Protein AF-A0AAX2DEB9-F1 (afdb_monomer_lite)

Sequence (446 aa):
MSIVSLNLGASENDGAGQNLRSGGQVINANFAELDQRTLTAQATADAAAGSAADAGAQASRAQAKADAAIPATQKGQPDGVATLDSSGVVPASQLPSYVDDVLEFASAAAFPVTGETGKIYVTINANSQYRWSGSQYIQLSASPGSTDAVPEGTVNKYWTNARTIASVLTGLVTTNPSAIAAADSILGALGKLQRQITDAVTALGNKATNGANGDITSLSGLTTALSIAQGGTGAKSLAAAQTALGINSAINLPTGTDLNNIQATGFYMQQANANATLALNYPVAAAGSLVSVQLGSAITTQTYTVYNTGEQYVRSRYVAVWSDWRLTITDATVGFAYAYPNGGTEAAPATITINSRYTVANPFPGHEVIVLAEILIGGKWGDAGWFYSSGGYGTKGSQLDLNTLVVQTGATRVSYTSNASGDPFGQTATGLSSATCRLKVWRVHA

Organism: NCBI:txid183795

Foldseek 3Di:
DDQDDFAQDDDPPPPPGDDPVRRVVSVVVNVVVVVVVVVVVVVVVVVVVVVVVVVVVVVVVVVVVVCPPQPPVQEPDPVGDFDADPVRHGDCVSPDPLVQQEAEDCAPVRDDPADDANHWYAHPPVRWIWGGPRHDTDTDDDDLVDPVSDDADPPRHDCDPVCVVVPDLPPQALPDCDADDPPDDPSPNVSNVNNVVVVVVVVVQCVCCPDPNNCCNDPVDRPAWDQVVRVTQRDDDPVSSCVSVVNPDAAEDDAPAQVLPPADFGKHWDPDLCRQDVVSVHLDSATFIKGWDHDPPFKIKIWTQGPPPRWIWIWMGGRNDIDRIDTDDDPVWKDKDKWAWPPADPVGHDKDFAPDKTKIWDPQAQFDKDKAKWFADPNDTKFQAWADDPKIAAWDWDAPDRTMIMIHAINVANHDQCVGRVIPPNRDDDGHRMTGMMMIMIGPGD

pLDDT: mean 87.58, std 10.75, range [48.22, 98.44]

Secondary structure (DSSP, 8-state):
-PPPPP---SSTT-S-SPPHHHHHHHHHHHHHHHHHHHHHHHHHHHHHHHHHHHHHHHHHHHHHHHHTTS-GGGBTSTTSB----TTSS--GGGS-GGG--EEEESSGGGS-SSPPTT-EEEETTTTEEEEE-SSSEEEEPPP-SSGGGSPPPSS-----HHHHHH---TT--TT--SPP-TT--HHHHHHHHHHHHHHHHHHHHHHHHTSTTTTEEETTEE-SPPPGGGTS-S-SSHHHHHHHTTSS-PEEPPTT--GGG--SSEEEEE--GGG--GGGT-SSSS-EEEEEEEETTTEEEEEEEETTT--EEEEEEETTEEPPPEE---TTTS-EEEE-STT--SSSPPEEETT-EEEEE-SSTTS-EEEEEEEEETTEEEE--EEESSSEEEEEEEE-SSSEEEEEE-SSBSS--HHHH--TT---S---SEEEEEEEEEES--

Radius of gyration: 87.89 Å; chains: 1; bounding box: 214×62×193 Å

Structure (mmCIF, N/CA/C/O backbone):
data_AF-A0AAX2DEB9-F1
#
_entry.id   AF-A0AAX2DEB9-F1
#
loop_
_atom_site.group_PDB
_atom_site.id
_atom_site.type_symbol
_atom_site.label_atom_id
_atom_site.label_alt_id
_atom_site.label_comp_id
_atom_site.label_asym_id
_atom_site.label_entity_id
_atom_site.label_seq_id
_atom_site.pdbx_PDB_ins_code
_atom_site.Cartn_x
_atom_site.Cartn_y
_atom_site.Cartn_z
_atom_site.occupancy
_atom_site.B_iso_or_equiv
_atom_site.auth_seq_id
_atom_site.auth_comp_id
_atom_site.auth_asym_id
_atom_site.auth_atom_id
_atom_site.pdbx_PDB_model_num
ATOM 1 N N . MET A 1 1 ? -131.319 5.448 101.626 1.00 65.00 1 MET A N 1
ATOM 2 C CA . MET A 1 1 ? -132.385 6.482 101.666 1.00 65.00 1 MET A CA 1
ATOM 3 C C . MET A 1 1 ? -132.097 7.461 102.802 1.00 65.00 1 MET A C 1
ATOM 5 O O . MET A 1 1 ? -131.252 7.171 103.636 1.00 65.00 1 MET A O 1
ATOM 9 N N . SER A 1 2 ? -132.699 8.652 102.843 1.00 80.12 2 SER A N 1
ATOM 10 C CA . SER A 1 2 ? -132.555 9.535 104.016 1.00 80.12 2 SER A CA 1
ATOM 11 C C . SER A 1 2 ? -133.566 9.138 105.086 1.00 80.12 2 SER A C 1
ATOM 13 O O . SER A 1 2 ? -134.680 8.760 104.738 1.00 80.12 2 SER A O 1
ATOM 15 N N . ILE A 1 3 ? -133.196 9.267 106.363 1.00 86.19 3 ILE A N 1
ATOM 16 C CA . ILE A 1 3 ? -134.163 9.207 107.465 1.00 86.19 3 ILE A CA 1
ATOM 17 C C . ILE A 1 3 ? -135.218 10.292 107.218 1.00 86.19 3 ILE A C 1
ATOM 19 O O . ILE A 1 3 ? -134.868 11.441 106.935 1.00 86.19 3 ILE A O 1
ATOM 23 N N . VAL A 1 4 ? -136.494 9.918 107.282 1.00 87.81 4 VAL A N 1
ATOM 24 C CA . VAL A 1 4 ? -137.638 10.810 107.043 1.00 87.81 4 VAL A CA 1
ATOM 25 C C . VAL A 1 4 ? -138.267 11.191 108.383 1.00 87.81 4 VAL A C 1
ATOM 27 O O . VAL A 1 4 ? -138.567 10.320 109.197 1.00 87.81 4 VAL A O 1
ATOM 30 N N . SER A 1 5 ? -138.467 12.483 108.640 1.00 86.25 5 SER A N 1
ATOM 31 C CA . SER A 1 5 ? -139.062 12.974 109.893 1.00 86.25 5 SER A CA 1
ATOM 32 C C . SER A 1 5 ? -140.580 12.748 109.954 1.00 86.25 5 SER A C 1
ATOM 34 O O . SER A 1 5 ? -141.266 12.798 108.934 1.00 86.25 5 SER A O 1
ATOM 36 N N . LEU A 1 6 ? -141.118 12.545 111.162 1.00 86.62 6 LEU A N 1
ATOM 37 C CA . LEU A 1 6 ? -142.562 12.431 111.408 1.00 86.62 6 LEU A CA 1
ATOM 38 C C . LEU A 1 6 ? -143.207 13.823 111.499 1.00 86.62 6 LEU A C 1
ATOM 40 O O . LEU A 1 6 ? -142.730 14.666 112.255 1.00 86.62 6 LEU A O 1
ATOM 44 N N . ASN A 1 7 ? -144.299 14.060 110.761 1.00 87.69 7 ASN A N 1
ATOM 45 C CA . ASN A 1 7 ? -145.095 15.288 110.896 1.00 87.69 7 ASN A CA 1
ATOM 46 C C . ASN A 1 7 ? -146.128 15.121 112.019 1.00 87.69 7 ASN A C 1
ATOM 48 O O . ASN A 1 7 ? -147.043 14.301 111.908 1.00 87.69 7 ASN A O 1
ATOM 52 N N . LEU A 1 8 ? -145.974 15.911 113.079 1.00 82.94 8 LEU A N 1
ATOM 53 C CA . LEU A 1 8 ? -146.745 15.793 114.316 1.00 82.94 8 LEU A CA 1
ATOM 54 C C . LEU A 1 8 ? -148.000 16.677 114.364 1.00 82.94 8 LEU A C 1
ATOM 56 O O . LEU A 1 8 ? -148.796 16.523 115.282 1.00 82.94 8 LEU A O 1
ATOM 60 N N . GLY A 1 9 ? -148.202 17.575 113.397 1.00 79.38 9 GLY A N 1
ATOM 61 C CA . GLY A 1 9 ? -149.187 18.652 113.546 1.00 79.38 9 GLY A CA 1
ATOM 62 C C . GLY A 1 9 ? -148.700 19.745 114.510 1.00 79.38 9 GLY A C 1
ATOM 63 O O . GLY A 1 9 ? -147.568 19.702 114.997 1.00 79.38 9 GLY A O 1
ATOM 64 N N . ALA A 1 10 ? -149.533 20.759 114.749 1.00 83.56 10 ALA A N 1
ATOM 65 C CA . ALA A 1 10 ? -149.187 21.906 115.597 1.00 83.56 10 ALA A CA 1
ATOM 66 C C . ALA A 1 10 ? -149.731 21.772 117.031 1.00 83.56 10 ALA A C 1
ATOM 68 O O . ALA A 1 10 ? -149.222 22.427 117.942 1.00 83.56 10 ALA A O 1
ATOM 69 N N . SER A 1 11 ? -150.763 20.943 117.228 1.00 78.06 11 SER A N 1
ATOM 70 C CA . SER A 1 11 ? -151.480 20.790 118.503 1.00 78.06 11 SER A CA 1
ATOM 71 C C . SER A 1 11 ? -152.230 19.451 118.594 1.00 78.06 11 SER A C 1
ATOM 73 O O . SER A 1 11 ? -152.446 18.777 117.589 1.00 78.06 11 SER A O 1
ATOM 75 N N . GLU A 1 12 ? -152.645 19.049 119.802 1.00 77.50 12 GLU A N 1
ATOM 76 C CA . GLU A 1 12 ? -153.371 17.787 120.012 1.00 77.50 12 GLU A CA 1
ATOM 77 C C . GLU A 1 12 ? -154.731 17.762 119.290 1.00 77.50 12 GLU A C 1
ATOM 79 O O . GLU A 1 12 ? -155.511 18.710 119.369 1.00 77.50 12 GLU A O 1
ATOM 84 N N . ASN A 1 13 ? -155.035 16.642 118.622 1.00 71.38 13 ASN A N 1
ATOM 85 C CA . ASN A 1 13 ? -156.293 16.380 117.904 1.00 71.38 13 ASN A CA 1
ATOM 86 C C . ASN A 1 13 ? -156.662 17.397 116.799 1.00 71.38 13 ASN A C 1
ATOM 88 O O . ASN A 1 13 ? -157.835 17.524 116.451 1.00 71.38 13 ASN A O 1
ATOM 92 N N . ASP A 1 14 ? -155.674 18.072 116.200 1.00 78.19 14 ASP A N 1
ATOM 93 C CA . ASP A 1 14 ? -155.889 19.069 115.135 1.00 78.19 14 ASP A CA 1
ATOM 94 C C . ASP A 1 14 ? -156.211 18.481 113.742 1.00 78.19 14 ASP A C 1
ATOM 96 O O . ASP A 1 14 ? -156.664 19.195 112.849 1.00 78.19 14 ASP A O 1
ATOM 100 N N . GLY A 1 15 ? -155.990 17.178 113.544 1.00 75.50 15 GLY A N 1
ATOM 101 C CA . GLY A 1 15 ? -156.248 16.472 112.284 1.00 75.50 15 GLY A CA 1
ATOM 102 C C . GLY A 1 15 ? -155.238 16.732 111.155 1.00 75.50 15 GLY A C 1
ATOM 103 O O . GLY A 1 15 ? -155.399 16.158 110.078 1.00 75.50 15 GLY A O 1
ATOM 104 N N . ALA A 1 16 ? -154.199 17.545 111.375 1.00 81.12 16 ALA A N 1
ATOM 105 C CA . ALA A 1 16 ? -153.165 17.866 110.382 1.00 81.12 16 ALA A CA 1
ATOM 106 C C . ALA A 1 16 ? -151.904 16.984 110.506 1.00 81.12 16 ALA A C 1
ATOM 108 O O . ALA A 1 16 ? -151.085 16.931 109.583 1.00 81.12 16 ALA A O 1
ATOM 109 N N . GLY A 1 17 ? -151.741 16.295 111.639 1.00 82.56 17 GLY A N 1
ATOM 110 C CA . GLY A 1 17 ? -150.658 15.341 111.880 1.00 82.56 17 GLY A CA 1
ATOM 111 C C . GLY A 1 17 ? -150.827 14.004 111.148 1.00 82.56 17 GLY A C 1
ATOM 112 O O . GLY A 1 17 ? -151.918 13.615 110.722 1.00 82.56 17 GLY A O 1
ATOM 113 N N . GLN A 1 18 ? -149.725 13.260 111.017 1.00 85.19 18 GLN A N 1
ATOM 114 C CA . GLN A 1 18 ? -149.775 11.889 110.509 1.00 85.19 18 GLN A CA 1
ATO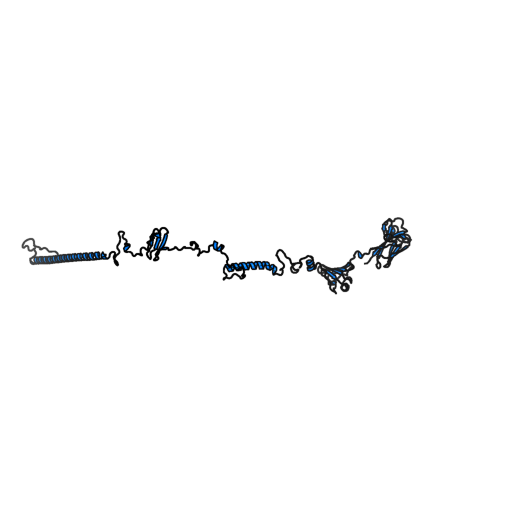M 115 C C . GLN A 1 18 ? -150.607 10.995 111.434 1.00 85.19 18 GLN A C 1
ATOM 117 O O . GLN A 1 18 ? -150.460 11.020 112.655 1.00 85.19 18 GLN A O 1
ATOM 122 N N . ASN A 1 19 ? -151.442 10.135 110.847 1.00 86.12 19 ASN A N 1
ATOM 123 C CA . ASN A 1 19 ? -152.124 9.112 111.631 1.00 86.12 19 ASN A CA 1
ATOM 124 C C . ASN A 1 19 ? -151.131 8.024 112.082 1.00 86.12 19 ASN A C 1
ATOM 126 O O . ASN A 1 19 ? -150.097 7.800 111.441 1.00 86.12 19 ASN A O 1
ATOM 130 N N . LEU A 1 20 ? -151.491 7.300 113.147 1.00 84.62 20 LEU A N 1
ATOM 131 C CA . LEU A 1 20 ? -150.660 6.253 113.761 1.00 84.62 20 LEU A CA 1
ATOM 132 C C . LEU A 1 20 ? -150.131 5.220 112.753 1.00 84.62 20 LEU A C 1
ATOM 134 O O . LEU A 1 20 ? -148.999 4.758 112.879 1.00 84.62 20 LEU A O 1
ATOM 138 N N . ARG A 1 21 ? -150.924 4.875 111.729 1.00 87.50 21 ARG A N 1
ATOM 139 C CA . ARG A 1 21 ? -150.516 3.924 110.686 1.00 87.50 21 ARG A CA 1
ATOM 140 C C . ARG A 1 21 ? -149.402 4.502 109.812 1.00 87.50 21 ARG A C 1
ATOM 142 O O . ARG A 1 21 ? -148.373 3.856 109.650 1.00 87.50 21 ARG A O 1
ATOM 149 N N . SER A 1 22 ? -149.597 5.706 109.275 1.00 84.94 22 SER A N 1
ATOM 150 C CA . SER A 1 22 ? -148.615 6.368 108.406 1.00 84.94 22 SER A CA 1
ATOM 151 C C . SER A 1 22 ? -147.311 6.701 109.139 1.00 84.94 22 SER A C 1
ATOM 153 O O . SER A 1 22 ? -146.235 6.443 108.604 1.00 84.94 22 SER A O 1
ATOM 155 N N . GLY A 1 23 ? -147.390 7.165 110.392 1.00 86.50 23 GLY A N 1
ATOM 156 C CA . GLY A 1 23 ? -146.204 7.411 111.214 1.00 86.50 23 GLY A CA 1
ATOM 157 C C . GLY A 1 23 ? -145.438 6.125 111.545 1.00 86.50 23 GLY A C 1
ATOM 158 O O . GLY A 1 23 ? -144.218 6.072 111.399 1.00 86.50 23 GLY A O 1
ATOM 159 N N . GLY A 1 24 ? -146.146 5.044 111.896 1.00 88.50 24 GLY A N 1
ATOM 160 C CA . GLY A 1 24 ? -145.529 3.735 112.142 1.00 88.50 24 GLY A CA 1
ATOM 161 C C . GLY A 1 24 ? -144.798 3.163 110.920 1.00 88.50 24 GLY A C 1
ATOM 162 O O . GLY A 1 24 ? -143.729 2.573 111.063 1.00 88.50 24 GLY A O 1
ATOM 163 N N . GLN A 1 25 ? -145.316 3.388 109.707 1.00 89.06 25 GLN A N 1
ATOM 164 C CA . GLN A 1 25 ? -144.632 2.990 108.469 1.00 89.06 25 GLN A CA 1
ATOM 165 C C . GLN A 1 25 ? -143.309 3.743 108.265 1.00 89.06 25 GLN A C 1
ATOM 167 O O . GLN A 1 25 ? -142.317 3.122 107.889 1.00 89.06 25 GLN A O 1
ATOM 172 N N . VAL A 1 26 ? -143.272 5.051 108.548 1.00 87.19 26 VAL A N 1
ATOM 173 C CA . VAL A 1 26 ? -142.049 5.868 108.442 1.00 87.19 26 VAL A CA 1
ATOM 174 C C . VAL A 1 26 ? -141.001 5.436 109.467 1.00 87.19 26 VAL A C 1
ATOM 176 O O . VAL A 1 26 ? -139.834 5.282 109.115 1.00 87.19 26 VAL A O 1
ATOM 179 N N . ILE A 1 27 ? -141.406 5.181 110.715 1.00 88.94 27 ILE A N 1
ATOM 180 C CA . ILE A 1 27 ? -140.501 4.681 111.761 1.00 88.94 27 ILE A CA 1
ATOM 181 C C . ILE A 1 27 ? -139.871 3.353 111.334 1.00 88.94 27 ILE A C 1
ATOM 183 O O . ILE A 1 27 ? -138.649 3.221 111.357 1.00 88.94 27 ILE A O 1
ATOM 187 N N . ASN A 1 28 ? -140.687 2.393 110.892 1.00 90.50 28 ASN A N 1
ATOM 188 C CA . ASN A 1 28 ? -140.190 1.090 110.454 1.00 90.50 28 ASN A CA 1
ATOM 189 C C . ASN A 1 28 ? -139.238 1.215 109.253 1.00 90.50 28 ASN A C 1
ATOM 191 O O . ASN A 1 28 ? -138.207 0.548 109.221 1.00 90.50 28 ASN A O 1
ATOM 195 N N . ALA A 1 29 ? -139.543 2.096 108.293 1.00 89.06 29 ALA A N 1
ATOM 196 C CA . ALA A 1 29 ? -138.663 2.359 107.156 1.00 89.06 29 ALA A CA 1
ATOM 197 C C . ALA A 1 29 ? -137.323 2.987 107.585 1.00 89.06 29 ALA A C 1
ATOM 199 O O . ALA A 1 29 ? -136.272 2.602 107.076 1.00 89.06 29 ALA A O 1
ATOM 200 N N . ASN A 1 30 ? -137.342 3.912 108.548 1.00 90.38 30 ASN A N 1
ATOM 201 C CA . ASN A 1 30 ? -136.133 4.528 109.095 1.00 90.38 30 ASN A CA 1
ATOM 202 C C . ASN A 1 30 ? -135.255 3.524 109.853 1.00 90.38 30 ASN A C 1
ATOM 204 O O . ASN A 1 30 ? -134.036 3.561 109.699 1.00 90.38 30 ASN A O 1
ATOM 208 N N . PHE A 1 31 ? -135.849 2.624 110.644 1.00 91.50 31 PHE A N 1
ATOM 209 C CA . PHE A 1 31 ? -135.098 1.557 111.313 1.00 91.50 31 PHE A CA 1
ATOM 210 C C . PHE A 1 31 ? -134.475 0.589 110.305 1.00 91.50 31 PHE A C 1
ATOM 212 O O . PHE A 1 31 ? -133.287 0.304 110.409 1.00 91.50 31 PHE A O 1
ATOM 219 N N . ALA A 1 32 ? -135.221 0.177 109.275 1.00 90.38 32 ALA A N 1
ATOM 220 C CA . ALA A 1 32 ? -134.678 -0.671 108.213 1.00 90.38 32 ALA A CA 1
ATOM 221 C C . ALA A 1 32 ? -133.504 -0.001 107.468 1.00 90.38 32 ALA A C 1
ATOM 223 O O . ALA A 1 32 ? -132.503 -0.647 107.160 1.00 90.38 32 ALA A O 1
ATOM 224 N N . GLU A 1 33 ? -133.588 1.307 107.205 1.00 91.62 33 GLU A N 1
ATOM 225 C CA . GLU A 1 33 ? -132.480 2.073 106.620 1.00 91.62 33 GLU A CA 1
ATOM 226 C C . GLU A 1 33 ? -131.273 2.163 107.569 1.00 91.62 33 GLU A C 1
ATOM 228 O O . GLU A 1 33 ? -130.129 2.067 107.118 1.00 91.62 33 GLU A O 1
ATOM 233 N N . LEU A 1 34 ? -131.499 2.347 108.873 1.00 90.62 34 LEU A N 1
ATOM 234 C CA . LEU A 1 34 ? -130.427 2.397 109.869 1.00 90.62 34 LEU A CA 1
ATOM 235 C C . LEU A 1 34 ? -129.699 1.050 109.986 1.00 90.62 34 LEU A C 1
ATOM 237 O O . LEU A 1 34 ? -128.465 1.028 110.022 1.00 90.62 34 LEU A O 1
ATOM 241 N N . ASP A 1 35 ? -130.440 -0.057 109.975 1.00 91.81 35 ASP A N 1
ATOM 242 C CA . ASP A 1 35 ? -129.875 -1.408 109.955 1.00 91.81 35 ASP A CA 1
ATOM 243 C C . ASP A 1 35 ? -129.010 -1.612 108.705 1.00 91.81 35 ASP A C 1
ATOM 245 O O . ASP A 1 35 ? -127.857 -2.039 108.803 1.00 91.81 35 ASP A O 1
ATOM 249 N N . GLN A 1 36 ? -129.501 -1.199 107.531 1.00 91.38 36 GLN A N 1
ATOM 250 C CA . GLN A 1 36 ? -128.749 -1.312 106.280 1.00 91.38 36 GLN A CA 1
ATOM 251 C C . GLN A 1 36 ? -127.453 -0.484 106.289 1.00 91.38 36 GLN A C 1
ATOM 253 O O . GLN A 1 36 ? -126.413 -0.938 105.798 1.00 91.38 36 GLN A O 1
ATOM 258 N N . ARG A 1 37 ? -127.479 0.725 106.863 1.00 91.44 37 ARG A N 1
ATOM 259 C CA . ARG A 1 37 ? -126.279 1.564 107.023 1.00 91.44 37 ARG A CA 1
ATOM 260 C C . ARG A 1 37 ? -125.275 0.941 107.982 1.00 91.44 37 ARG A C 1
ATOM 262 O O . ARG A 1 37 ? -124.084 0.960 107.685 1.00 91.44 37 ARG A O 1
ATOM 269 N N . THR A 1 38 ? -125.748 0.371 109.087 1.00 91.19 38 THR A N 1
ATOM 270 C CA . THR A 1 38 ? -124.890 -0.298 110.073 1.00 91.19 38 THR A CA 1
ATOM 271 C C . THR A 1 38 ? -124.220 -1.524 109.459 1.00 91.19 38 THR A C 1
ATOM 273 O O . THR A 1 38 ? -123.006 -1.671 109.566 1.00 91.19 38 THR A O 1
ATOM 276 N N . LEU A 1 39 ? -124.974 -2.340 108.714 1.00 92.12 39 LEU A N 1
ATOM 277 C CA . LEU A 1 39 ? -124.431 -3.474 107.961 1.00 92.12 39 LEU A CA 1
ATOM 278 C C . LEU A 1 39 ? -123.390 -3.032 106.925 1.00 92.12 39 LEU A C 1
ATOM 280 O O . LEU A 1 39 ? -122.328 -3.640 106.817 1.00 92.12 39 LEU A O 1
ATOM 284 N N . THR A 1 40 ? -123.656 -1.946 106.195 1.00 90.50 40 THR A N 1
ATOM 285 C CA . THR A 1 40 ? -122.716 -1.412 105.194 1.00 90.50 40 THR A CA 1
ATOM 286 C C . THR A 1 40 ? -121.439 -0.872 105.844 1.00 90.50 40 THR A C 1
ATOM 288 O O . THR A 1 40 ? -120.340 -1.117 105.346 1.00 90.50 40 THR A O 1
ATOM 291 N N . ALA A 1 41 ? -121.560 -0.162 106.969 1.00 90.62 41 ALA A N 1
ATOM 292 C CA . ALA A 1 41 ? -120.418 0.354 107.718 1.00 90.62 41 ALA A CA 1
ATOM 293 C C . ALA A 1 41 ? -119.566 -0.785 108.297 1.00 90.62 41 ALA A C 1
ATOM 295 O O . ALA A 1 41 ? -118.345 -0.752 108.157 1.00 90.62 41 ALA A O 1
ATOM 296 N N . GLN A 1 42 ? -120.202 -1.817 108.864 1.00 91.94 42 GLN A N 1
ATOM 297 C CA . GLN A 1 42 ? -119.505 -2.998 109.377 1.00 91.94 42 GLN A CA 1
ATOM 298 C C . GLN A 1 42 ? -118.776 -3.746 108.254 1.00 91.94 42 GLN A C 1
ATOM 300 O O . GLN A 1 42 ? -117.582 -4.001 108.370 1.00 91.94 42 GLN A O 1
ATOM 305 N N . ALA A 1 43 ? -119.440 -3.992 107.119 1.00 91.62 43 ALA A N 1
ATOM 306 C CA . ALA A 1 43 ? -118.810 -4.630 105.961 1.00 91.62 43 ALA A CA 1
ATOM 307 C C . ALA A 1 43 ? -117.624 -3.814 105.410 1.00 91.62 43 ALA A C 1
ATOM 309 O O . ALA A 1 43 ? -116.610 -4.380 105.004 1.00 91.62 43 ALA A O 1
ATOM 310 N N . THR A 1 44 ? -117.725 -2.480 105.427 1.00 90.69 44 THR A N 1
ATOM 311 C CA . THR A 1 44 ? -116.626 -1.589 105.017 1.00 90.69 44 THR A CA 1
ATOM 312 C C . THR A 1 44 ? -115.445 -1.673 105.989 1.00 90.69 44 THR A C 1
ATOM 314 O O . THR A 1 44 ? -114.296 -1.728 105.551 1.00 90.69 44 THR A O 1
ATOM 317 N N . ALA A 1 45 ? -115.708 -1.716 107.298 1.00 90.31 45 ALA A N 1
ATOM 318 C CA . ALA A 1 45 ? -114.674 -1.858 108.321 1.00 90.31 45 ALA A CA 1
ATOM 319 C C . ALA A 1 45 ? -113.963 -3.221 108.235 1.00 90.31 45 ALA A C 1
ATOM 321 O O . ALA A 1 45 ? -112.732 -3.270 108.268 1.00 90.31 45 ALA A O 1
ATOM 322 N N . ASP A 1 46 ? -114.715 -4.307 108.039 1.00 91.12 46 ASP A N 1
ATOM 323 C CA . ASP A 1 46 ? -114.162 -5.658 107.900 1.00 91.12 46 ASP A CA 1
ATOM 324 C C . ASP A 1 46 ? -113.295 -5.783 106.632 1.00 91.12 46 ASP A C 1
ATOM 326 O O . ASP A 1 46 ? -112.194 -6.338 106.675 1.00 91.12 46 ASP A O 1
ATOM 330 N N . ALA A 1 47 ? -113.728 -5.190 105.512 1.00 89.44 47 ALA A N 1
ATOM 331 C CA . ALA A 1 47 ? -112.938 -5.139 104.278 1.00 89.44 47 ALA A CA 1
ATOM 332 C C . ALA A 1 47 ? -111.636 -4.326 104.439 1.00 89.44 47 ALA A C 1
ATOM 334 O O . ALA A 1 47 ? -110.584 -4.711 103.913 1.00 89.44 47 ALA A O 1
ATOM 335 N N . ALA A 1 48 ? -111.679 -3.218 105.187 1.00 89.88 48 ALA A N 1
ATOM 336 C CA . ALA A 1 48 ? -110.497 -2.412 105.487 1.00 89.88 48 ALA A CA 1
ATOM 337 C C . ALA A 1 48 ? -109.497 -3.169 106.381 1.00 89.88 48 ALA A C 1
ATOM 339 O O . ALA A 1 48 ? -108.293 -3.136 106.116 1.00 89.88 48 ALA A O 1
ATOM 340 N N . ALA A 1 49 ? -109.983 -3.899 107.389 1.00 88.81 49 ALA A N 1
ATOM 341 C CA . ALA A 1 49 ? -109.147 -4.737 108.248 1.00 88.81 49 ALA A CA 1
ATOM 342 C C . ALA A 1 49 ? -108.462 -5.869 107.459 1.00 88.81 49 ALA A C 1
ATOM 344 O O . ALA A 1 49 ? -107.260 -6.089 107.623 1.00 88.81 49 ALA A O 1
ATOM 345 N N . GLY A 1 50 ? -109.191 -6.527 106.548 1.00 88.00 50 GLY A N 1
ATOM 346 C CA . GLY A 1 50 ? -108.623 -7.532 105.642 1.00 88.00 50 GLY A CA 1
ATOM 347 C C . GLY A 1 50 ? -107.519 -6.961 104.745 1.00 88.00 50 GLY A C 1
ATOM 348 O O . GLY A 1 50 ? -106.417 -7.505 104.689 1.00 88.00 50 GLY A O 1
ATOM 349 N N . SER A 1 51 ? -107.767 -5.800 104.132 1.00 89.12 51 SER A N 1
ATOM 350 C CA . SER A 1 51 ? -106.788 -5.125 103.263 1.00 89.12 51 SER A CA 1
ATOM 351 C C . SER A 1 51 ? -105.502 -4.736 104.007 1.00 89.12 51 SER A C 1
ATOM 353 O O . SER A 1 51 ? -104.404 -4.845 103.458 1.00 89.12 51 SER A O 1
ATOM 355 N N . ALA A 1 52 ? -105.612 -4.304 105.269 1.00 89.31 52 ALA A N 1
ATOM 356 C CA . ALA A 1 52 ? -104.456 -3.961 106.096 1.00 89.31 52 ALA A CA 1
ATOM 357 C C . ALA A 1 52 ? -103.602 -5.194 106.453 1.00 89.31 52 ALA A C 1
ATOM 359 O O . ALA A 1 52 ? -102.371 -5.121 106.419 1.00 89.31 52 ALA A O 1
ATOM 360 N N . ALA A 1 53 ? -104.237 -6.333 106.751 1.00 89.06 53 ALA A N 1
ATOM 361 C CA . ALA A 1 53 ? -103.536 -7.589 107.013 1.00 89.06 53 ALA A CA 1
ATOM 362 C C . ALA A 1 53 ? -102.779 -8.099 105.771 1.00 89.06 53 ALA A C 1
ATOM 364 O O . ALA A 1 53 ? -101.604 -8.468 105.870 1.00 89.06 53 ALA A O 1
ATOM 365 N N . ASP A 1 54 ? -103.406 -8.043 104.593 1.00 89.25 54 ASP A N 1
ATOM 366 C CA . ASP A 1 54 ? -102.774 -8.449 103.332 1.00 89.25 54 ASP A CA 1
ATOM 367 C C . ASP A 1 54 ? -101.575 -7.559 102.972 1.00 89.25 54 ASP A C 1
ATOM 369 O O . ASP A 1 54 ? -100.527 -8.065 102.557 1.00 89.25 54 ASP A O 1
ATOM 373 N N . ALA A 1 55 ? -101.682 -6.243 103.189 1.00 90.19 55 ALA A N 1
ATOM 374 C CA . ALA A 1 55 ? -100.573 -5.311 102.986 1.00 90.19 55 ALA A CA 1
ATOM 375 C C . ALA A 1 55 ? -99.368 -5.643 103.887 1.00 90.19 55 ALA A C 1
ATOM 377 O O . ALA A 1 55 ? -98.227 -5.657 103.415 1.00 90.19 55 ALA A O 1
ATOM 378 N N . GLY A 1 56 ? -99.615 -5.982 105.159 1.00 91.62 56 GLY A N 1
ATOM 379 C CA . GLY A 1 56 ? -98.574 -6.430 106.087 1.00 91.62 56 GLY A CA 1
ATOM 380 C C . GLY A 1 56 ? -97.867 -7.704 105.611 1.00 91.62 56 GLY A C 1
ATOM 381 O O . GLY A 1 56 ? -96.637 -7.767 105.597 1.00 91.62 56 GLY A O 1
ATOM 382 N N . ALA A 1 57 ? -98.623 -8.695 105.130 1.00 90.44 57 ALA A N 1
ATOM 383 C CA . ALA A 1 57 ? -98.057 -9.943 104.617 1.00 90.44 57 ALA A CA 1
ATOM 384 C C . ALA A 1 57 ? -97.212 -9.742 103.342 1.00 90.44 57 ALA A C 1
ATOM 386 O O . ALA A 1 57 ? -96.171 -10.386 103.176 1.00 90.44 57 ALA A O 1
ATOM 387 N N . GLN A 1 58 ? -97.628 -8.844 102.443 1.00 90.81 58 GLN A N 1
ATOM 388 C CA . GLN A 1 58 ? -96.855 -8.497 101.243 1.00 90.81 58 GLN A CA 1
ATOM 389 C C . GLN A 1 58 ? -95.530 -7.808 101.598 1.00 90.81 58 GLN A C 1
ATOM 391 O O . GLN A 1 58 ? -94.497 -8.148 101.017 1.00 90.81 58 GLN A O 1
ATOM 396 N N . ALA A 1 59 ? -95.528 -6.909 102.588 1.00 91.06 59 ALA A N 1
ATOM 397 C CA . ALA A 1 59 ? -94.312 -6.238 103.050 1.00 91.06 59 ALA A CA 1
ATOM 398 C C . ALA A 1 59 ? -93.272 -7.235 103.592 1.00 91.06 59 ALA A C 1
ATOM 400 O O . ALA A 1 59 ? -92.107 -7.187 103.194 1.00 91.06 59 ALA A O 1
ATOM 401 N N . SER A 1 60 ? -93.689 -8.201 104.417 1.00 90.75 60 SER A N 1
ATOM 402 C CA . SER A 1 60 ? -92.776 -9.230 104.938 1.00 90.75 60 SER A CA 1
ATOM 403 C C . SER A 1 60 ? -92.205 -10.131 103.836 1.00 90.75 60 SER A C 1
ATOM 405 O O . SER A 1 60 ? -91.023 -10.471 103.865 1.00 90.75 60 SER A O 1
ATOM 407 N N . ARG A 1 61 ? -93.009 -10.490 102.824 1.00 89.19 61 ARG A N 1
ATOM 408 C CA . ARG A 1 61 ? -92.529 -11.262 101.661 1.00 89.19 61 ARG A CA 1
ATOM 409 C C . ARG A 1 61 ? -91.526 -10.469 100.819 1.00 89.19 61 ARG A C 1
ATOM 411 O O . ARG A 1 61 ? -90.547 -11.045 100.346 1.00 89.19 61 ARG A O 1
ATOM 418 N N . ALA A 1 62 ? -91.750 -9.167 100.639 1.00 89.00 62 ALA A N 1
ATOM 419 C CA . ALA A 1 62 ? -90.835 -8.292 99.911 1.00 89.00 62 ALA A CA 1
ATOM 420 C C . ALA A 1 62 ? -89.485 -8.155 100.632 1.00 89.00 62 ALA A C 1
ATOM 422 O O . ALA A 1 62 ? -88.445 -8.277 99.986 1.00 89.00 62 ALA A O 1
ATOM 423 N N . GLN A 1 63 ? -89.499 -7.990 101.959 1.00 88.56 63 GLN A N 1
ATOM 424 C CA . GLN A 1 63 ? -88.282 -7.948 102.772 1.00 88.56 63 GLN A CA 1
ATOM 425 C C . GLN A 1 63 ? -87.485 -9.255 102.662 1.00 88.56 63 GLN A C 1
ATOM 427 O O . GLN A 1 63 ? -86.306 -9.223 102.325 1.00 88.56 63 GLN A O 1
ATOM 432 N N . ALA A 1 64 ? -88.146 -10.409 102.805 1.00 85.69 64 ALA A N 1
ATOM 433 C CA . ALA A 1 64 ? -87.485 -11.709 102.668 1.00 85.69 64 ALA A CA 1
ATOM 434 C C . ALA A 1 64 ? -86.847 -11.917 101.279 1.00 85.69 64 ALA A C 1
ATOM 436 O O . ALA A 1 64 ? -85.761 -12.482 101.166 1.00 85.69 64 ALA A O 1
ATOM 437 N N . LYS A 1 65 ? -87.497 -11.440 100.207 1.00 86.75 65 LYS A N 1
ATOM 438 C CA . LYS A 1 65 ? -86.946 -11.508 98.845 1.00 86.75 65 LYS A CA 1
ATOM 439 C C . LYS A 1 65 ? -85.750 -10.569 98.652 1.00 86.75 65 LYS A C 1
ATOM 441 O O . LYS A 1 65 ? -84.818 -10.936 97.940 1.00 86.75 65 LYS A O 1
ATOM 446 N N . ALA A 1 66 ? -85.773 -9.385 99.265 1.00 85.00 66 ALA A N 1
ATOM 447 C CA . ALA A 1 66 ? -84.666 -8.432 99.216 1.00 85.00 66 ALA A CA 1
ATOM 448 C C . ALA A 1 66 ? -83.431 -8.962 99.964 1.00 85.00 66 ALA A C 1
ATOM 450 O O . ALA A 1 66 ? -82.334 -8.947 99.407 1.00 85.00 66 ALA A O 1
ATOM 451 N N . ASP A 1 67 ? -83.622 -9.517 101.162 1.00 80.69 67 ASP A N 1
ATOM 452 C CA . ASP A 1 67 ? -82.538 -10.096 101.967 1.00 80.69 67 ASP A CA 1
ATOM 453 C C . ASP A 1 67 ? -81.884 -11.307 101.271 1.00 80.69 67 ASP A C 1
ATOM 455 O O . ASP A 1 67 ? -80.679 -11.531 101.390 1.00 80.69 67 ASP A O 1
ATOM 459 N N . ALA A 1 68 ? -82.657 -12.062 100.482 1.00 80.12 68 ALA A N 1
ATOM 460 C CA . ALA A 1 68 ? -82.167 -13.202 99.709 1.00 80.12 68 ALA A CA 1
ATOM 461 C C . ALA A 1 68 ? -81.480 -12.831 98.378 1.00 80.12 68 ALA A C 1
ATOM 463 O O . ALA A 1 68 ? -80.859 -13.698 97.765 1.00 80.12 68 ALA A O 1
ATOM 464 N N . ALA A 1 69 ? -81.583 -11.586 97.898 1.00 82.06 69 ALA A N 1
ATOM 465 C CA . ALA A 1 69 ? -81.095 -11.211 96.566 1.00 82.06 69 ALA A CA 1
ATOM 466 C C . ALA A 1 69 ? -79.560 -11.183 96.463 1.00 82.06 69 ALA A C 1
ATOM 468 O O . ALA A 1 69 ? -79.014 -11.445 95.393 1.00 82.06 69 ALA A O 1
ATOM 469 N N . ILE A 1 70 ? -78.863 -10.883 97.565 1.00 82.00 70 ILE A N 1
ATOM 470 C CA . ILE A 1 70 ? -77.398 -10.968 97.647 1.00 82.00 70 ILE A CA 1
ATOM 471 C C . ILE A 1 70 ? -77.024 -11.691 98.945 1.00 82.00 70 ILE A C 1
ATOM 473 O O . ILE A 1 70 ? -76.678 -11.040 99.939 1.00 82.00 70 ILE A O 1
ATOM 477 N N . PRO A 1 71 ? -77.089 -13.035 98.962 1.00 81.69 71 PRO A N 1
ATOM 478 C CA . PRO A 1 71 ? -76.772 -13.809 100.150 1.00 81.69 71 PRO A CA 1
ATOM 479 C C . PRO A 1 71 ? -75.342 -13.517 100.606 1.00 81.69 71 PRO A C 1
ATOM 481 O O . PRO A 1 71 ? -74.389 -13.671 99.840 1.00 81.69 71 PRO A O 1
ATOM 484 N N . ALA A 1 72 ? -75.168 -13.120 101.868 1.00 80.69 72 ALA A N 1
ATOM 485 C CA . ALA A 1 72 ? -73.840 -12.865 102.432 1.00 80.69 72 ALA A CA 1
ATOM 486 C C . ALA A 1 72 ? -72.915 -14.092 102.318 1.00 80.69 72 ALA A C 1
ATOM 488 O O . ALA A 1 72 ? -71.707 -13.944 102.163 1.00 80.69 72 ALA A O 1
ATOM 489 N N . THR A 1 73 ? -73.498 -15.292 102.320 1.00 83.06 73 THR A N 1
ATOM 490 C CA . THR A 1 73 ? -72.812 -16.579 102.163 1.00 83.06 73 THR A CA 1
ATOM 491 C C . THR A 1 73 ? -72.242 -16.823 100.766 1.00 83.06 73 THR A C 1
ATOM 493 O O . THR A 1 73 ? -71.379 -17.680 100.628 1.00 83.06 73 THR A O 1
ATOM 496 N N . GLN A 1 74 ? -72.688 -16.092 99.740 1.00 86.94 74 GLN A N 1
ATOM 497 C CA . GLN A 1 74 ? -72.195 -16.235 98.363 1.00 86.94 74 GLN A CA 1
ATOM 498 C C . GLN A 1 74 ? -71.163 -15.165 97.977 1.00 86.94 74 GLN A C 1
ATOM 500 O O . GLN A 1 74 ? -70.584 -15.231 96.894 1.00 86.94 74 GLN A O 1
ATOM 505 N N . LYS A 1 75 ? -70.915 -14.165 98.832 1.00 88.25 75 LYS A N 1
ATOM 506 C CA . LYS A 1 75 ? -69.951 -13.095 98.543 1.00 88.25 75 LYS A CA 1
ATOM 507 C C . LYS A 1 75 ? -68.518 -13.621 98.641 1.00 88.25 75 LYS A C 1
ATOM 509 O O . LYS A 1 75 ? -68.109 -14.101 99.696 1.00 88.25 75 LYS A O 1
ATOM 514 N N . GLY A 1 76 ? -67.754 -13.499 97.555 1.00 85.62 76 GLY A N 1
ATOM 515 C CA . GLY A 1 76 ? -66.340 -13.889 97.503 1.00 85.62 76 GLY A CA 1
ATOM 516 C C . GLY A 1 76 ? -66.088 -15.397 97.612 1.00 85.62 76 GLY A C 1
ATOM 517 O O . GLY A 1 76 ? -64.966 -15.798 97.911 1.00 85.62 76 GLY A O 1
ATOM 518 N N . GLN A 1 77 ? -67.119 -16.220 97.400 1.00 86.88 77 GLN A N 1
ATOM 519 C CA . GLN A 1 77 ? -67.020 -17.680 97.352 1.00 86.88 77 GLN A CA 1
ATOM 520 C C . GLN A 1 77 ? -66.994 -18.182 95.899 1.00 86.88 77 GLN A C 1
ATOM 522 O O . GLN A 1 77 ? -67.511 -17.490 95.014 1.00 86.88 77 GLN A O 1
ATOM 527 N N . PRO A 1 78 ? -66.445 -19.386 95.638 1.00 84.31 78 PRO A N 1
ATOM 528 C CA . PRO A 1 78 ? -66.603 -20.062 94.351 1.00 84.31 78 PRO A CA 1
ATOM 529 C C . PRO A 1 78 ? -68.081 -20.173 93.945 1.00 84.31 78 PRO A C 1
ATOM 531 O O . PRO A 1 78 ? -68.942 -20.350 94.806 1.00 84.31 78 PRO A O 1
ATOM 534 N N . ASP A 1 79 ? -68.366 -20.040 92.645 1.00 86.00 79 ASP A N 1
ATOM 535 C CA . ASP A 1 79 ? -69.724 -20.040 92.065 1.00 86.00 79 ASP A CA 1
ATOM 536 C C . ASP A 1 79 ? -70.688 -18.977 92.646 1.00 86.00 79 ASP A C 1
ATOM 538 O O . ASP A 1 79 ? -71.909 -19.076 92.505 1.00 86.00 79 ASP A O 1
ATOM 542 N N . GLY A 1 80 ? -70.140 -17.949 93.305 1.00 87.69 80 GLY A N 1
ATOM 543 C CA . GLY A 1 80 ? -70.874 -16.862 93.949 1.00 87.69 80 GLY A CA 1
ATOM 544 C C . GLY A 1 80 ? -70.738 -15.505 93.250 1.00 87.69 80 GLY A C 1
ATOM 545 O O . GLY A 1 80 ? -70.546 -15.405 92.039 1.00 87.69 80 GLY A O 1
ATOM 546 N N . VAL A 1 81 ? -70.849 -14.429 94.036 1.00 87.50 81 VAL A N 1
ATOM 547 C CA . VAL A 1 81 ? -70.767 -13.038 93.558 1.00 87.50 81 VAL A CA 1
ATOM 548 C C . VAL A 1 81 ? -69.425 -12.429 93.964 1.00 87.50 81 VAL A C 1
ATOM 550 O O . VAL A 1 81 ? -69.043 -12.486 95.137 1.00 87.50 81 VAL A O 1
ATOM 553 N N . ALA A 1 82 ? -68.727 -11.813 93.007 1.00 89.88 82 ALA A N 1
ATOM 554 C CA . ALA A 1 82 ? -67.474 -11.104 93.262 1.00 89.88 82 ALA A CA 1
ATOM 555 C C . ALA A 1 82 ? -67.677 -9.929 94.237 1.00 89.88 82 ALA A C 1
ATOM 557 O O . ALA A 1 82 ? -68.690 -9.227 94.189 1.00 89.88 82 ALA A O 1
ATOM 558 N N . THR A 1 83 ? -66.709 -9.702 95.126 1.00 90.44 83 THR A N 1
ATOM 559 C CA . THR A 1 83 ? -66.710 -8.531 96.017 1.00 90.44 83 THR A CA 1
ATOM 560 C C . THR A 1 83 ? -65.927 -7.389 95.396 1.00 90.44 83 THR A C 1
ATOM 562 O O . THR A 1 83 ? -65.032 -7.622 94.592 1.00 90.44 83 THR A O 1
ATOM 565 N N . LEU A 1 84 ? -66.212 -6.165 95.833 1.00 91.94 84 LEU A N 1
ATOM 566 C CA . LEU A 1 84 ? -65.397 -4.997 95.520 1.00 91.94 84 LEU A CA 1
ATOM 567 C C . LEU A 1 84 ? -64.561 -4.604 96.741 1.00 91.94 84 LEU A C 1
ATOM 569 O O . LEU A 1 84 ? -65.013 -4.766 97.877 1.00 91.94 84 LEU A O 1
ATOM 573 N N . ASP A 1 85 ? -63.353 -4.105 96.509 1.00 87.81 85 ASP A N 1
ATOM 574 C CA . ASP A 1 85 ? -62.517 -3.488 97.536 1.00 87.81 85 ASP A CA 1
ATOM 575 C C . ASP A 1 85 ? -62.946 -2.037 97.843 1.00 87.81 85 ASP A C 1
ATOM 577 O O . ASP A 1 85 ? -63.966 -1.539 97.356 1.00 87.81 85 ASP A O 1
ATOM 581 N N . SER A 1 86 ? -62.154 -1.334 98.659 1.00 91.56 86 SER A N 1
ATOM 582 C CA . SER A 1 86 ? -62.392 0.069 99.031 1.00 91.56 86 SER A CA 1
ATOM 583 C C . SER A 1 86 ? -62.393 1.049 97.854 1.00 91.56 86 SER A C 1
ATOM 585 O O . SER A 1 86 ? -62.858 2.177 98.007 1.00 91.56 86 SER A O 1
ATOM 587 N N . SER A 1 87 ? -61.862 0.643 96.703 1.00 89.31 87 SER A N 1
ATOM 588 C CA . SER A 1 87 ? -61.786 1.435 95.477 1.00 89.31 87 SER A CA 1
ATOM 589 C C . SER A 1 87 ? -62.870 1.056 94.46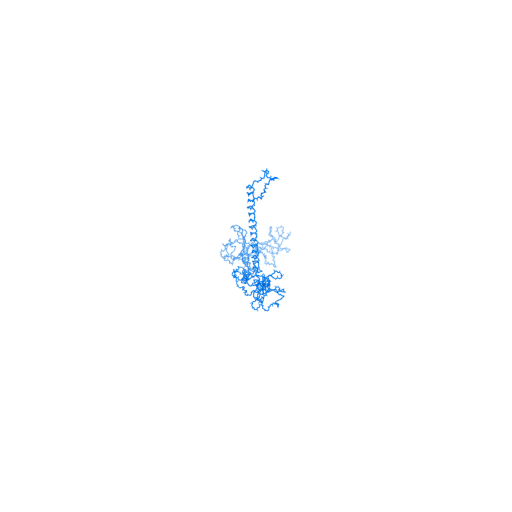6 1.00 89.31 87 SER A C 1
ATOM 591 O O . SER A 1 87 ? -62.931 1.653 93.393 1.00 89.31 87 SER A O 1
ATOM 593 N N . GLY A 1 88 ? -63.753 0.110 94.800 1.00 89.31 88 GLY A N 1
ATOM 594 C CA . GLY A 1 88 ? -64.835 -0.315 93.917 1.00 89.31 88 GLY A CA 1
ATOM 595 C C . GLY A 1 88 ? -64.384 -1.268 92.809 1.00 89.31 88 GLY A C 1
ATOM 596 O O . GLY A 1 88 ? -65.101 -1.404 91.819 1.00 89.31 88 GLY A O 1
ATOM 597 N N . VAL A 1 89 ? -63.226 -1.923 92.952 1.00 87.62 89 VAL A N 1
ATOM 598 C CA . VAL A 1 89 ? -62.712 -2.904 91.981 1.00 87.62 89 VAL A CA 1
ATOM 599 C C . VAL A 1 89 ? -62.702 -4.312 92.567 1.00 87.62 89 VAL A C 1
ATOM 601 O O . VAL A 1 89 ? -62.675 -4.491 93.783 1.00 87.62 89 VAL A O 1
ATOM 604 N N . VAL A 1 90 ? -62.745 -5.331 91.706 1.00 89.94 90 VAL A N 1
ATOM 605 C CA . VAL A 1 90 ? -62.628 -6.731 92.142 1.00 89.94 90 VAL A CA 1
ATOM 606 C C . VAL A 1 90 ? -61.195 -6.974 92.645 1.00 89.94 90 VAL A C 1
ATOM 608 O O . VAL A 1 90 ? -60.258 -6.739 91.880 1.00 89.94 90 VAL A O 1
ATOM 611 N N . PRO A 1 91 ? -60.989 -7.445 93.893 1.00 88.06 91 PRO A N 1
ATOM 612 C CA . PRO A 1 91 ? -59.656 -7.723 94.420 1.00 88.06 91 PRO A CA 1
ATOM 613 C C . PRO A 1 91 ? -58.909 -8.755 93.570 1.00 88.06 91 PRO A C 1
ATOM 615 O O . PRO A 1 91 ? -59.496 -9.750 93.146 1.00 88.06 91 PRO A O 1
ATOM 618 N N . ALA A 1 92 ? -57.594 -8.586 93.410 1.00 82.75 92 ALA A N 1
ATOM 619 C CA . ALA A 1 92 ? -56.756 -9.509 92.634 1.00 82.75 92 ALA A CA 1
ATOM 620 C C . ALA A 1 92 ? -56.830 -10.970 93.121 1.00 82.75 92 ALA A C 1
ATOM 622 O O . ALA A 1 92 ? -56.686 -11.888 92.325 1.00 82.75 92 ALA A O 1
ATOM 623 N N . SER A 1 93 ? -57.131 -11.205 94.404 1.00 82.38 93 SER A N 1
ATOM 624 C CA . SER A 1 93 ? -57.339 -12.550 94.962 1.00 82.38 93 SER A CA 1
ATOM 625 C C . SER A 1 93 ? -58.570 -13.285 94.411 1.00 82.38 93 SER A C 1
ATOM 627 O O . SER A 1 93 ? -58.673 -14.496 94.586 1.00 82.38 93 SER A O 1
ATOM 629 N N . GLN A 1 94 ? -59.499 -12.573 93.764 1.00 87.88 94 GLN A N 1
ATOM 630 C CA . GLN A 1 94 ? -60.660 -13.137 93.063 1.00 87.88 94 GLN A CA 1
ATOM 631 C C . GLN A 1 94 ? -60.453 -13.206 91.543 1.00 87.88 94 GLN A C 1
ATOM 633 O O . GLN A 1 94 ? -61.328 -13.700 90.832 1.00 87.88 94 GLN A O 1
ATOM 638 N N . LEU A 1 95 ? -59.314 -12.723 91.037 1.00 83.44 95 LEU A N 1
ATOM 639 C CA . LEU A 1 95 ? -58.961 -12.790 89.625 1.00 83.44 95 LEU A CA 1
ATOM 640 C C . LEU A 1 95 ? -58.043 -13.998 89.373 1.00 83.44 95 LEU A C 1
ATOM 642 O O . LEU A 1 95 ? -57.159 -14.288 90.181 1.00 83.44 95 LEU A O 1
ATOM 646 N N . PRO A 1 96 ? -58.216 -14.716 88.253 1.00 78.19 96 PRO A N 1
ATOM 647 C CA . PRO A 1 96 ? -57.259 -15.733 87.838 1.00 78.19 96 PRO A CA 1
ATOM 648 C C . PRO A 1 96 ? -55.867 -15.138 87.594 1.00 78.19 96 PRO A C 1
ATOM 650 O O . PRO A 1 96 ? -55.743 -14.001 87.139 1.00 78.19 96 PRO A O 1
ATOM 653 N N . SER A 1 97 ? -54.810 -15.924 87.828 1.00 68.62 97 SER A N 1
ATOM 654 C CA . SER A 1 97 ? -53.429 -15.434 87.728 1.00 68.62 97 SER A CA 1
ATOM 655 C C . SER A 1 97 ? -53.083 -14.866 86.351 1.00 68.62 97 SER A C 1
ATOM 657 O O . SER A 1 97 ? -52.318 -13.917 86.282 1.00 68.62 97 SER A O 1
ATOM 659 N N . TYR A 1 98 ? -53.679 -15.356 85.260 1.00 64.69 98 TYR A N 1
ATOM 660 C CA . TYR A 1 98 ? -53.462 -14.891 83.877 1.00 64.69 98 TYR A CA 1
ATOM 661 C C . TYR A 1 98 ? -54.050 -13.501 83.544 1.00 64.69 98 TYR A C 1
ATOM 663 O O . TYR A 1 98 ? -54.103 -13.107 82.388 1.00 64.69 98 TYR A O 1
ATOM 671 N N . VAL A 1 99 ? -54.545 -12.745 84.526 1.00 69.38 99 VAL A N 1
ATOM 672 C CA . VAL A 1 99 ? -54.961 -11.344 84.308 1.00 69.38 99 VAL A CA 1
ATOM 673 C C . VAL A 1 99 ? -53.772 -10.371 84.446 1.00 69.38 99 VAL A C 1
ATOM 675 O O . VAL A 1 99 ? -53.864 -9.227 84.013 1.00 69.38 99 VAL A O 1
ATOM 678 N N . ASP A 1 100 ? -52.628 -10.839 84.963 1.00 69.25 100 ASP A N 1
ATOM 679 C CA . ASP A 1 100 ? -51.393 -10.053 85.145 1.00 69.25 100 ASP A CA 1
ATOM 680 C C . ASP A 1 100 ? -50.249 -10.517 84.220 1.00 69.25 100 ASP A C 1
ATOM 682 O O . ASP A 1 100 ? -49.213 -11.000 84.672 1.00 69.25 100 ASP A O 1
ATOM 686 N N . ASP A 1 101 ? -50.479 -10.579 82.908 1.00 75.69 101 ASP A N 1
ATOM 687 C CA . ASP A 1 101 ? -49.575 -11.269 81.965 1.00 75.69 101 ASP A CA 1
ATOM 688 C C . ASP A 1 101 ? -48.275 -10.526 81.639 1.00 75.69 101 ASP A C 1
ATOM 690 O O . ASP A 1 101 ? -47.384 -11.108 81.015 1.00 75.69 101 ASP A O 1
ATOM 694 N N . VAL A 1 102 ? -48.134 -9.275 82.081 1.00 87.06 102 VAL A N 1
ATOM 695 C CA . VAL A 1 102 ? -46.943 -8.449 81.860 1.00 87.06 102 VAL A CA 1
ATOM 696 C C . VAL A 1 102 ? -46.472 -7.868 83.187 1.00 87.06 102 VAL A C 1
ATOM 698 O O . VAL A 1 102 ? -47.097 -6.968 83.735 1.00 87.06 102 VAL A O 1
ATOM 701 N N . LEU A 1 103 ? -45.334 -8.355 83.671 1.00 88.56 103 LEU A N 1
ATOM 702 C CA . LEU A 1 103 ? -44.720 -7.922 84.920 1.00 88.56 103 LEU A CA 1
ATOM 703 C C . LEU A 1 103 ? -43.494 -7.051 84.632 1.00 88.56 103 LEU A C 1
ATOM 705 O O . LEU A 1 103 ? -42.572 -7.478 83.931 1.00 88.56 103 LEU A O 1
ATOM 709 N N . GLU A 1 104 ? -43.446 -5.849 85.201 1.00 90.81 104 GLU A N 1
ATOM 710 C CA . GLU A 1 104 ? -42.335 -4.910 85.013 1.00 90.81 104 GLU A CA 1
ATOM 711 C C . GLU A 1 104 ? -41.403 -4.876 86.228 1.00 90.81 104 GLU A C 1
ATOM 713 O O . GLU A 1 104 ? -41.835 -4.742 87.373 1.00 90.81 104 GLU A O 1
ATOM 718 N N . PHE A 1 105 ? -40.095 -4.951 85.979 1.00 92.69 105 PHE A N 1
ATOM 719 C CA . PHE A 1 105 ? -39.068 -4.886 87.016 1.00 92.69 105 PHE A CA 1
ATOM 720 C C . PHE A 1 105 ? -37.957 -3.916 86.622 1.00 92.69 105 PHE A C 1
ATOM 722 O O . PHE A 1 105 ? -37.655 -3.719 85.445 1.00 92.69 105 PHE A O 1
ATOM 729 N N . ALA A 1 106 ? -37.272 -3.345 87.616 1.00 93.75 106 ALA A N 1
ATOM 730 C CA . ALA A 1 106 ? -36.176 -2.407 87.371 1.00 93.75 106 ALA A CA 1
ATOM 731 C C . ALA A 1 106 ? -35.034 -3.019 86.530 1.00 93.75 106 ALA A C 1
ATOM 733 O O . ALA A 1 106 ? -34.412 -2.316 85.737 1.00 93.75 106 ALA A O 1
ATOM 734 N N . SER A 1 107 ? -34.757 -4.319 86.688 1.00 92.81 107 SER A N 1
ATOM 735 C CA . SER A 1 107 ? -33.762 -5.069 85.908 1.00 92.81 107 SER A CA 1
ATOM 736 C C . SER A 1 107 ? -34.032 -6.578 85.970 1.00 92.81 107 SER A C 1
ATOM 738 O O . SER A 1 107 ? -34.778 -7.031 86.835 1.00 92.81 107 SER A O 1
ATOM 740 N N . ALA A 1 108 ? -33.375 -7.373 85.118 1.00 88.75 108 ALA A N 1
ATOM 741 C CA . ALA A 1 108 ? -33.519 -8.836 85.126 1.00 88.75 108 ALA A CA 1
ATOM 742 C C . ALA A 1 108 ? -33.057 -9.488 86.445 1.00 88.75 108 ALA A C 1
ATOM 744 O O . ALA A 1 108 ? -33.551 -10.546 86.817 1.00 88.75 108 ALA A O 1
ATOM 745 N N . ALA A 1 109 ? -32.142 -8.848 87.183 1.00 91.06 109 ALA A N 1
ATOM 746 C CA . ALA A 1 109 ? -31.706 -9.319 88.500 1.00 91.06 109 ALA A CA 1
ATOM 747 C C . ALA A 1 109 ? -32.788 -9.160 89.584 1.00 91.06 109 ALA A C 1
ATOM 749 O O . ALA A 1 109 ? -32.693 -9.786 90.635 1.00 91.06 109 ALA A O 1
ATOM 750 N N . ALA A 1 110 ? -33.798 -8.320 89.337 1.00 93.19 110 ALA A N 1
ATOM 751 C CA . ALA A 1 110 ? -34.935 -8.121 90.230 1.00 93.19 110 ALA A CA 1
ATOM 752 C C . ALA A 1 110 ? -36.108 -9.070 89.927 1.00 93.19 110 ALA A C 1
ATOM 754 O O . ALA A 1 110 ? -37.132 -8.993 90.603 1.00 93.19 110 ALA A O 1
ATOM 755 N N . PHE A 1 111 ? -35.985 -9.949 88.925 1.00 93.31 111 PHE A N 1
ATOM 756 C CA . PHE A 1 111 ? -37.000 -10.961 88.659 1.00 93.31 111 PHE A CA 1
ATOM 757 C C . PHE A 1 111 ? -37.090 -11.974 89.814 1.00 93.31 111 PHE A C 1
ATOM 759 O O . PHE A 1 111 ? -36.077 -12.276 90.453 1.00 93.31 111 PHE A O 1
ATOM 766 N N . PRO A 1 112 ? -38.279 -12.551 90.068 1.00 91.94 112 PRO A N 1
ATOM 767 C CA . PRO A 1 112 ? -38.427 -13.666 90.995 1.00 91.94 112 PRO A CA 1
ATOM 768 C C . PRO A 1 112 ? -37.481 -14.816 90.639 1.00 91.94 112 PRO A C 1
ATOM 770 O O . PRO A 1 112 ? -37.282 -15.106 89.460 1.00 91.94 112 PRO A O 1
ATOM 773 N N . VAL A 1 113 ? -36.945 -15.511 91.649 1.00 88.81 113 VAL A N 1
ATOM 774 C CA . VAL A 1 113 ? -36.028 -16.655 91.455 1.00 88.81 113 VAL A CA 1
ATOM 775 C C . VAL A 1 113 ? -36.639 -17.724 90.538 1.00 88.81 113 VAL A C 1
ATOM 777 O O . VAL A 1 113 ? -35.940 -18.289 89.699 1.00 88.81 113 VAL A O 1
ATOM 780 N N . THR A 1 114 ? -37.950 -17.944 90.656 1.00 89.56 114 THR A N 1
ATOM 781 C CA . THR A 1 114 ? -38.737 -18.810 89.774 1.00 89.56 114 THR A CA 1
ATOM 782 C C . THR A 1 114 ? -39.810 -17.968 89.098 1.00 89.56 114 THR A C 1
ATOM 784 O O . THR A 1 114 ? -40.637 -17.374 89.787 1.00 89.56 114 THR A O 1
ATOM 787 N N . GLY A 1 115 ? -39.791 -17.911 87.767 1.00 87.50 115 GLY A N 1
ATOM 788 C CA . GLY A 1 115 ? -40.848 -17.262 86.995 1.00 87.50 115 GLY A CA 1
ATOM 789 C C . GLY A 1 115 ? -42.096 -18.134 86.855 1.00 87.50 115 GLY A C 1
ATOM 790 O O . GLY A 1 115 ? -42.073 -19.343 87.085 1.00 87.50 115 GLY A O 1
ATOM 791 N N . GLU A 1 116 ? -43.191 -17.518 86.434 1.00 88.50 116 GLU A N 1
ATOM 792 C CA . GLU A 1 116 ? -44.459 -18.174 86.147 1.00 88.50 116 GLU A CA 1
ATOM 793 C C . GLU A 1 116 ? -44.593 -18.427 84.642 1.00 88.50 116 GLU A C 1
ATOM 795 O O . GLU A 1 116 ? -44.293 -17.575 83.799 1.00 88.50 116 GLU A O 1
ATOM 800 N N . THR A 1 117 ? -45.045 -19.627 84.282 1.00 85.19 117 THR A N 1
ATOM 801 C CA . THR A 1 117 ? -45.334 -19.975 82.888 1.00 85.19 117 THR A CA 1
ATOM 802 C C . THR A 1 117 ? -46.474 -19.106 82.355 1.00 85.19 117 THR A C 1
ATOM 804 O O . THR A 1 117 ? -47.500 -18.959 83.008 1.00 85.19 117 THR A O 1
ATOM 807 N N . GLY A 1 118 ? -46.308 -18.562 81.147 1.00 81.06 118 GLY A N 1
ATOM 808 C CA . GLY A 1 118 ? -47.315 -17.711 80.500 1.00 81.06 118 GLY A CA 1
ATOM 809 C C . GLY A 1 118 ? -47.161 -16.211 80.772 1.00 81.06 118 GLY A C 1
ATOM 810 O O . GLY A 1 118 ? -47.849 -15.428 80.130 1.00 81.06 118 GLY A O 1
ATOM 811 N N . LYS A 1 119 ? -46.227 -15.803 81.643 1.00 87.06 119 LYS A N 1
ATOM 812 C CA . LYS A 1 119 ? -45.926 -14.393 81.926 1.00 87.06 119 LYS A CA 1
ATOM 813 C C . LYS A 1 119 ? -44.837 -13.819 81.027 1.00 87.06 119 LYS A C 1
ATOM 815 O O . LYS A 1 119 ? -43.833 -14.481 80.732 1.00 87.06 119 LYS A O 1
ATOM 820 N N . ILE A 1 120 ? -45.022 -12.560 80.645 1.00 90.25 120 ILE A N 1
ATOM 821 C CA . ILE A 1 120 ? -44.002 -11.705 80.049 1.00 90.25 120 ILE A CA 1
ATOM 822 C C . ILE A 1 120 ? -43.391 -10.850 81.150 1.00 90.25 120 ILE A C 1
ATOM 824 O O . ILE A 1 120 ? -44.086 -10.185 81.907 1.00 90.25 120 ILE A O 1
ATOM 828 N N . TYR A 1 121 ? -42.069 -10.861 81.217 1.00 91.69 121 TYR A N 1
ATOM 829 C CA . TYR A 1 121 ? -41.300 -10.060 82.155 1.00 91.69 121 TYR A CA 1
ATOM 830 C C . TYR A 1 121 ? -40.592 -8.959 81.377 1.00 91.69 121 TYR A C 1
ATOM 832 O O . TYR A 1 121 ? -39.876 -9.249 80.417 1.00 91.69 121 TYR A O 1
ATOM 840 N N . VAL A 1 122 ? -40.769 -7.706 81.777 1.00 92.06 122 VAL A N 1
ATOM 841 C CA . VAL A 1 122 ? -40.162 -6.547 81.119 1.00 92.06 122 VAL A CA 1
ATOM 842 C C . VAL A 1 122 ? -39.169 -5.896 82.066 1.00 92.06 122 VAL A C 1
ATOM 844 O O . VAL A 1 122 ? -39.471 -5.638 83.232 1.00 92.06 122 VAL A O 1
ATOM 847 N N . THR A 1 123 ? -37.963 -5.626 81.576 1.00 92.50 123 THR A N 1
ATOM 848 C CA . THR A 1 123 ? -36.993 -4.813 82.309 1.00 92.50 123 THR A CA 1
ATOM 849 C C . THR A 1 123 ? -37.120 -3.355 81.898 1.00 92.50 123 THR A C 1
ATOM 851 O O . THR A 1 123 ? -36.974 -3.016 80.725 1.00 92.50 123 THR A O 1
ATOM 854 N N . ILE A 1 124 ? -37.341 -2.470 82.867 1.00 90.25 124 ILE A N 1
ATOM 855 C CA . ILE A 1 124 ? -37.502 -1.033 82.607 1.00 90.25 124 ILE A CA 1
ATOM 856 C C . ILE A 1 124 ? -36.175 -0.423 82.129 1.00 90.25 124 ILE A C 1
ATOM 858 O O . ILE A 1 124 ? -36.150 0.375 81.197 1.00 90.25 124 ILE A O 1
ATOM 862 N N . ASN A 1 125 ? -35.046 -0.827 82.721 1.00 89.44 125 ASN A N 1
ATOM 863 C CA . ASN A 1 125 ? -33.737 -0.235 82.426 1.00 89.44 125 ASN A CA 1
ATOM 864 C C . ASN A 1 125 ? -33.210 -0.507 81.006 1.00 89.44 125 ASN A C 1
ATOM 866 O O . ASN A 1 125 ? -32.424 0.283 80.490 1.00 89.44 125 ASN A O 1
ATOM 870 N N . ALA A 1 126 ? -33.602 -1.626 80.397 1.00 85.81 126 ALA A N 1
ATOM 871 C CA . ALA A 1 126 ? -33.117 -2.064 79.089 1.00 85.81 126 ALA A CA 1
ATOM 872 C C . ALA A 1 126 ? -34.251 -2.261 78.073 1.00 85.81 126 ALA A C 1
ATOM 874 O O . ALA A 1 126 ? -33.999 -2.763 76.976 1.00 85.81 126 ALA A O 1
ATOM 875 N N . ASN A 1 127 ? -35.487 -1.921 78.455 1.00 87.38 127 ASN A N 1
ATOM 876 C CA . ASN A 1 127 ? -36.709 -2.114 77.677 1.00 87.38 127 ASN A CA 1
ATOM 877 C C . ASN A 1 127 ? -36.790 -3.510 77.024 1.00 87.38 127 ASN A C 1
ATOM 879 O O . ASN A 1 127 ? -37.148 -3.657 75.855 1.00 87.38 127 ASN A O 1
ATOM 883 N N . SER A 1 128 ? -36.348 -4.537 77.756 1.00 89.38 128 SER A N 1
ATOM 884 C CA . SER A 1 128 ? -36.174 -5.893 77.234 1.00 89.38 128 SER A CA 1
ATOM 885 C C . SER A 1 128 ? -37.269 -6.811 77.751 1.00 89.38 128 SER A C 1
ATOM 887 O O . SER A 1 128 ? -37.600 -6.785 78.933 1.00 89.38 128 SER A O 1
ATOM 889 N N . GLN A 1 129 ? -37.805 -7.645 76.862 1.00 92.81 129 GLN A N 1
ATOM 890 C CA . GLN A 1 129 ? -38.868 -8.598 77.175 1.00 92.81 129 GLN A CA 1
ATOM 891 C C . GLN A 1 129 ? -38.281 -9.990 77.400 1.00 92.81 129 GLN A C 1
ATOM 893 O O . GLN A 1 129 ? -37.350 -10.397 76.707 1.00 92.81 129 GLN A O 1
ATOM 898 N N . TYR A 1 130 ? -38.841 -10.735 78.344 1.00 92.88 130 TYR A N 1
ATOM 899 C CA . TYR A 1 130 ? -38.423 -12.083 78.711 1.00 92.88 130 TYR A CA 1
ATOM 900 C C . TYR A 1 130 ? -39.648 -12.978 78.921 1.00 92.88 130 TYR A C 1
ATOM 902 O O . TYR A 1 130 ? -40.724 -12.502 79.275 1.00 92.88 130 TYR A O 1
ATOM 910 N N . ARG A 1 131 ? -39.473 -14.292 78.750 1.00 92.31 131 ARG A N 1
ATOM 911 C CA . ARG A 1 131 ? -40.450 -15.324 79.135 1.00 92.31 131 ARG A CA 1
ATOM 912 C C . ARG A 1 131 ? -39.806 -16.359 80.054 1.00 92.31 131 ARG A C 1
ATOM 914 O O . ARG A 1 131 ? -38.625 -16.668 79.886 1.00 92.31 131 ARG A O 1
ATOM 921 N N . TRP A 1 132 ? -40.570 -16.937 80.976 1.00 92.50 132 TRP A N 1
ATOM 922 C CA . TRP A 1 132 ? -40.103 -18.076 81.772 1.00 92.50 132 TRP A CA 1
ATOM 923 C C . TRP A 1 132 ? -40.160 -19.379 80.959 1.00 92.50 132 TRP A C 1
ATOM 925 O O . TRP A 1 132 ? -41.200 -19.722 80.396 1.00 92.50 132 TRP A O 1
ATOM 935 N N . SER A 1 133 ? -39.049 -20.118 80.882 1.00 87.06 133 SER A N 1
ATOM 936 C CA . SER A 1 133 ? -38.949 -21.380 80.126 1.00 87.06 133 SER A CA 1
ATOM 937 C C . SER A 1 133 ? -39.368 -22.628 80.904 1.00 87.06 133 SER A C 1
ATOM 939 O O . SER A 1 133 ? -39.349 -23.720 80.342 1.00 87.06 133 SER A O 1
ATOM 941 N N . GLY A 1 134 ? -39.668 -22.488 82.198 1.00 86.12 134 GLY A N 1
ATOM 942 C CA . GLY A 1 134 ? -39.761 -23.599 83.150 1.00 86.12 134 GLY A CA 1
ATOM 943 C C . GLY A 1 134 ? -38.505 -23.769 84.014 1.00 86.12 134 GLY A C 1
ATOM 944 O O . GLY A 1 134 ? -38.589 -24.371 85.079 1.00 86.12 134 GLY A O 1
ATOM 945 N N . SER A 1 135 ? -37.362 -23.211 83.599 1.00 88.94 135 SER A N 1
ATOM 946 C CA . SER A 1 135 ? -36.090 -23.303 84.338 1.00 88.94 135 SER A CA 1
ATOM 947 C C . SER A 1 135 ? -35.279 -22.006 84.383 1.00 88.94 135 SER A C 1
ATOM 949 O O . SER A 1 135 ? -34.455 -21.840 85.277 1.00 88.94 135 SER A O 1
ATOM 951 N N . GLN A 1 136 ? -35.487 -21.092 83.434 1.00 91.94 136 GLN A N 1
ATOM 952 C CA . GLN A 1 136 ? -34.792 -19.809 83.371 1.00 91.94 136 GLN A CA 1
ATOM 953 C C . GLN A 1 136 ? -35.617 -18.763 82.615 1.00 91.94 136 GLN A C 1
ATOM 955 O O . GLN A 1 136 ? -36.512 -19.088 81.830 1.00 91.94 136 GLN A O 1
ATOM 960 N N . TYR A 1 137 ? -35.269 -17.491 82.794 1.00 91.00 137 TYR A N 1
ATOM 961 C CA . TYR A 1 137 ? -35.771 -16.421 81.939 1.00 91.00 137 TYR A CA 1
ATOM 962 C C . TYR A 1 137 ? -35.048 -16.444 80.591 1.00 91.00 137 TYR A C 1
ATOM 964 O O . TYR A 1 137 ? -33.817 -16.464 80.525 1.00 91.00 137 TYR A O 1
ATOM 972 N N . ILE A 1 138 ? -35.817 -16.430 79.507 1.00 89.50 138 ILE A N 1
ATOM 973 C CA . ILE A 1 138 ? -35.315 -16.324 78.137 1.00 89.50 138 ILE A CA 1
ATOM 974 C C . ILE A 1 138 ? -35.692 -14.947 77.609 1.00 89.50 138 ILE A C 1
ATOM 976 O O . ILE A 1 138 ? -36.879 -14.630 77.536 1.00 89.50 138 ILE A O 1
ATOM 980 N N . GLN A 1 139 ? -34.694 -14.153 77.217 1.00 90.88 139 GLN A N 1
ATOM 981 C CA . GLN A 1 139 ? -34.931 -12.873 76.553 1.00 90.88 139 GLN A CA 1
ATOM 982 C C . GLN A 1 139 ? -35.583 -13.108 75.189 1.00 90.88 139 GLN A C 1
ATOM 984 O O . GLN A 1 139 ? -35.120 -13.925 74.393 1.00 90.88 139 GLN A O 1
ATOM 989 N N . LEU A 1 140 ? -36.654 -12.377 74.913 1.00 86.69 140 LEU A N 1
ATOM 990 C CA . LEU A 1 140 ? -37.264 -12.285 73.599 1.00 86.69 140 LEU A CA 1
ATOM 991 C C . LEU A 1 140 ? -36.493 -11.231 72.801 1.00 86.69 140 LEU A C 1
ATOM 993 O O . LEU A 1 140 ? -36.536 -10.042 73.111 1.00 86.69 140 LEU A O 1
ATOM 997 N N . SER A 1 141 ? -35.744 -11.672 71.793 1.00 80.38 141 SER A N 1
ATOM 998 C CA . SER A 1 141 ? -35.030 -10.767 70.892 1.00 80.38 141 SER A CA 1
ATOM 999 C C . SER A 1 141 ? -36.004 -10.119 69.908 1.00 80.38 141 SER A C 1
ATOM 1001 O O . SER A 1 141 ? -36.800 -10.812 69.274 1.00 80.38 141 SER A O 1
ATOM 1003 N N . ALA A 1 142 ? -35.927 -8.796 69.753 1.00 73.06 142 ALA A N 1
ATOM 1004 C CA . ALA A 1 142 ? -36.664 -8.092 68.710 1.00 73.06 142 ALA A CA 1
ATOM 1005 C C . ALA A 1 142 ? -36.158 -8.505 67.316 1.00 73.06 142 ALA A C 1
ATOM 1007 O O . ALA A 1 142 ? -34.967 -8.768 67.130 1.00 73.06 142 ALA A O 1
ATOM 1008 N N . SER A 1 143 ? -37.059 -8.544 66.330 1.00 77.12 143 SER A N 1
ATOM 1009 C CA . SER A 1 143 ? -36.656 -8.688 64.927 1.00 77.12 143 SER A CA 1
ATOM 1010 C C . SER A 1 143 ? -35.750 -7.512 64.537 1.00 77.12 143 SER A C 1
ATOM 1012 O O . SER A 1 143 ? -36.105 -6.371 64.840 1.00 77.12 143 SER A O 1
ATOM 1014 N N . PRO A 1 144 ? -34.624 -7.740 63.837 1.00 74.44 144 PRO A N 1
ATOM 1015 C CA . PRO A 1 144 ? -33.740 -6.658 63.404 1.00 74.44 144 PRO A CA 1
ATOM 1016 C C . PRO A 1 144 ? -34.378 -5.746 62.338 1.00 74.44 144 PRO A C 1
ATOM 1018 O O . PRO A 1 144 ? -33.844 -4.683 62.045 1.00 74.44 144 PRO A O 1
ATOM 1021 N N . GLY A 1 145 ? -35.516 -6.127 61.742 1.00 71.06 145 GLY A N 1
ATOM 1022 C CA . GLY A 1 145 ? -36.268 -5.312 60.774 1.00 71.06 145 GLY A CA 1
ATOM 1023 C C . GLY A 1 145 ? -35.649 -5.226 59.370 1.00 71.06 145 GLY A C 1
ATOM 1024 O O . GLY A 1 145 ? -36.379 -5.260 58.386 1.00 71.06 145 GLY A O 1
ATOM 1025 N N . SER A 1 146 ? -34.320 -5.185 59.263 1.00 76.19 146 SER A N 1
ATOM 1026 C CA . SER A 1 146 ? -33.540 -5.281 58.021 1.00 76.19 146 SER A CA 1
ATOM 1027 C C . SER A 1 146 ? -32.254 -6.065 58.282 1.00 76.19 146 SER A C 1
ATOM 1029 O O . SER A 1 146 ? -31.749 -6.100 59.406 1.00 76.19 146 SER A O 1
ATOM 1031 N N . THR A 1 147 ? -31.679 -6.653 57.234 1.00 69.56 147 THR A N 1
ATOM 1032 C CA . THR A 1 147 ? -30.319 -7.203 57.284 1.00 69.56 147 THR A CA 1
ATOM 1033 C C . THR A 1 147 ? -29.266 -6.138 57.595 1.00 69.56 147 THR A C 1
ATOM 1035 O O . THR A 1 147 ? -28.223 -6.482 58.138 1.00 69.56 147 THR A O 1
ATOM 1038 N N . ASP A 1 148 ? -29.548 -4.856 57.335 1.00 68.38 148 ASP A N 1
ATOM 1039 C CA . ASP A 1 148 ? -28.636 -3.743 57.653 1.00 68.38 148 ASP A CA 1
ATOM 1040 C C . ASP A 1 148 ? -28.431 -3.545 59.162 1.00 68.38 148 ASP A C 1
ATOM 1042 O O . ASP A 1 148 ? -27.413 -3.010 59.593 1.00 68.38 148 ASP A O 1
ATOM 1046 N N . ALA A 1 149 ? -29.401 -3.976 59.973 1.00 69.56 149 ALA A N 1
ATOM 1047 C CA . ALA A 1 149 ? -29.375 -3.836 61.425 1.00 69.56 149 ALA A CA 1
ATOM 1048 C C . ALA A 1 149 ? -28.750 -5.047 62.136 1.00 69.56 149 ALA A C 1
ATOM 1050 O O . ALA A 1 149 ? -28.690 -5.068 63.366 1.00 69.56 149 ALA A O 1
ATOM 1051 N N . VAL A 1 150 ? -28.301 -6.065 61.391 1.00 73.19 150 VAL A N 1
ATOM 1052 C CA . VAL A 1 150 ? -27.664 -7.252 61.966 1.00 73.19 150 VAL A CA 1
ATOM 1053 C C . VAL A 1 150 ? -26.141 -7.100 61.902 1.00 73.19 150 VAL A C 1
ATOM 1055 O O . VAL A 1 150 ? -25.577 -7.055 60.807 1.00 73.19 150 VAL A O 1
ATOM 1058 N N . PRO A 1 151 ? -25.440 -7.057 63.048 1.00 70.69 151 PRO A N 1
ATOM 1059 C CA . PRO A 1 151 ? -23.984 -7.077 63.067 1.00 70.69 151 PRO A CA 1
ATOM 1060 C C . PRO A 1 151 ? -23.450 -8.368 62.442 1.00 70.69 151 PRO A C 1
ATOM 1062 O O . PRO A 1 151 ? -23.941 -9.462 62.723 1.00 70.69 151 PRO A O 1
ATOM 1065 N N . GLU A 1 152 ? -22.422 -8.255 61.605 1.00 71.31 152 GLU A N 1
ATOM 1066 C CA . GLU A 1 152 ? -21.801 -9.430 60.999 1.00 71.31 152 GLU A CA 1
ATOM 1067 C C . GLU A 1 152 ? -21.131 -10.318 62.051 1.00 71.31 152 GLU A C 1
ATOM 1069 O O . GLU A 1 152 ? -20.347 -9.853 62.880 1.00 71.31 152 GLU A O 1
ATOM 1074 N N . GLY A 1 153 ? -21.407 -11.619 61.985 1.00 70.44 153 GLY A N 1
ATOM 1075 C CA . GLY A 1 153 ? -20.752 -12.617 62.822 1.00 70.44 153 GLY A CA 1
ATOM 1076 C C . GLY A 1 153 ? -19.483 -13.181 62.177 1.00 70.44 153 GLY A C 1
ATOM 1077 O O . GLY A 1 153 ? -19.227 -13.034 60.981 1.00 70.44 153 GLY A O 1
ATOM 1078 N N . THR A 1 154 ? -18.703 -13.930 62.957 1.00 66.31 154 THR A N 1
ATOM 1079 C CA . THR A 1 154 ? -17.566 -14.728 62.459 1.00 66.31 154 THR A CA 1
ATOM 1080 C C . THR A 1 154 ? -17.988 -15.788 61.437 1.00 66.31 154 THR A C 1
ATOM 1082 O O . THR A 1 154 ? -17.185 -16.141 60.574 1.00 66.31 154 THR A O 1
ATOM 1085 N N . VAL A 1 155 ? -19.243 -16.250 61.508 1.00 61.44 155 VAL A N 1
ATOM 1086 C CA . VAL A 1 155 ? -19.834 -17.271 60.624 1.00 61.44 155 VAL A CA 1
ATOM 1087 C C . VAL A 1 155 ? -20.807 -16.659 59.605 1.00 61.44 155 VAL A C 1
ATOM 1089 O O . VAL A 1 155 ? -20.710 -16.961 58.419 1.00 61.44 155 VAL A O 1
ATOM 1092 N N . ASN A 1 156 ? -21.698 -15.756 60.034 1.00 58.50 156 ASN A N 1
ATOM 1093 C CA . ASN A 1 156 ? -22.694 -15.120 59.163 1.00 58.50 156 ASN A CA 1
ATOM 1094 C C . ASN A 1 156 ? -22.213 -13.740 58.713 1.00 58.50 156 ASN A C 1
ATOM 1096 O O . ASN A 1 156 ? -22.316 -12.754 59.443 1.00 58.50 156 ASN A O 1
ATOM 1100 N N . LYS A 1 157 ? -21.668 -13.699 57.499 1.00 67.44 157 LYS A N 1
ATOM 1101 C CA . LYS A 1 157 ? -21.113 -12.511 56.856 1.00 67.44 157 LYS A CA 1
ATOM 1102 C C . LYS A 1 157 ? -22.041 -12.074 55.729 1.00 67.44 157 LYS A C 1
ATOM 1104 O O . LYS A 1 157 ? -22.243 -12.834 54.784 1.00 67.44 157 LYS A O 1
ATOM 1109 N N . TYR A 1 158 ? -22.595 -10.870 55.810 1.00 71.62 158 TYR A N 1
ATOM 1110 C CA . TYR A 1 158 ? -23.378 -10.311 54.713 1.00 71.62 158 TYR A CA 1
ATOM 1111 C C . TYR A 1 158 ? -22.437 -9.867 53.576 1.00 71.62 158 TYR A C 1
ATOM 1113 O O . TYR A 1 158 ? -21.248 -9.582 53.782 1.00 71.62 158 TYR A O 1
ATOM 1121 N N . TRP A 1 159 ? -22.935 -9.870 52.338 1.00 70.69 159 TRP A N 1
ATOM 1122 C CA . TRP A 1 159 ? -22.159 -9.449 51.167 1.00 70.69 159 TRP A CA 1
ATOM 1123 C C . TRP A 1 159 ? -22.156 -7.917 51.076 1.00 70.69 159 TRP A C 1
ATOM 1125 O O . TRP A 1 159 ? -22.970 -7.313 50.385 1.00 70.69 159 TRP A O 1
ATOM 1135 N N . THR A 1 160 ? -21.263 -7.268 51.826 1.00 76.25 160 THR A N 1
ATOM 1136 C CA . THR A 1 160 ? -21.072 -5.811 51.738 1.00 76.25 160 THR A CA 1
ATOM 1137 C C . THR A 1 160 ? -20.428 -5.423 50.405 1.00 76.25 160 THR A C 1
ATOM 1139 O O . THR A 1 160 ? -19.662 -6.201 49.833 1.00 76.25 160 THR A O 1
ATOM 1142 N N . ASN A 1 161 ? -20.645 -4.186 49.938 1.00 79.62 161 ASN A N 1
ATOM 1143 C CA . ASN A 1 161 ? -19.987 -3.663 48.729 1.00 79.62 161 ASN A CA 1
ATOM 1144 C C . ASN A 1 161 ? -18.458 -3.825 48.782 1.00 79.62 161 ASN A C 1
ATOM 1146 O O . ASN A 1 161 ? -17.840 -4.240 47.803 1.00 79.62 161 ASN A O 1
ATOM 1150 N N . ALA A 1 162 ? -17.851 -3.566 49.946 1.00 80.81 162 ALA A N 1
ATOM 1151 C CA . ALA A 1 162 ? -16.415 -3.736 50.151 1.00 80.81 162 ALA A CA 1
ATOM 1152 C C . ALA A 1 162 ? -15.965 -5.196 49.970 1.00 80.81 162 ALA A C 1
ATOM 1154 O O . ALA A 1 162 ? -14.923 -5.445 49.365 1.00 80.81 162 ALA A O 1
ATOM 1155 N N . ARG A 1 163 ? -16.756 -6.176 50.432 1.00 79.81 163 ARG A N 1
ATOM 1156 C CA . ARG A 1 163 ? -16.461 -7.599 50.207 1.00 79.81 163 ARG A CA 1
ATOM 1157 C C . ARG A 1 163 ? -16.677 -8.032 48.771 1.00 79.81 163 ARG A C 1
ATOM 1159 O O . ARG A 1 163 ? -15.876 -8.816 48.276 1.00 79.81 163 ARG A O 1
ATOM 1166 N N . THR A 1 164 ? -17.706 -7.526 48.100 1.00 83.06 164 THR A N 1
ATOM 1167 C CA . THR A 1 164 ? -17.914 -7.786 46.670 1.00 83.06 164 THR A CA 1
ATOM 1168 C C . THR A 1 164 ? -16.686 -7.358 45.867 1.00 83.06 164 THR A C 1
ATOM 1170 O O . THR A 1 164 ? -16.201 -8.129 45.047 1.00 83.06 164 THR A O 1
ATOM 1173 N N . ILE A 1 165 ? -16.124 -6.182 46.167 1.00 83.88 165 ILE A N 1
ATOM 1174 C CA . ILE A 1 165 ? -14.905 -5.674 45.517 1.00 83.88 165 ILE A CA 1
ATOM 1175 C C . ILE A 1 165 ? -13.665 -6.500 45.902 1.00 83.88 165 ILE A C 1
ATOM 1177 O O . ILE A 1 165 ? -12.840 -6.798 45.044 1.00 83.88 165 ILE A O 1
ATOM 1181 N N . ALA A 1 166 ? -13.526 -6.890 47.173 1.00 85.94 166 ALA A N 1
ATOM 1182 C CA . ALA A 1 166 ? -12.365 -7.636 47.669 1.00 85.94 166 ALA A CA 1
ATOM 1183 C C . ALA A 1 166 ? -12.431 -9.159 47.425 1.00 85.94 166 ALA A C 1
ATOM 1185 O O . ALA A 1 166 ? -11.518 -9.885 47.823 1.00 85.94 166 ALA A O 1
ATOM 1186 N N . SER A 1 167 ? -13.511 -9.667 46.823 1.00 86.94 167 SER A N 1
ATOM 1187 C CA . SER A 1 167 ? -13.709 -11.102 46.609 1.00 86.94 167 SER A CA 1
ATOM 1188 C C . SER A 1 167 ? -12.667 -11.659 45.640 1.00 86.94 167 SER A C 1
ATOM 1190 O O . SER A 1 167 ? -12.573 -11.238 44.488 1.00 86.94 167 SER A O 1
ATOM 1192 N N . VAL A 1 168 ? -11.895 -12.645 46.102 1.00 90.75 168 VAL A N 1
ATOM 1193 C CA . VAL A 1 168 ? -10.909 -13.347 45.273 1.00 90.75 168 VAL A CA 1
ATOM 1194 C C . VAL A 1 168 ? -11.630 -14.309 44.329 1.00 90.75 168 VAL A C 1
ATOM 1196 O O . VAL A 1 168 ? -12.466 -15.104 44.757 1.00 90.75 168 VAL A O 1
ATOM 1199 N N . LEU A 1 169 ? -11.272 -14.277 43.044 1.00 92.31 169 LEU A N 1
ATOM 1200 C CA . LEU A 1 169 ? -11.809 -15.154 41.996 1.00 92.31 169 LEU A CA 1
ATOM 1201 C C . LEU A 1 169 ? -11.187 -16.566 42.050 1.00 92.31 169 LEU A C 1
ATOM 1203 O O . LEU A 1 169 ? -10.674 -17.081 41.055 1.00 92.31 169 LEU A O 1
ATOM 1207 N N . THR A 1 170 ? -11.180 -17.188 43.231 1.00 92.50 170 THR A N 1
ATOM 1208 C CA . THR A 1 170 ? -10.606 -18.524 43.446 1.00 92.50 170 THR A CA 1
ATOM 1209 C C . THR A 1 170 ? -11.294 -19.543 42.540 1.00 92.50 170 THR A C 1
ATOM 1211 O O . THR A 1 170 ? -12.512 -19.689 42.582 1.00 92.50 170 THR A O 1
ATOM 1214 N N . GLY A 1 171 ? -10.512 -20.260 41.729 1.00 92.25 171 GLY A N 1
ATOM 1215 C CA . GLY A 1 171 ? -11.034 -21.212 40.743 1.00 92.25 171 GLY A CA 1
ATOM 1216 C C . GLY A 1 171 ? -11.343 -20.609 39.367 1.00 92.25 171 GLY A C 1
ATOM 1217 O O . GLY A 1 171 ? -11.952 -21.288 38.545 1.00 92.25 171 GLY A O 1
ATOM 1218 N N . LEU A 1 172 ? -10.937 -19.363 39.087 1.00 95.06 172 LEU A N 1
ATOM 1219 C CA . LEU A 1 172 ? -11.042 -18.770 37.750 1.00 95.06 172 LEU A CA 1
ATOM 1220 C C . LEU A 1 172 ? -10.274 -19.603 36.712 1.00 95.06 172 LEU A C 1
ATOM 1222 O O . LEU A 1 172 ? -9.063 -19.794 36.820 1.00 95.06 172 LEU A O 1
ATOM 1226 N N . VAL A 1 173 ? -10.976 -20.039 35.665 1.00 94.38 173 VAL A N 1
ATOM 1227 C CA . VAL A 1 173 ? -10.400 -20.783 34.538 1.00 94.38 173 VAL A CA 1
ATOM 1228 C C . VAL A 1 173 ? -10.433 -19.914 33.286 1.00 94.38 173 VAL A C 1
ATOM 1230 O O . VAL A 1 173 ? -11.484 -19.713 32.686 1.00 94.38 173 VAL A O 1
ATOM 1233 N N . THR A 1 174 ? -9.272 -19.430 32.850 1.00 95.75 174 THR A N 1
ATOM 1234 C CA . THR A 1 174 ? -9.118 -18.557 31.666 1.00 95.75 174 THR A CA 1
ATOM 1235 C C . THR A 1 174 ? -8.822 -19.342 30.389 1.00 95.75 174 THR A C 1
ATOM 1237 O O . THR A 1 174 ? -8.293 -18.804 29.411 1.00 95.75 174 THR A O 1
ATOM 1240 N N . THR A 1 175 ? -9.116 -20.647 30.402 1.00 95.00 175 THR A N 1
ATOM 1241 C CA . THR A 1 175 ? -8.744 -21.562 29.324 1.00 95.00 175 THR A CA 1
ATOM 1242 C C . THR A 1 175 ? -9.871 -22.009 28.402 1.00 95.00 175 THR A C 1
ATOM 1244 O O . THR A 1 175 ? -9.600 -22.644 27.387 1.00 95.00 175 THR A O 1
ATOM 1247 N N . ASN A 1 176 ? -11.121 -21.661 28.706 1.00 94.12 176 ASN A N 1
ATOM 1248 C CA . ASN A 1 176 ? -12.284 -22.091 27.934 1.00 94.12 176 ASN A CA 1
ATOM 1249 C C . ASN A 1 176 ? -12.703 -21.016 26.909 1.00 94.12 176 ASN A C 1
ATOM 1251 O O . ASN A 1 176 ? -13.114 -19.941 27.333 1.00 94.12 176 ASN A O 1
ATOM 1255 N N . PRO A 1 177 ? -12.643 -21.274 25.588 1.00 93.62 177 PRO A N 1
ATOM 1256 C CA . PRO A 1 177 ? -12.988 -20.287 24.556 1.00 93.62 177 PRO A CA 1
ATOM 1257 C C . PRO A 1 177 ? -14.488 -20.219 24.227 1.00 93.62 177 PRO A C 1
ATOM 1259 O O . PRO A 1 177 ? -14.912 -19.413 23.396 1.00 93.62 177 PRO A O 1
ATOM 1262 N N . SER A 1 178 ? -15.302 -21.081 24.842 1.00 95.12 178 SER A N 1
ATOM 1263 C CA . SER A 1 178 ? -16.734 -21.172 24.548 1.00 95.12 178 SER A CA 1
ATOM 1264 C C . SER A 1 178 ? -17.457 -19.866 24.864 1.00 95.12 178 SER A C 1
ATOM 1266 O O . SER A 1 178 ? -17.105 -19.166 25.812 1.00 95.12 178 SER A O 1
ATOM 1268 N N . ALA A 1 179 ? -18.524 -19.580 24.117 1.00 95.69 179 ALA A N 1
ATOM 1269 C CA . ALA A 1 179 ? -19.426 -18.487 24.450 1.00 95.69 179 ALA A CA 1
ATOM 1270 C C . ALA A 1 179 ? -20.006 -18.644 25.864 1.00 95.69 179 ALA A C 1
ATOM 1272 O O . ALA A 1 179 ? -20.166 -19.759 26.386 1.00 95.69 179 ALA A O 1
ATOM 1273 N N . ILE A 1 180 ? -20.310 -17.502 26.476 1.00 97.38 180 ILE A N 1
ATOM 1274 C CA . ILE A 1 180 ? -21.034 -17.450 27.742 1.00 97.38 180 ILE A CA 1
ATOM 1275 C C . ILE A 1 180 ? -22.459 -17.954 27.485 1.00 97.38 180 ILE A C 1
ATOM 1277 O O . ILE A 1 180 ? -23.134 -17.498 26.561 1.00 97.38 180 ILE A O 1
ATOM 1281 N N . ALA A 1 181 ? -22.899 -18.909 28.292 1.00 96.69 181 ALA A N 1
ATOM 1282 C CA . ALA A 1 181 ? -24.204 -19.547 28.238 1.00 96.69 181 ALA A CA 1
ATOM 1283 C C . ALA A 1 181 ? -24.960 -19.323 29.553 1.00 96.69 181 ALA A C 1
ATOM 1285 O O . ALA A 1 181 ? -24.365 -19.057 30.594 1.00 96.69 181 ALA A O 1
ATOM 1286 N N . ALA A 1 182 ? -26.283 -19.502 29.523 1.00 96.88 182 ALA A N 1
ATOM 1287 C CA . ALA A 1 182 ? -27.145 -19.284 30.689 1.00 96.88 182 ALA A CA 1
ATOM 1288 C C . ALA A 1 182 ? -26.808 -20.175 31.903 1.00 96.88 182 ALA A C 1
ATOM 1290 O O . ALA A 1 182 ? -27.163 -19.836 33.026 1.00 96.88 182 ALA A O 1
ATOM 1291 N N . ALA A 1 183 ? -26.133 -21.307 31.683 1.00 95.44 183 ALA A N 1
ATOM 1292 C CA . ALA A 1 183 ? -25.716 -22.225 32.741 1.00 95.44 183 ALA A CA 1
ATOM 1293 C C . ALA A 1 183 ? -24.354 -21.871 33.372 1.00 95.44 183 ALA A C 1
ATOM 1295 O O . ALA A 1 183 ? -23.943 -22.526 34.329 1.00 95.44 183 ALA A O 1
ATOM 1296 N N . ASP A 1 184 ? -23.627 -20.881 32.842 1.00 96.56 184 ASP A N 1
ATOM 1297 C CA . ASP A 1 184 ? -22.330 -20.503 33.396 1.00 96.56 184 ASP A CA 1
ATOM 1298 C C . ASP A 1 184 ? -22.486 -19.772 34.728 1.00 96.56 184 ASP A C 1
ATOM 1300 O O . ASP A 1 184 ? -23.300 -18.862 34.884 1.00 96.56 184 ASP A O 1
ATOM 1304 N N . SER A 1 185 ? -21.624 -20.115 35.684 1.00 95.12 185 SER A N 1
ATOM 1305 C CA . SER A 1 185 ? -21.425 -19.261 36.849 1.00 95.12 185 SER A CA 1
ATOM 1306 C C . SER A 1 185 ? -20.785 -17.935 36.426 1.00 95.12 185 SER A C 1
ATOM 1308 O O . SER A 1 185 ? -20.059 -17.871 35.432 1.00 95.12 185 SER A O 1
ATOM 1310 N N . ILE A 1 186 ? -20.978 -16.878 37.223 1.00 93.00 186 ILE A N 1
ATOM 1311 C CA . ILE A 1 186 ? -20.337 -15.569 36.992 1.00 93.00 186 ILE A CA 1
ATOM 1312 C C . ILE A 1 186 ? -18.811 -15.725 36.856 1.00 93.00 186 ILE A C 1
ATOM 1314 O O . ILE A 1 186 ? -18.198 -15.144 35.962 1.00 93.00 186 ILE A O 1
ATOM 1318 N N . LEU A 1 187 ? -18.203 -16.570 37.695 1.00 94.88 187 LEU A N 1
ATOM 1319 C CA . LEU A 1 187 ? -16.771 -16.869 37.645 1.00 94.88 187 LEU A CA 1
ATOM 1320 C C . LEU A 1 187 ? -16.365 -17.562 36.331 1.00 94.88 187 LEU A C 1
ATOM 1322 O O . LEU A 1 187 ? -15.356 -17.199 35.727 1.00 94.88 187 LEU A O 1
ATOM 1326 N N . GLY A 1 188 ? -17.161 -18.530 35.866 1.00 96.00 188 GLY A N 1
ATOM 1327 C CA . GLY A 1 188 ? -16.940 -19.209 34.588 1.00 96.00 188 GLY A CA 1
ATOM 1328 C C . GLY A 1 188 ? -17.081 -18.267 33.391 1.00 96.00 188 GLY A C 1
ATOM 1329 O O . GLY A 1 188 ? -16.265 -18.316 32.471 1.00 96.00 188 GLY A O 1
ATOM 1330 N N . ALA A 1 189 ? -18.060 -17.362 33.431 1.00 96.62 189 ALA A N 1
ATOM 1331 C CA . ALA A 1 189 ? -18.282 -16.354 32.400 1.00 96.62 189 ALA A CA 1
ATOM 1332 C C . ALA A 1 189 ? -17.108 -15.365 32.288 1.00 96.62 189 ALA A C 1
ATOM 1334 O O . ALA A 1 189 ? -16.655 -15.085 31.179 1.00 96.62 189 ALA A O 1
ATOM 1335 N N . LEU A 1 190 ? -16.558 -14.895 33.418 1.00 95.81 190 LEU A N 1
ATOM 1336 C CA . LEU A 1 190 ? -15.352 -14.051 33.439 1.00 95.81 190 LEU A CA 1
ATOM 1337 C C . LEU A 1 190 ? -14.144 -14.770 32.821 1.00 95.81 190 LEU A C 1
ATOM 1339 O O . LEU A 1 190 ? -13.413 -14.184 32.022 1.00 95.81 190 LEU A O 1
ATOM 1343 N N . GLY A 1 191 ? -13.965 -16.053 33.142 1.00 97.38 191 GLY A N 1
ATOM 1344 C CA . GLY A 1 191 ? -12.898 -16.880 32.576 1.00 97.38 191 GLY A CA 1
ATOM 1345 C C . GLY A 1 191 ? -13.018 -17.058 31.060 1.00 97.38 191 GLY A C 1
ATOM 1346 O O . GLY A 1 191 ? -12.039 -16.867 30.333 1.00 97.38 191 GLY A O 1
ATOM 1347 N N . LYS A 1 192 ? -14.233 -17.345 30.576 1.00 97.31 192 LYS A N 1
ATOM 1348 C CA . LYS A 1 192 ? -14.553 -17.421 29.142 1.00 97.31 192 LYS A CA 1
ATOM 1349 C C . LYS A 1 192 ? -14.308 -16.095 28.430 1.00 97.31 192 LYS A C 1
ATOM 1351 O O . LYS A 1 192 ? -13.656 -16.078 27.390 1.00 97.31 192 LYS A O 1
ATOM 1356 N N . LEU A 1 193 ? -14.756 -14.981 29.011 1.00 97.00 193 LEU A N 1
ATOM 1357 C CA . LEU A 1 193 ? -14.554 -13.648 28.442 1.00 97.00 193 LEU A CA 1
ATOM 1358 C C . LEU A 1 193 ? -13.062 -13.324 28.293 1.00 97.00 193 LEU A C 1
ATOM 1360 O O . LEU A 1 193 ? -12.632 -12.883 27.229 1.00 97.00 193 LEU A O 1
ATOM 1364 N N . GLN A 1 194 ? -12.254 -13.593 29.324 1.00 97.00 194 GLN A N 1
ATOM 1365 C CA . GLN A 1 194 ? -10.807 -13.378 29.255 1.00 97.00 194 GLN A CA 1
ATOM 1366 C C . GLN A 1 194 ? -10.157 -14.230 28.156 1.00 97.00 194 GLN A C 1
ATOM 1368 O O . GLN A 1 194 ? -9.289 -13.731 27.433 1.00 97.00 194 GLN A O 1
ATOM 1373 N N . ARG A 1 195 ? -10.587 -15.488 27.983 1.00 96.69 195 ARG A N 1
ATOM 1374 C CA . ARG A 1 195 ? -10.108 -16.326 26.879 1.00 96.69 195 ARG A CA 1
ATOM 1375 C C . ARG A 1 195 ? -10.508 -15.754 25.522 1.00 96.69 195 ARG A C 1
ATOM 1377 O O . ARG A 1 195 ? -9.642 -15.600 24.674 1.00 96.69 195 ARG A O 1
ATOM 1384 N N . GLN A 1 196 ? -11.771 -15.383 25.330 1.00 95.88 196 GLN A N 1
ATOM 1385 C CA . GLN A 1 196 ? -12.247 -14.821 24.064 1.00 95.88 196 GLN A CA 1
ATOM 1386 C C . GLN A 1 196 ? -11.520 -13.524 23.685 1.00 95.88 196 GLN A C 1
ATOM 1388 O O . GLN A 1 196 ? -11.178 -13.335 22.520 1.00 95.88 196 GLN A O 1
ATOM 1393 N N . ILE A 1 197 ? -11.233 -12.654 24.659 1.00 94.75 197 ILE A N 1
ATOM 1394 C CA . ILE A 1 197 ? -10.416 -11.450 24.446 1.00 94.75 197 ILE A CA 1
ATOM 1395 C C . ILE A 1 197 ? -8.991 -11.836 24.044 1.00 94.75 197 ILE A C 1
ATOM 1397 O O . ILE A 1 197 ? -8.462 -11.282 23.082 1.00 94.75 197 ILE A O 1
ATOM 1401 N N . THR A 1 198 ? -8.381 -12.796 24.746 1.00 94.25 198 THR A N 1
ATOM 1402 C CA . THR A 1 198 ? -7.038 -13.298 24.412 1.00 94.25 198 THR A CA 1
ATOM 1403 C C . THR A 1 198 ? -7.005 -13.823 22.978 1.00 94.25 198 THR A C 1
ATOM 1405 O O . THR A 1 198 ? -6.168 -13.397 22.189 1.00 94.25 198 THR A O 1
ATOM 1408 N N . ASP A 1 199 ? -7.974 -14.660 22.609 1.00 91.56 199 ASP A N 1
ATOM 1409 C CA . ASP A 1 199 ? -8.088 -15.239 21.273 1.00 91.56 199 ASP A CA 1
ATOM 1410 C C . ASP A 1 199 ? -8.336 -14.164 20.209 1.00 91.56 199 ASP A C 1
ATOM 1412 O O . ASP A 1 199 ? -7.765 -14.249 19.128 1.00 91.56 199 ASP A O 1
ATOM 1416 N N . ALA A 1 200 ? -9.129 -13.125 20.495 1.00 89.38 200 ALA A N 1
ATOM 1417 C CA . ALA A 1 200 ? -9.361 -12.012 19.573 1.00 89.38 200 ALA A CA 1
ATOM 1418 C C . ALA A 1 200 ? -8.098 -11.165 19.349 1.00 89.38 200 ALA A C 1
ATOM 1420 O O . ALA A 1 200 ? -7.793 -10.808 18.210 1.00 89.38 200 ALA A O 1
ATOM 1421 N N . VAL A 1 201 ? -7.341 -10.873 20.412 1.00 86.81 201 VAL A N 1
ATOM 1422 C CA . VAL A 1 201 ? -6.054 -10.162 20.330 1.00 86.81 201 VAL A CA 1
ATOM 1423 C C . VAL A 1 201 ? -5.038 -10.994 19.547 1.00 86.81 201 VAL A C 1
ATOM 1425 O O . VAL A 1 201 ? -4.399 -10.481 18.628 1.00 86.81 201 VAL A O 1
ATOM 1428 N N . THR A 1 202 ? -4.939 -12.293 19.843 1.00 84.50 202 THR A N 1
ATOM 1429 C CA . THR A 1 202 ? -4.094 -13.233 19.099 1.00 84.50 202 THR A CA 1
ATOM 1430 C C . THR A 1 202 ? -4.539 -13.347 17.644 1.00 84.50 202 THR A C 1
ATOM 1432 O O . THR A 1 202 ? -3.703 -13.290 16.750 1.00 84.50 202 THR A O 1
ATOM 1435 N N . ALA A 1 203 ? -5.839 -13.446 17.369 1.00 81.44 203 ALA A N 1
ATOM 1436 C CA . ALA A 1 203 ? -6.376 -13.524 16.016 1.00 81.44 203 ALA A CA 1
ATOM 1437 C C . ALA A 1 203 ? -6.101 -12.246 15.222 1.00 81.44 203 ALA A C 1
ATOM 1439 O O . ALA A 1 203 ? -5.747 -12.350 14.055 1.00 81.44 203 ALA A O 1
ATOM 1440 N N . LEU A 1 204 ? -6.226 -11.060 15.827 1.00 73.94 204 LEU A N 1
ATOM 1441 C CA . LEU A 1 204 ? -5.900 -9.785 15.183 1.00 73.94 204 LEU A CA 1
ATOM 1442 C C . LEU A 1 204 ? -4.407 -9.687 14.853 1.00 73.94 204 LEU A C 1
ATOM 1444 O O . LEU A 1 204 ? -4.071 -9.345 13.721 1.00 73.94 204 LEU A O 1
ATOM 1448 N N . GLY A 1 205 ? -3.532 -10.064 15.791 1.00 66.38 205 GLY A N 1
ATOM 1449 C CA . GLY A 1 205 ? -2.100 -10.223 15.518 1.00 66.38 205 GLY A CA 1
ATOM 1450 C C . GLY A 1 205 ? -1.840 -11.237 14.399 1.00 66.38 205 GLY A C 1
ATOM 1451 O O . GLY A 1 205 ? -0.989 -11.011 13.545 1.00 66.38 205 GLY A O 1
ATOM 1452 N N . ASN A 1 206 ? -2.653 -12.295 14.340 1.00 64.75 206 ASN A N 1
ATOM 1453 C CA . ASN A 1 206 ? -2.539 -13.361 13.354 1.00 64.75 206 ASN A CA 1
ATOM 1454 C C . ASN A 1 206 ? -3.207 -13.072 12.003 1.00 64.75 206 ASN A C 1
ATOM 1456 O O . ASN A 1 206 ? -2.962 -13.802 11.048 1.00 64.75 206 ASN A O 1
ATOM 1460 N N . LYS A 1 207 ? -4.062 -12.049 11.864 1.00 62.06 207 LYS A N 1
ATOM 1461 C CA . LYS A 1 207 ? -4.711 -11.733 10.575 1.00 62.06 207 LYS A CA 1
ATOM 1462 C C . LYS A 1 207 ? -3.719 -11.188 9.552 1.00 62.06 207 LYS A C 1
ATOM 1464 O O . LYS A 1 207 ? -3.923 -11.409 8.362 1.00 62.06 207 LYS A O 1
ATOM 1469 N N . ALA A 1 208 ? -2.645 -10.542 10.004 1.00 53.56 208 ALA A N 1
ATOM 1470 C CA . ALA A 1 208 ? -1.495 -10.257 9.153 1.00 53.56 208 ALA A CA 1
ATOM 1471 C C . ALA A 1 208 ? -0.813 -11.567 8.717 1.00 53.56 208 ALA A C 1
ATOM 1473 O O . ALA A 1 208 ? -0.537 -11.746 7.541 1.00 53.56 208 ALA A O 1
ATOM 1474 N N . THR A 1 209 ? -0.663 -12.524 9.635 1.00 51.94 209 THR A N 1
ATOM 1475 C CA . THR A 1 209 ? 0.015 -13.816 9.432 1.00 51.94 209 THR A CA 1
ATOM 1476 C C . THR A 1 209 ? -0.781 -14.852 8.618 1.00 51.94 209 THR A C 1
ATOM 1478 O O . THR A 1 209 ? -0.173 -15.709 7.987 1.00 51.94 209 THR A O 1
ATOM 1481 N N . ASN A 1 210 ? -2.120 -14.785 8.600 1.00 53.22 210 ASN A N 1
ATOM 1482 C CA . ASN A 1 210 ? -3.017 -15.780 7.978 1.00 53.22 210 ASN A CA 1
ATOM 1483 C C . ASN A 1 210 ? -3.638 -15.337 6.632 1.00 53.22 210 ASN A C 1
ATOM 1485 O O . ASN A 1 210 ? -4.441 -16.074 6.060 1.00 53.22 210 ASN A O 1
ATOM 1489 N N . GLY A 1 211 ? -3.311 -14.142 6.127 1.00 58.31 211 GLY A N 1
ATOM 1490 C CA . GLY A 1 211 ? -3.637 -13.712 4.758 1.00 58.31 211 GLY A CA 1
ATOM 1491 C C . GLY A 1 211 ? -2.456 -13.909 3.799 1.00 58.31 211 GLY A C 1
ATOM 1492 O O . GLY A 1 211 ? -1.354 -14.227 4.233 1.00 58.31 211 GLY A O 1
ATOM 1493 N N . ALA A 1 212 ? -2.635 -13.640 2.498 1.00 50.16 212 ALA A N 1
ATOM 1494 C CA . ALA A 1 212 ? -1.552 -13.687 1.493 1.00 50.16 212 ALA A CA 1
ATOM 1495 C C . ALA A 1 212 ? -0.373 -12.715 1.762 1.00 50.16 212 ALA A C 1
ATOM 1497 O O . ALA A 1 212 ? 0.592 -12.698 1.004 1.00 50.16 212 ALA A O 1
ATOM 1498 N N . ASN A 1 213 ? -0.452 -11.939 2.847 1.00 55.00 213 ASN A N 1
ATOM 1499 C CA . ASN A 1 213 ? 0.524 -10.959 3.307 1.00 55.00 213 ASN A CA 1
ATOM 1500 C C . ASN A 1 213 ? 1.147 -11.378 4.662 1.00 55.00 213 ASN A C 1
ATOM 1502 O O . ASN A 1 213 ? 1.384 -10.538 5.531 1.00 55.00 213 ASN A O 1
ATOM 1506 N N . GLY A 1 214 ? 1.380 -12.684 4.859 1.00 50.25 214 GLY A N 1
ATOM 1507 C CA . GLY A 1 214 ? 1.958 -13.279 6.079 1.00 50.25 214 GLY A CA 1
ATOM 1508 C C . GLY A 1 214 ? 3.379 -12.825 6.436 1.00 50.25 214 GLY A C 1
ATOM 1509 O O . GLY A 1 214 ? 3.913 -13.186 7.480 1.00 50.25 214 GLY A O 1
ATOM 1510 N N . ASP A 1 215 ? 3.997 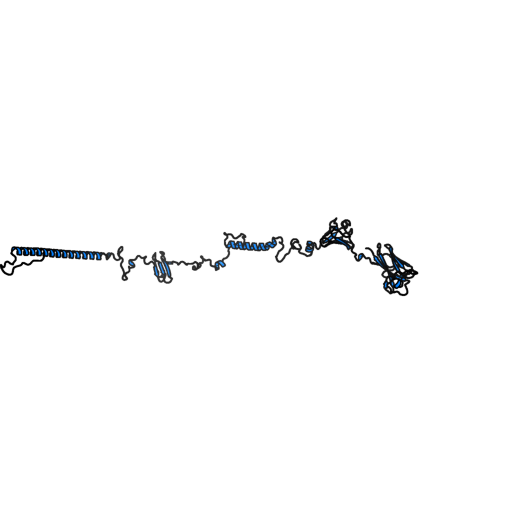-12.028 5.574 1.00 52.28 215 ASP A N 1
ATOM 1511 C CA . ASP A 1 215 ? 5.305 -11.403 5.732 1.00 52.28 215 ASP A CA 1
ATOM 1512 C C . ASP A 1 215 ? 5.276 -10.024 6.416 1.00 52.28 215 ASP A C 1
ATOM 1514 O O . ASP A 1 215 ? 6.323 -9.417 6.679 1.00 52.28 215 ASP A O 1
ATOM 1518 N N . ILE A 1 216 ? 4.077 -9.520 6.701 1.00 55.50 216 ILE A N 1
ATOM 1519 C CA . ILE A 1 216 ? 3.870 -8.339 7.529 1.00 55.50 216 ILE A CA 1
ATOM 1520 C C . ILE A 1 216 ? 4.026 -8.781 8.986 1.00 55.50 216 ILE A C 1
ATOM 1522 O O . ILE A 1 216 ? 3.071 -9.160 9.658 1.00 55.50 216 ILE A O 1
ATOM 1526 N N . THR A 1 217 ? 5.262 -8.744 9.477 1.00 48.22 217 THR A N 1
ATOM 1527 C CA . THR A 1 217 ? 5.606 -9.068 10.873 1.00 48.22 217 THR A CA 1
ATOM 1528 C C . THR A 1 217 ? 5.289 -7.918 11.838 1.00 48.22 217 THR A C 1
ATOM 1530 O O . THR A 1 217 ? 5.300 -8.101 13.053 1.00 48.22 217 THR A O 1
ATOM 1533 N N . SER A 1 218 ? 4.967 -6.738 11.293 1.00 54.38 218 SER A N 1
ATOM 1534 C CA . SER A 1 218 ? 4.409 -5.561 11.962 1.00 54.38 218 SER A CA 1
ATOM 1535 C C . SER A 1 218 ? 3.688 -4.681 10.928 1.00 54.38 218 SER A C 1
ATOM 1537 O O . SER A 1 218 ? 4.197 -4.522 9.819 1.00 54.38 218 SER A O 1
ATOM 1539 N N . LEU A 1 219 ? 2.575 -4.012 11.276 1.00 58.94 219 LEU A N 1
ATOM 1540 C CA . LEU A 1 219 ? 1.983 -2.958 10.421 1.00 58.94 219 LEU A CA 1
ATOM 1541 C C . LEU A 1 219 ? 2.938 -1.764 10.186 1.00 58.94 219 LEU A C 1
ATOM 1543 O O . LEU A 1 219 ? 2.677 -0.932 9.321 1.00 58.94 219 LEU A O 1
ATOM 1547 N N . SER A 1 220 ? 4.052 -1.691 10.923 1.00 52.34 220 SER A N 1
ATOM 1548 C CA . SER A 1 220 ? 5.144 -0.732 10.717 1.00 52.34 220 SER A CA 1
ATOM 1549 C C . SER A 1 220 ? 6.319 -1.267 9.881 1.00 52.34 220 SER A C 1
ATOM 1551 O O . SER A 1 220 ? 7.307 -0.555 9.716 1.00 52.34 220 SER A O 1
ATOM 1553 N N . GLY A 1 221 ? 6.241 -2.489 9.337 1.00 55.72 221 GLY A N 1
ATOM 1554 C CA . GLY A 1 221 ? 7.330 -3.110 8.578 1.00 55.72 221 GLY A CA 1
ATOM 1555 C C . GLY A 1 221 ? 6.836 -4.098 7.523 1.00 55.72 221 GLY A C 1
ATOM 1556 O O . GLY A 1 221 ? 6.807 -5.302 7.759 1.00 55.72 221 GLY A O 1
ATOM 1557 N N . LEU A 1 222 ? 6.487 -3.603 6.333 1.00 57.25 222 LEU A N 1
ATOM 1558 C CA . LEU A 1 222 ? 6.327 -4.461 5.155 1.00 57.25 222 LEU A CA 1
ATOM 1559 C C . LEU A 1 222 ? 7.711 -4.978 4.747 1.00 57.25 222 LEU A C 1
ATOM 1561 O O . LEU A 1 222 ? 8.541 -4.205 4.267 1.00 57.25 222 LEU A O 1
ATOM 1565 N N . THR A 1 223 ? 7.978 -6.268 4.954 1.00 57.94 223 THR A N 1
ATOM 1566 C CA . THR A 1 223 ? 9.266 -6.861 4.570 1.00 57.94 223 THR A CA 1
ATOM 1567 C C . THR A 1 223 ? 9.206 -7.640 3.271 1.00 57.94 223 THR A C 1
ATOM 1569 O O . THR A 1 223 ? 10.274 -7.859 2.706 1.00 57.94 223 THR A O 1
ATOM 1572 N N . THR A 1 224 ? 8.042 -8.037 2.738 1.00 62.50 224 THR A N 1
ATOM 1573 C CA . THR A 1 224 ? 7.916 -8.528 1.355 1.00 62.50 224 THR A CA 1
ATOM 1574 C C . THR A 1 224 ? 7.183 -7.596 0.430 1.00 62.50 224 THR A C 1
ATOM 1576 O O . THR A 1 224 ? 6.371 -6.755 0.800 1.00 62.50 224 THR A O 1
ATOM 1579 N N . ALA A 1 225 ? 7.623 -7.690 -0.816 1.00 71.31 225 ALA A N 1
ATOM 1580 C CA . ALA A 1 225 ? 7.206 -6.789 -1.847 1.00 71.31 225 ALA A CA 1
ATOM 1581 C C . ALA A 1 225 ? 5.843 -7.215 -2.371 1.00 71.31 225 ALA A C 1
ATOM 1583 O O . ALA A 1 225 ? 5.627 -8.384 -2.689 1.00 71.31 225 ALA A O 1
ATOM 1584 N N . LEU A 1 226 ? 4.949 -6.239 -2.492 1.00 77.50 226 LEU A N 1
ATOM 1585 C CA . LEU A 1 226 ? 3.657 -6.414 -3.138 1.00 77.50 226 LEU A CA 1
ATOM 1586 C C . LEU A 1 226 ? 3.864 -6.885 -4.579 1.00 77.50 226 LEU A C 1
ATOM 1588 O O . LEU A 1 226 ? 4.739 -6.374 -5.283 1.00 77.50 226 LEU A O 1
ATOM 1592 N N . SER A 1 227 ? 3.063 -7.854 -5.018 1.00 83.00 227 SER A N 1
ATOM 1593 C CA . SER A 1 227 ? 3.122 -8.352 -6.395 1.00 83.00 227 SER A CA 1
ATOM 1594 C C . SER A 1 227 ? 2.738 -7.263 -7.404 1.00 83.00 227 SER A C 1
ATOM 1596 O O . SER A 1 227 ? 2.054 -6.296 -7.064 1.00 83.00 227 SER A O 1
ATOM 1598 N N . ILE A 1 228 ? 3.117 -7.443 -8.671 1.00 84.12 228 ILE A N 1
ATOM 1599 C CA . ILE A 1 228 ? 2.744 -6.513 -9.752 1.00 84.12 228 ILE A CA 1
ATOM 1600 C C . ILE A 1 228 ? 1.220 -6.431 -9.916 1.00 84.12 228 ILE A C 1
ATOM 1602 O O . ILE A 1 228 ? 0.674 -5.345 -10.083 1.00 84.12 228 ILE A O 1
ATOM 1606 N N . ALA A 1 229 ? 0.511 -7.557 -9.781 1.00 82.81 229 ALA A N 1
ATOM 1607 C CA . ALA A 1 229 ? -0.954 -7.596 -9.845 1.00 82.81 229 ALA A CA 1
ATOM 1608 C C . ALA A 1 229 ? -1.632 -6.778 -8.728 1.00 82.81 229 ALA A C 1
ATOM 1610 O O . ALA A 1 229 ? -2.772 -6.351 -8.876 1.00 82.81 229 ALA A O 1
ATOM 1611 N N . GLN A 1 230 ? -0.923 -6.542 -7.622 1.00 79.62 230 GLN A N 1
ATOM 1612 C CA . GLN A 1 230 ? -1.369 -5.721 -6.495 1.00 79.62 230 GLN A CA 1
ATOM 1613 C C . GLN A 1 230 ? -0.828 -4.280 -6.567 1.00 79.62 230 GLN A C 1
ATOM 1615 O O . GLN A 1 230 ? -0.927 -3.543 -5.589 1.00 79.62 230 GLN A O 1
ATOM 1620 N N . GLY A 1 231 ? -0.241 -3.874 -7.699 1.00 81.69 231 GLY A N 1
ATOM 1621 C CA . GLY A 1 231 ? 0.328 -2.537 -7.898 1.00 81.69 231 GLY A CA 1
ATOM 1622 C C . GLY A 1 231 ? 1.716 -2.329 -7.282 1.00 81.69 231 GLY A C 1
ATOM 1623 O O . GLY A 1 231 ? 2.189 -1.197 -7.226 1.00 81.69 231 GLY A O 1
ATOM 1624 N N . GLY A 1 232 ? 2.371 -3.392 -6.808 1.00 87.00 232 GLY A N 1
ATOM 1625 C CA . GLY A 1 232 ? 3.752 -3.352 -6.334 1.00 87.00 232 GLY A CA 1
ATOM 1626 C C . GLY A 1 232 ? 4.782 -3.638 -7.427 1.00 87.00 232 GLY A C 1
ATOM 1627 O O . GLY A 1 232 ? 4.466 -3.775 -8.605 1.00 87.00 232 GLY A O 1
ATOM 1628 N N . THR A 1 233 ? 6.046 -3.762 -7.027 1.00 89.44 233 THR A N 1
ATOM 1629 C CA . THR A 1 233 ? 7.159 -4.096 -7.935 1.00 89.44 233 THR A CA 1
ATOM 1630 C C . THR A 1 233 ? 7.497 -5.586 -7.950 1.00 89.44 233 THR A C 1
ATOM 1632 O O . THR A 1 233 ? 8.361 -6.008 -8.709 1.00 89.44 233 THR A O 1
ATOM 1635 N N . GLY A 1 234 ? 6.882 -6.389 -7.077 1.00 86.62 234 GLY A N 1
ATOM 1636 C CA . GLY A 1 234 ? 7.219 -7.799 -6.869 1.00 86.62 234 GLY A CA 1
ATOM 1637 C C . GLY A 1 234 ? 8.598 -8.043 -6.245 1.00 86.62 234 GLY A C 1
ATOM 1638 O O . GLY A 1 234 ? 9.012 -9.194 -6.142 1.00 86.62 234 GLY A O 1
ATOM 1639 N N . ALA A 1 235 ? 9.326 -6.998 -5.827 1.00 87.12 235 ALA A N 1
ATOM 1640 C CA . ALA A 1 235 ? 10.709 -7.121 -5.372 1.00 87.12 235 ALA A CA 1
ATOM 1641 C C . ALA A 1 235 ? 11.118 -6.150 -4.249 1.00 87.12 235 ALA A C 1
ATOM 1643 O O . ALA A 1 235 ? 10.641 -5.022 -4.167 1.00 87.12 235 ALA A O 1
ATOM 1644 N N . LYS A 1 236 ? 12.057 -6.595 -3.398 1.00 83.19 236 LYS A N 1
ATOM 1645 C CA . LYS A 1 236 ? 12.565 -5.859 -2.218 1.00 83.19 236 LYS A CA 1
ATOM 1646 C C . LYS A 1 236 ? 13.810 -5.002 -2.501 1.00 83.19 236 LYS A C 1
ATOM 1648 O O . LYS A 1 236 ? 14.281 -4.292 -1.621 1.00 83.19 236 LYS A O 1
ATOM 1653 N N . SER A 1 237 ? 14.382 -5.103 -3.699 1.00 84.25 237 SER A N 1
ATOM 1654 C CA . SER A 1 237 ? 15.582 -4.369 -4.112 1.00 84.25 237 SER A CA 1
ATOM 1655 C C . SER A 1 237 ? 15.373 -3.739 -5.483 1.00 84.25 237 SER A C 1
ATOM 1657 O O . SER A 1 237 ? 14.573 -4.228 -6.282 1.00 84.25 237 SER A O 1
ATOM 1659 N N . LEU A 1 238 ? 16.123 -2.673 -5.772 1.00 83.38 238 LEU A N 1
ATOM 1660 C CA . LEU A 1 238 ? 16.044 -1.964 -7.049 1.00 83.38 238 LEU A CA 1
ATOM 1661 C C . LEU A 1 238 ? 16.285 -2.902 -8.244 1.00 83.38 238 LEU A C 1
ATOM 1663 O O . LEU A 1 238 ? 15.482 -2.923 -9.169 1.00 83.38 238 LEU A O 1
ATOM 1667 N N . ALA A 1 239 ? 17.331 -3.732 -8.191 1.00 85.12 239 ALA A N 1
ATOM 1668 C CA . ALA A 1 239 ? 17.684 -4.636 -9.288 1.00 85.12 239 ALA A CA 1
ATOM 1669 C C . ALA A 1 239 ? 16.598 -5.692 -9.567 1.00 85.12 239 ALA A C 1
ATOM 1671 O O . ALA A 1 239 ? 16.247 -5.955 -10.721 1.00 85.12 239 ALA A O 1
ATOM 1672 N N . ALA A 1 240 ? 16.023 -6.277 -8.512 1.00 84.69 240 ALA A N 1
ATOM 1673 C CA . ALA A 1 240 ? 14.948 -7.250 -8.661 1.00 84.69 240 ALA A CA 1
ATOM 1674 C C . ALA A 1 240 ? 13.639 -6.581 -9.119 1.00 84.69 240 ALA A C 1
ATOM 1676 O O . ALA A 1 240 ? 12.919 -7.162 -9.926 1.00 84.69 240 ALA A O 1
ATOM 1677 N N . ALA A 1 241 ? 13.366 -5.342 -8.690 1.00 89.75 241 ALA A N 1
ATOM 1678 C CA . ALA A 1 241 ? 12.212 -4.567 -9.150 1.00 89.75 241 ALA A CA 1
ATOM 1679 C C . ALA A 1 241 ? 12.327 -4.221 -10.635 1.00 89.75 241 ALA A C 1
ATOM 1681 O O . ALA A 1 241 ? 11.381 -4.410 -11.391 1.00 89.75 241 ALA A O 1
ATOM 1682 N N . GLN A 1 242 ? 13.507 -3.788 -11.077 1.00 86.44 242 GLN A N 1
ATOM 1683 C CA . GLN A 1 242 ? 13.772 -3.523 -12.488 1.00 86.44 242 GLN A CA 1
ATOM 1684 C C . GLN A 1 242 ? 13.628 -4.785 -13.349 1.00 86.44 242 GLN A C 1
ATOM 1686 O O . GLN A 1 242 ? 13.142 -4.698 -14.472 1.00 86.44 242 GLN A O 1
ATOM 1691 N N . THR A 1 243 ? 14.006 -5.955 -12.822 1.00 85.12 243 THR A N 1
ATOM 1692 C CA . THR A 1 243 ? 13.814 -7.244 -13.508 1.00 85.12 243 THR A CA 1
ATOM 1693 C C . THR A 1 243 ? 12.334 -7.616 -13.589 1.00 85.12 243 THR A C 1
ATOM 1695 O O . THR A 1 243 ? 11.844 -7.940 -14.666 1.00 85.12 243 THR A O 1
ATOM 1698 N N . ALA A 1 244 ? 11.609 -7.528 -12.471 1.00 85.81 244 ALA A N 1
ATOM 1699 C CA . ALA A 1 244 ? 10.188 -7.858 -12.395 1.00 85.81 244 ALA A CA 1
ATOM 1700 C C . ALA A 1 244 ? 9.328 -6.946 -13.287 1.00 85.81 244 ALA A C 1
ATOM 1702 O O . ALA A 1 244 ? 8.382 -7.411 -13.915 1.00 85.81 244 ALA A O 1
ATOM 1703 N N . LEU A 1 245 ? 9.696 -5.667 -13.394 1.00 85.88 245 LEU A N 1
ATOM 1704 C CA . LEU A 1 245 ? 9.051 -4.690 -14.273 1.00 85.88 245 LEU A CA 1
ATOM 1705 C C . LEU A 1 245 ? 9.555 -4.741 -15.728 1.00 85.88 245 LEU A C 1
ATOM 1707 O O . LEU A 1 245 ? 9.078 -3.972 -16.557 1.00 85.88 245 LEU A O 1
ATOM 1711 N N . GLY A 1 246 ? 10.524 -5.605 -16.052 1.00 81.50 246 GLY A N 1
ATOM 1712 C CA . GLY A 1 246 ? 11.074 -5.742 -17.405 1.00 81.50 246 GLY A CA 1
ATOM 1713 C C . GLY A 1 246 ? 11.905 -4.546 -17.892 1.00 81.50 246 GLY A C 1
ATOM 1714 O O . GLY A 1 246 ? 12.139 -4.417 -19.088 1.00 81.50 246 GLY A O 1
ATOM 1715 N N . ILE A 1 247 ? 12.362 -3.674 -16.989 1.00 80.75 247 ILE A N 1
ATOM 1716 C CA . ILE A 1 247 ? 13.079 -2.427 -17.315 1.00 80.75 247 ILE A CA 1
ATOM 1717 C C . ILE A 1 247 ? 14.545 -2.696 -17.696 1.00 80.75 247 ILE A C 1
ATOM 1719 O O . ILE A 1 247 ? 15.099 -1.989 -18.533 1.00 80.75 247 ILE A O 1
ATOM 1723 N N . ASN A 1 248 ? 15.171 -3.730 -17.121 1.00 74.00 248 ASN A N 1
ATOM 1724 C CA . ASN A 1 248 ? 16.604 -4.015 -17.308 1.00 74.00 248 ASN A CA 1
ATOM 1725 C C . ASN A 1 248 ? 16.908 -5.211 -18.230 1.00 74.00 248 ASN A C 1
ATOM 1727 O O . ASN A 1 248 ? 18.056 -5.650 -18.288 1.00 74.00 248 ASN A O 1
ATOM 1731 N N . SER A 1 249 ? 15.916 -5.755 -18.938 1.00 78.06 249 SER A N 1
ATOM 1732 C CA . SER A 1 249 ? 16.095 -6.966 -19.749 1.00 78.06 249 SER A CA 1
ATOM 1733 C C . SER A 1 249 ? 15.686 -6.722 -21.196 1.00 78.06 249 SER A C 1
ATOM 1735 O O . SER A 1 249 ? 14.533 -6.397 -21.469 1.00 78.06 249 SER A O 1
ATOM 1737 N N . ALA A 1 250 ? 16.614 -6.926 -22.134 1.00 85.00 250 ALA A N 1
ATOM 1738 C CA . ALA A 1 250 ? 16.274 -7.010 -23.550 1.00 85.00 250 ALA A CA 1
ATOM 1739 C C . ALA A 1 250 ? 15.622 -8.370 -23.850 1.00 85.00 250 ALA A C 1
ATOM 1741 O O . ALA A 1 250 ? 16.077 -9.412 -23.376 1.00 85.00 250 ALA A O 1
ATOM 1742 N N . ILE A 1 251 ? 14.559 -8.368 -24.649 1.00 91.31 251 ILE A N 1
ATOM 1743 C CA . ILE A 1 251 ? 13.848 -9.583 -25.052 1.00 91.31 251 ILE A CA 1
ATOM 1744 C C . ILE A 1 251 ? 14.672 -10.304 -26.125 1.00 91.31 251 ILE A C 1
ATOM 1746 O O . ILE A 1 251 ? 14.923 -9.750 -27.197 1.00 91.31 251 ILE A O 1
ATOM 1750 N N . ASN A 1 252 ? 15.073 -11.549 -25.860 1.00 93.62 252 ASN A N 1
ATOM 1751 C CA . ASN A 1 252 ? 15.743 -12.376 -26.863 1.00 93.62 252 ASN A CA 1
ATOM 1752 C C . ASN A 1 252 ? 14.749 -12.805 -27.950 1.00 93.62 252 ASN A C 1
ATOM 1754 O O . ASN A 1 252 ? 13.737 -13.441 -27.653 1.00 93.62 252 ASN A O 1
ATOM 1758 N N . LEU A 1 253 ? 15.039 -12.457 -29.201 1.00 95.94 253 LEU A N 1
ATOM 1759 C CA . LEU A 1 253 ? 14.201 -12.775 -30.350 1.00 95.94 253 LEU A CA 1
ATOM 1760 C C . LEU A 1 253 ? 14.390 -14.248 -30.751 1.00 95.94 253 LEU A C 1
ATOM 1762 O O . LEU A 1 253 ? 15.517 -14.651 -31.060 1.00 95.94 253 LEU A O 1
ATOM 1766 N N . PRO A 1 254 ? 13.314 -15.058 -30.790 1.00 95.38 254 PRO A N 1
ATOM 1767 C CA . PRO A 1 254 ? 13.387 -16.450 -31.226 1.00 95.38 254 PRO A CA 1
ATOM 1768 C C . PRO A 1 254 ? 13.899 -16.616 -32.665 1.00 95.38 254 PRO A C 1
ATOM 1770 O O . PRO A 1 254 ? 13.848 -15.692 -33.484 1.00 95.38 254 PRO A O 1
ATOM 1773 N N . THR A 1 255 ? 14.334 -17.830 -33.007 1.00 95.81 255 THR A N 1
ATOM 1774 C CA . THR A 1 255 ? 14.630 -18.214 -34.396 1.00 95.81 255 THR A CA 1
ATOM 1775 C C . THR A 1 255 ? 13.418 -17.973 -35.300 1.00 95.81 255 THR A C 1
ATOM 1777 O O . THR A 1 255 ? 12.290 -18.284 -34.925 1.00 95.81 255 THR A O 1
ATOM 1780 N N . GLY A 1 256 ? 13.651 -17.427 -36.498 1.00 95.31 256 GLY A N 1
ATOM 1781 C CA . GLY A 1 256 ? 12.590 -17.154 -37.475 1.00 95.31 256 GLY A CA 1
ATOM 1782 C C . GLY A 1 256 ? 11.793 -15.871 -37.221 1.00 95.31 256 GLY A C 1
ATOM 1783 O O . GLY A 1 256 ? 10.788 -15.646 -37.889 1.00 95.31 256 GLY A O 1
ATOM 1784 N N . THR A 1 257 ? 12.211 -15.027 -36.273 1.00 97.94 257 THR A N 1
ATOM 1785 C CA . THR A 1 257 ? 11.521 -13.760 -35.998 1.00 97.94 257 THR A CA 1
ATOM 1786 C C . THR A 1 257 ? 11.659 -12.791 -37.168 1.00 97.94 257 THR A C 1
ATOM 1788 O O . THR A 1 257 ? 12.755 -12.326 -37.456 1.00 97.94 257 THR A O 1
ATOM 1791 N N . ASP A 1 258 ? 10.537 -12.428 -37.785 1.00 97.81 258 ASP A N 1
ATOM 1792 C CA . ASP A 1 258 ? 10.461 -11.319 -38.737 1.00 97.81 258 ASP A CA 1
ATOM 1793 C C . ASP A 1 258 ? 10.387 -9.975 -37.989 1.00 97.81 258 ASP A C 1
ATOM 1795 O O . ASP A 1 258 ? 9.467 -9.740 -37.195 1.00 97.81 258 ASP A O 1
ATOM 1799 N N . LEU A 1 259 ? 11.331 -9.065 -38.257 1.00 98.19 259 LEU A N 1
ATOM 1800 C CA . LEU A 1 259 ? 11.383 -7.755 -37.601 1.00 98.19 259 LEU A CA 1
ATOM 1801 C C . LEU A 1 259 ? 10.180 -6.854 -37.917 1.00 98.19 259 LEU A C 1
ATOM 1803 O O . LEU A 1 259 ? 9.926 -5.909 -37.168 1.00 98.19 259 LEU A O 1
ATOM 1807 N N . ASN A 1 260 ? 9.408 -7.130 -38.971 1.00 97.62 260 ASN A N 1
ATOM 1808 C CA . ASN A 1 260 ? 8.165 -6.405 -39.262 1.00 97.62 260 ASN A CA 1
ATOM 1809 C C . ASN A 1 260 ? 7.061 -6.670 -38.219 1.00 97.62 260 ASN A C 1
ATOM 1811 O O . ASN A 1 260 ? 6.147 -5.850 -38.062 1.00 97.62 260 ASN A O 1
ATOM 1815 N N . ASN A 1 261 ? 7.159 -7.782 -37.483 1.00 96.75 261 ASN A N 1
ATOM 1816 C CA . ASN A 1 261 ? 6.218 -8.152 -36.424 1.00 96.75 261 ASN A CA 1
ATOM 1817 C C . ASN A 1 261 ? 6.573 -7.519 -35.068 1.00 96.75 261 ASN A C 1
ATOM 1819 O O . ASN A 1 261 ? 5.743 -7.503 -34.159 1.00 96.75 261 ASN A O 1
ATOM 1823 N N . ILE A 1 262 ? 7.777 -6.954 -34.923 1.00 96.94 262 ILE A N 1
ATOM 1824 C CA . ILE A 1 262 ? 8.221 -6.308 -33.684 1.00 96.94 262 ILE A CA 1
ATOM 1825 C C . ILE A 1 262 ? 7.793 -4.839 -33.688 1.00 96.94 262 ILE A C 1
ATOM 1827 O O . ILE A 1 262 ? 8.527 -3.959 -34.126 1.00 96.94 262 ILE A O 1
ATOM 1831 N N . GLN A 1 263 ? 6.569 -4.582 -33.230 1.00 95.25 263 GLN A N 1
ATOM 1832 C CA . GLN A 1 263 ? 5.987 -3.232 -33.219 1.00 95.25 263 GLN A CA 1
ATOM 1833 C C . GLN A 1 263 ? 5.858 -2.630 -31.827 1.00 95.25 263 GLN A C 1
ATOM 1835 O O . GLN A 1 263 ? 5.798 -1.410 -31.707 1.00 95.25 263 GLN A O 1
ATOM 1840 N N . ALA A 1 264 ? 5.812 -3.472 -30.793 1.00 93.62 264 ALA A N 1
ATOM 1841 C CA . ALA A 1 264 ? 5.711 -3.016 -29.418 1.00 93.62 264 ALA A CA 1
ATOM 1842 C C . ALA A 1 264 ? 6.963 -2.225 -29.013 1.00 93.62 264 ALA A C 1
ATOM 1844 O O . ALA A 1 264 ? 8.070 -2.474 -29.506 1.00 93.62 264 ALA A O 1
ATOM 1845 N N . THR A 1 265 ? 6.770 -1.257 -28.119 1.00 94.50 265 THR A N 1
ATOM 1846 C CA . THR A 1 265 ? 7.881 -0.505 -27.539 1.00 94.50 265 THR A CA 1
ATOM 1847 C C . THR A 1 265 ? 8.714 -1.427 -26.658 1.00 94.50 265 THR A C 1
ATOM 1849 O O . THR A 1 265 ? 8.185 -2.031 -25.725 1.00 94.50 265 THR A O 1
ATOM 1852 N N . GLY A 1 266 ? 10.014 -1.519 -26.927 1.00 92.44 266 GLY A N 1
ATOM 1853 C CA . GLY A 1 266 ? 10.906 -2.349 -26.132 1.00 92.44 266 GLY A CA 1
ATOM 1854 C C . GLY A 1 266 ? 12.330 -2.438 -26.665 1.00 92.44 266 GLY A C 1
ATOM 1855 O O . GLY A 1 266 ? 12.650 -1.995 -27.774 1.00 92.44 266 GLY A O 1
ATOM 1856 N N . PHE A 1 267 ? 13.172 -3.056 -25.840 1.00 93.56 267 PHE A N 1
ATOM 1857 C CA . PHE A 1 267 ? 14.530 -3.452 -26.181 1.00 93.56 267 PHE A CA 1
ATOM 1858 C C . PHE A 1 267 ? 14.534 -4.940 -26.510 1.00 93.56 267 PHE A C 1
ATOM 1860 O O . PHE A 1 267 ? 14.091 -5.766 -25.712 1.00 93.56 267 PHE A O 1
ATOM 1867 N N . TYR A 1 268 ? 15.050 -5.284 -27.678 1.00 95.88 268 TYR A N 1
ATOM 1868 C CA . TYR A 1 268 ? 15.116 -6.646 -28.182 1.00 95.88 268 TYR A CA 1
ATOM 1869 C C . TYR A 1 268 ? 16.552 -6.967 -28.585 1.00 95.88 268 TYR A C 1
ATOM 1871 O O . TYR A 1 268 ? 17.353 -6.074 -28.870 1.00 95.88 268 TYR A O 1
ATOM 1879 N N . MET 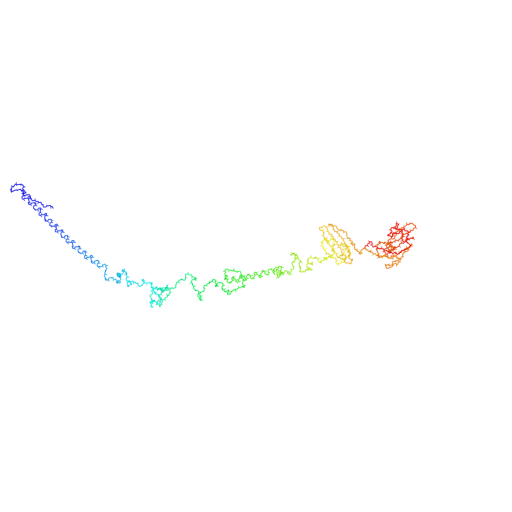A 1 269 ? 16.887 -8.249 -28.637 1.00 95.50 269 MET A N 1
ATOM 1880 C CA . MET A 1 269 ? 18.195 -8.704 -29.090 1.00 95.50 269 MET A CA 1
ATOM 1881 C C . MET A 1 269 ? 18.072 -9.935 -29.976 1.00 95.50 269 MET A C 1
ATOM 1883 O O . MET A 1 269 ? 17.265 -10.820 -29.710 1.00 95.50 269 MET A O 1
ATOM 1887 N N . GLN A 1 270 ? 18.899 -10.000 -31.013 1.00 97.44 270 GLN A N 1
ATOM 1888 C CA . GLN A 1 270 ? 19.154 -11.219 -31.766 1.00 97.44 270 GLN A CA 1
ATOM 1889 C C . GLN A 1 270 ? 20.565 -11.688 -31.426 1.00 97.44 270 GLN A C 1
ATOM 1891 O O . GLN A 1 270 ? 21.530 -10.983 -31.706 1.00 97.44 270 GLN A O 1
ATOM 1896 N N . GLN A 1 271 ? 20.682 -12.862 -30.808 1.00 95.88 271 GLN A N 1
ATOM 1897 C CA . GLN A 1 271 ? 21.951 -13.387 -30.294 1.00 95.88 271 GLN A CA 1
ATOM 1898 C C . GLN A 1 271 ? 22.770 -14.170 -31.330 1.00 95.88 271 GLN A C 1
ATOM 1900 O O . GLN A 1 271 ? 23.945 -14.435 -31.089 1.00 95.88 271 GLN A O 1
ATOM 1905 N N . ALA A 1 272 ? 22.185 -14.547 -32.473 1.00 96.69 272 ALA A N 1
ATOM 1906 C CA . ALA A 1 272 ? 22.860 -15.377 -33.469 1.00 96.69 272 ALA A CA 1
ATOM 1907 C C . ALA A 1 272 ? 22.733 -14.818 -34.891 1.00 96.69 272 ALA A C 1
ATOM 1909 O O . ALA A 1 272 ? 21.629 -14.571 -35.376 1.00 96.69 272 ALA A O 1
ATOM 1910 N N . ASN A 1 273 ? 23.866 -14.722 -35.598 1.00 97.12 273 ASN A N 1
ATOM 1911 C CA . ASN A 1 273 ? 23.909 -14.291 -37.003 1.00 97.12 273 ASN A CA 1
ATOM 1912 C C . ASN A 1 273 ? 23.008 -15.159 -37.896 1.00 97.12 273 ASN A C 1
ATOM 1914 O O . ASN A 1 273 ? 22.322 -14.635 -38.760 1.00 97.12 273 ASN A O 1
ATOM 1918 N N . ALA A 1 274 ? 22.941 -16.472 -37.639 1.00 96.44 274 ALA A N 1
ATOM 1919 C CA . ALA A 1 274 ? 22.110 -17.406 -38.406 1.00 96.44 274 ALA A CA 1
ATOM 1920 C C . ALA A 1 274 ? 20.601 -17.086 -38.359 1.00 96.44 274 ALA A C 1
ATOM 1922 O O . ALA A 1 274 ? 19.860 -17.489 -39.251 1.00 96.44 274 ALA A O 1
ATOM 1923 N N . ASN A 1 275 ? 20.149 -16.362 -37.332 1.00 96.94 275 ASN A N 1
ATOM 1924 C CA . ASN A 1 275 ? 18.751 -15.974 -37.157 1.00 96.94 275 ASN A CA 1
ATOM 1925 C C . ASN A 1 275 ? 18.468 -14.538 -37.637 1.00 96.94 275 ASN A C 1
ATOM 1927 O O . ASN A 1 275 ? 17.306 -14.180 -37.811 1.00 96.94 275 ASN A O 1
ATOM 1931 N N . ALA A 1 276 ? 19.504 -13.719 -37.848 1.00 97.38 276 ALA A N 1
ATOM 1932 C CA . ALA A 1 276 ? 19.394 -12.385 -38.428 1.00 97.38 276 ALA A CA 1
ATOM 1933 C C . ALA A 1 276 ? 19.553 -12.492 -39.948 1.00 97.38 276 ALA A C 1
ATOM 1935 O O . ALA A 1 276 ? 20.670 -12.529 -40.451 1.00 97.38 276 ALA A O 1
ATOM 1936 N N . THR A 1 277 ? 18.453 -12.586 -40.695 1.00 97.44 277 THR A N 1
ATOM 1937 C CA . THR A 1 277 ? 18.506 -12.730 -42.161 1.00 97.44 277 THR A CA 1
ATOM 1938 C C . THR A 1 277 ? 17.725 -11.626 -42.861 1.00 97.44 277 THR A C 1
ATOM 1940 O O . THR A 1 277 ? 16.718 -11.139 -42.346 1.00 97.44 277 THR A O 1
ATOM 1943 N N . LEU A 1 278 ? 18.154 -11.260 -44.073 1.00 96.69 278 LEU A N 1
ATOM 1944 C CA . LEU A 1 278 ? 17.473 -10.239 -44.879 1.00 96.69 278 LEU A CA 1
ATOM 1945 C C . LEU A 1 278 ? 16.024 -10.637 -45.213 1.00 96.69 278 LEU A C 1
ATOM 1947 O O . LEU A 1 278 ? 15.142 -9.785 -45.251 1.00 96.69 278 LEU A O 1
ATOM 1951 N N . ALA A 1 279 ? 15.758 -11.939 -45.379 1.00 97.19 279 ALA A N 1
ATOM 1952 C CA . ALA A 1 279 ? 14.415 -12.473 -45.620 1.00 97.19 279 ALA A CA 1
ATOM 1953 C C . ALA A 1 279 ? 13.454 -12.257 -44.434 1.00 97.19 279 ALA A C 1
ATOM 1955 O O . ALA A 1 279 ? 12.244 -12.212 -44.626 1.00 97.19 279 ALA A O 1
ATOM 1956 N N . LEU A 1 280 ? 13.994 -12.097 -43.222 1.00 97.94 280 LEU A N 1
ATOM 1957 C CA . LEU A 1 280 ? 13.256 -11.781 -41.995 1.00 97.94 280 LEU A CA 1
ATOM 1958 C C . LEU A 1 280 ? 13.292 -10.277 -41.668 1.00 97.94 280 LEU A C 1
ATOM 1960 O O . LEU A 1 280 ? 13.101 -9.876 -40.519 1.00 97.94 280 LEU A O 1
ATOM 1964 N N . ASN A 1 281 ? 13.563 -9.439 -42.674 1.00 98.19 281 ASN A N 1
ATOM 1965 C CA . ASN A 1 281 ? 13.604 -7.981 -42.578 1.00 98.19 281 ASN A CA 1
ATOM 1966 C C . ASN A 1 281 ? 14.671 -7.428 -41.616 1.00 98.19 281 ASN A C 1
ATOM 1968 O O . ASN A 1 281 ? 14.543 -6.297 -41.138 1.00 98.19 281 ASN A O 1
ATOM 1972 N N . TYR A 1 282 ? 15.743 -8.183 -41.355 1.00 98.31 282 TYR A N 1
ATOM 1973 C CA . TYR A 1 282 ? 16.948 -7.621 -40.744 1.00 98.31 282 TYR A CA 1
ATOM 1974 C C . TYR A 1 282 ? 17.687 -6.734 -41.760 1.00 98.31 282 TYR A C 1
ATOM 1976 O O . TYR A 1 282 ? 17.717 -7.073 -42.943 1.00 98.31 282 TYR A O 1
ATOM 1984 N N . PRO A 1 283 ? 18.308 -5.620 -41.331 1.00 97.25 283 PRO A N 1
ATOM 1985 C CA . PRO A 1 283 ? 19.063 -4.747 -42.235 1.00 97.25 283 PRO A CA 1
ATOM 1986 C C . PRO A 1 283 ? 20.347 -5.397 -42.765 1.00 97.25 283 PRO A C 1
ATOM 1988 O O . PRO A 1 283 ? 20.819 -5.052 -43.842 1.00 97.25 283 PRO A O 1
ATOM 1991 N N . VAL A 1 284 ? 20.914 -6.335 -42.003 1.00 95.56 284 VAL A N 1
ATOM 1992 C CA . VAL A 1 284 ? 22.158 -7.043 -42.313 1.00 95.56 284 VAL A CA 1
ATOM 1993 C C . VAL A 1 284 ? 22.093 -8.464 -41.755 1.00 95.56 284 VAL A C 1
ATOM 1995 O O . VAL A 1 284 ? 21.383 -8.724 -40.782 1.00 95.56 284 VAL A O 1
ATOM 1998 N N . ALA A 1 285 ? 22.849 -9.387 -42.351 1.00 97.00 285 ALA A N 1
ATOM 1999 C CA . ALA A 1 285 ? 22.938 -10.779 -41.913 1.00 97.00 285 ALA A CA 1
ATOM 2000 C C . ALA A 1 285 ? 23.832 -10.969 -40.663 1.00 97.00 285 ALA A C 1
ATOM 2002 O O . ALA A 1 285 ? 24.762 -11.778 -40.660 1.00 97.00 285 ALA A O 1
ATOM 2003 N N . ALA A 1 286 ? 23.601 -10.172 -39.615 1.00 96.62 286 ALA A N 1
ATOM 2004 C CA . ALA A 1 286 ? 24.394 -10.166 -38.388 1.00 96.62 286 ALA A CA 1
ATOM 2005 C C . ALA A 1 286 ? 23.530 -9.889 -37.148 1.00 96.62 286 ALA A C 1
ATOM 2007 O O . ALA A 1 286 ? 22.574 -9.114 -37.195 1.00 96.62 286 ALA A O 1
ATOM 2008 N N . ALA A 1 287 ? 23.889 -10.524 -36.032 1.00 97.88 287 ALA A N 1
ATOM 2009 C CA . ALA A 1 287 ? 23.298 -10.349 -34.710 1.00 97.88 287 ALA A CA 1
ATOM 2010 C C . ALA A 1 287 ? 23.422 -8.901 -34.202 1.00 97.88 287 ALA A C 1
ATOM 2012 O O . ALA A 1 287 ? 24.208 -8.095 -34.706 1.00 97.88 287 ALA A O 1
ATOM 2013 N N . GLY A 1 288 ? 22.637 -8.553 -33.188 1.00 97.25 288 GLY A N 1
ATOM 2014 C CA . GLY A 1 288 ? 22.560 -7.171 -32.737 1.00 97.25 288 GLY A CA 1
ATOM 2015 C C . GLY A 1 288 ? 21.423 -6.902 -31.769 1.00 97.25 288 GLY A C 1
ATOM 2016 O O . GLY A 1 288 ? 20.688 -7.804 -31.356 1.00 97.25 288 GLY A O 1
ATOM 2017 N N . SER A 1 289 ? 21.284 -5.634 -31.407 1.00 96.88 289 SER A N 1
ATOM 2018 C CA . SER A 1 289 ? 20.161 -5.133 -30.622 1.00 96.88 289 SER A CA 1
ATOM 2019 C C . SER A 1 289 ? 19.169 -4.402 -31.517 1.00 96.88 289 SER A C 1
ATOM 2021 O O . SER A 1 289 ? 19.541 -3.770 -32.502 1.00 96.88 289 SER A O 1
ATOM 2023 N N . LEU A 1 290 ? 17.894 -4.477 -31.153 1.00 97.81 290 LEU A N 1
ATOM 2024 C CA . LEU A 1 290 ? 16.812 -3.735 -31.779 1.00 97.81 290 LEU A CA 1
ATOM 2025 C C . LEU A 1 290 ? 16.120 -2.897 -30.706 1.00 97.81 290 LEU A C 1
ATOM 2027 O O . LEU A 1 290 ? 15.636 -3.425 -29.705 1.00 97.81 290 LEU A O 1
ATOM 2031 N N . VAL A 1 291 ? 16.020 -1.598 -30.947 1.00 97.12 291 VAL A N 1
ATOM 2032 C CA . VAL A 1 291 ? 15.103 -0.716 -30.226 1.00 97.12 291 VAL A CA 1
ATOM 2033 C C . VAL A 1 291 ? 13.892 -0.513 -31.120 1.00 97.12 291 VAL A C 1
ATOM 2035 O O . VAL A 1 291 ? 14.035 -0.010 -32.233 1.00 97.12 291 VAL A O 1
ATOM 2038 N N . SER A 1 292 ? 12.716 -0.916 -30.647 1.00 97.12 292 SER A N 1
ATOM 2039 C CA . SER A 1 292 ? 11.437 -0.648 -31.308 1.00 97.12 292 SER A CA 1
ATOM 2040 C C . SER A 1 292 ? 10.654 0.335 -30.453 1.00 97.12 292 SER A C 1
ATOM 2042 O O . SER A 1 292 ? 10.571 0.164 -29.236 1.00 97.12 292 SER A O 1
ATOM 2044 N N . VAL A 1 293 ? 10.099 1.375 -31.069 1.00 97.38 293 VAL A N 1
ATOM 2045 C CA . VAL A 1 293 ? 9.285 2.381 -30.382 1.00 97.38 293 VAL A CA 1
ATOM 2046 C C . VAL A 1 293 ? 7.972 2.539 -31.128 1.00 97.38 293 VAL A C 1
ATOM 2048 O O . VAL A 1 293 ? 7.940 2.977 -32.279 1.00 97.38 293 VAL A O 1
ATOM 2051 N N . GLN A 1 294 ? 6.878 2.197 -30.455 1.00 96.50 294 GLN A N 1
ATOM 2052 C CA . GLN A 1 294 ? 5.532 2.429 -30.948 1.00 96.50 294 GLN A CA 1
ATOM 2053 C C . GLN A 1 294 ? 5.082 3.848 -30.584 1.00 96.50 294 GLN A C 1
ATOM 2055 O O . GLN A 1 294 ? 5.060 4.227 -29.413 1.00 96.50 294 GLN A O 1
ATOM 2060 N N . LEU A 1 295 ? 4.703 4.633 -31.590 1.00 94.12 295 LEU A N 1
ATOM 2061 C CA . LEU A 1 295 ? 4.220 6.005 -31.452 1.00 94.12 295 LEU A CA 1
ATOM 2062 C C . LEU A 1 295 ? 2.740 6.045 -31.857 1.00 94.12 295 LEU A C 1
ATOM 2064 O O . LEU A 1 295 ? 2.387 6.147 -33.034 1.00 94.12 295 LEU A O 1
ATOM 2068 N N . GLY A 1 296 ? 1.858 5.920 -30.864 1.00 91.19 296 GLY A N 1
ATOM 2069 C CA . GLY A 1 296 ? 0.424 5.736 -31.101 1.00 91.19 296 GLY A CA 1
ATOM 2070 C C . GLY A 1 296 ? 0.116 4.384 -31.759 1.00 91.19 296 GLY A C 1
ATOM 2071 O O . GLY A 1 296 ? 0.844 3.415 -31.581 1.00 91.19 296 GLY A O 1
ATOM 2072 N N . SER A 1 297 ? -0.976 4.291 -32.520 1.00 89.19 297 SER A N 1
ATOM 2073 C CA . SER A 1 297 ? -1.391 3.031 -33.161 1.00 89.19 297 SER A CA 1
ATOM 2074 C C . SER A 1 297 ? -0.785 2.798 -34.550 1.00 89.19 297 SER A C 1
ATOM 2076 O O . SER A 1 297 ? -0.763 1.661 -35.015 1.00 89.19 297 SER A O 1
ATOM 2078 N N . ALA A 1 298 ? -0.309 3.852 -35.221 1.00 93.44 298 ALA A N 1
ATOM 2079 C CA . ALA A 1 298 ? 0.035 3.810 -36.643 1.00 93.44 298 ALA A CA 1
ATOM 2080 C C . ALA A 1 298 ? 1.537 3.888 -36.938 1.00 93.44 298 ALA A C 1
ATOM 2082 O O . ALA A 1 298 ? 1.938 3.563 -38.053 1.00 93.44 298 ALA A O 1
ATOM 2083 N N . ILE A 1 299 ? 2.363 4.339 -35.993 1.00 97.62 299 ILE A N 1
ATOM 2084 C CA . ILE A 1 299 ? 3.785 4.583 -36.243 1.00 97.62 299 ILE A CA 1
ATOM 2085 C C . ILE A 1 299 ? 4.625 3.650 -35.378 1.00 97.62 299 ILE A C 1
ATOM 2087 O O . ILE A 1 299 ? 4.410 3.539 -34.172 1.00 97.62 299 ILE A O 1
ATOM 2091 N N . THR A 1 300 ? 5.616 3.015 -35.997 1.00 98.06 300 THR A N 1
ATOM 2092 C CA . THR A 1 300 ? 6.682 2.293 -35.294 1.00 98.06 300 THR A CA 1
ATOM 2093 C C . THR A 1 300 ? 8.014 2.760 -35.853 1.00 98.06 300 THR A C 1
ATOM 2095 O O . THR A 1 300 ? 8.202 2.743 -37.068 1.00 98.06 300 THR A O 1
ATOM 2098 N N . THR A 1 301 ? 8.952 3.151 -35.000 1.00 98.12 301 THR A N 1
ATOM 2099 C CA . THR A 1 301 ? 10.345 3.369 -35.403 1.00 98.12 301 THR A CA 1
ATOM 2100 C C . THR A 1 301 ? 11.204 2.223 -34.898 1.00 98.12 301 THR A C 1
ATOM 2102 O O . THR A 1 301 ? 10.936 1.641 -33.845 1.00 98.12 301 THR A O 1
ATOM 2105 N N . GLN A 1 302 ? 12.217 1.865 -35.679 1.00 98.44 302 GLN A N 1
ATOM 2106 C CA . GLN A 1 302 ? 13.160 0.820 -35.315 1.00 98.44 302 GLN A CA 1
ATOM 2107 C C . GLN A 1 302 ? 14.590 1.293 -35.541 1.00 98.44 302 GLN A C 1
ATOM 2109 O O . GLN A 1 302 ? 14.895 1.853 -36.594 1.00 98.44 302 GLN A O 1
ATOM 2114 N N . THR A 1 303 ? 15.452 0.996 -34.571 1.00 97.94 303 THR A N 1
ATOM 2115 C CA . THR A 1 303 ? 16.906 1.151 -34.668 1.00 97.94 303 THR A CA 1
ATOM 2116 C C . THR A 1 303 ? 17.558 -0.193 -34.387 1.00 97.94 303 THR A C 1
ATOM 2118 O O . THR A 1 303 ? 17.385 -0.744 -33.301 1.00 97.94 303 THR A O 1
ATOM 2121 N N . TYR A 1 304 ? 18.320 -0.712 -35.343 1.00 97.62 304 TYR A N 1
ATOM 2122 C CA . TYR A 1 304 ? 19.105 -1.930 -35.193 1.00 97.62 304 TYR A CA 1
ATOM 2123 C C . TYR A 1 304 ? 20.582 -1.579 -35.048 1.00 97.62 304 TYR A C 1
ATOM 2125 O O . TYR A 1 304 ? 21.124 -0.911 -35.922 1.00 97.62 304 TYR A O 1
ATOM 2133 N N . THR A 1 305 ? 21.236 -2.018 -33.974 1.00 96.50 305 THR A N 1
ATOM 2134 C CA . THR A 1 305 ? 22.687 -1.857 -33.792 1.00 96.50 305 THR A CA 1
ATOM 2135 C C . THR A 1 305 ? 23.366 -3.207 -33.958 1.00 96.50 305 THR A C 1
ATOM 2137 O O . THR A 1 305 ? 23.071 -4.149 -33.218 1.00 96.50 305 THR A O 1
ATOM 2140 N N . VAL A 1 306 ? 24.285 -3.301 -34.914 1.00 95.50 306 VAL A N 1
ATOM 2141 C CA . VAL A 1 306 ? 25.043 -4.525 -35.184 1.00 95.50 306 VAL A CA 1
ATOM 2142 C C . VAL A 1 306 ? 2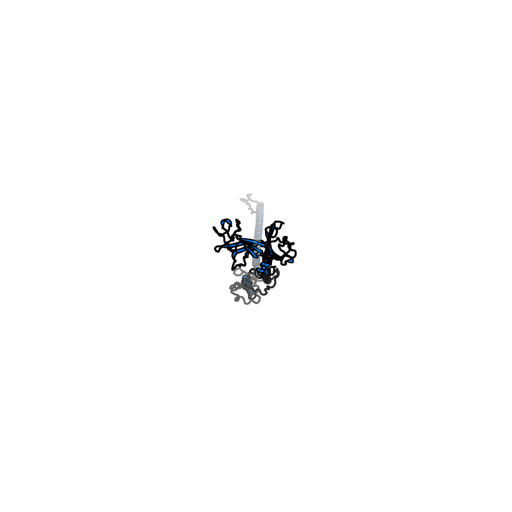6.078 -4.748 -34.082 1.00 95.50 306 VAL A C 1
ATOM 2144 O O . VAL A 1 306 ? 26.823 -3.835 -33.726 1.00 95.50 306 VAL A O 1
ATOM 2147 N N . TYR A 1 307 ? 26.144 -5.967 -33.539 1.00 94.94 307 TYR A N 1
ATOM 2148 C CA . TYR A 1 307 ? 26.912 -6.246 -32.317 1.00 94.94 307 TYR A CA 1
ATOM 2149 C C . TYR A 1 307 ? 28.434 -6.040 -32.441 1.00 94.94 307 TYR A C 1
ATOM 2151 O O . TYR A 1 307 ? 29.082 -5.733 -31.444 1.00 94.94 307 TYR A O 1
ATOM 2159 N N . ASN A 1 308 ? 29.011 -6.249 -33.629 1.00 91.00 308 ASN A N 1
ATOM 2160 C CA . ASN A 1 308 ? 30.462 -6.269 -33.848 1.00 91.00 308 ASN A CA 1
ATOM 2161 C C . ASN A 1 308 ? 31.004 -5.022 -34.558 1.00 91.00 308 ASN A C 1
ATOM 2163 O O . ASN A 1 308 ? 32.162 -4.677 -34.342 1.00 91.00 308 ASN A O 1
ATOM 2167 N N . THR A 1 309 ? 30.204 -4.358 -35.392 1.00 87.88 309 THR A N 1
ATOM 2168 C CA . THR A 1 309 ? 30.613 -3.131 -36.097 1.00 87.88 309 THR A CA 1
ATOM 2169 C C . THR A 1 309 ? 30.117 -1.865 -35.404 1.00 87.88 309 THR A C 1
ATOM 2171 O O . THR A 1 309 ? 30.663 -0.790 -35.636 1.00 87.88 309 THR A O 1
ATOM 2174 N N . GLY A 1 310 ? 29.080 -1.965 -34.563 1.00 87.69 310 GLY A N 1
ATOM 2175 C CA . GLY A 1 310 ? 28.399 -0.802 -33.994 1.00 87.69 310 GLY A CA 1
ATOM 2176 C C . GLY A 1 310 ? 27.597 0.002 -35.023 1.00 87.69 310 GLY A C 1
ATOM 2177 O O . GLY A 1 310 ? 27.044 1.044 -34.676 1.00 87.69 310 GLY A O 1
ATOM 2178 N N . GLU A 1 311 ? 27.509 -0.468 -36.273 1.00 89.69 311 GLU A N 1
ATOM 2179 C CA . GLU A 1 311 ? 26.679 0.147 -37.304 1.00 89.69 311 GLU A CA 1
ATOM 2180 C C . GLU A 1 311 ? 25.222 0.180 -36.858 1.00 89.69 311 GLU A C 1
ATOM 2182 O O . GLU A 1 311 ? 24.682 -0.810 -36.353 1.00 89.69 311 GLU A O 1
ATOM 2187 N N . GLN A 1 312 ? 24.583 1.326 -37.064 1.00 93.62 312 GLN A N 1
ATOM 2188 C CA . GLN A 1 312 ? 23.188 1.523 -36.716 1.00 93.62 312 GLN A CA 1
ATOM 2189 C C . GLN A 1 312 ? 22.360 1.682 -37.973 1.00 93.62 312 GLN A C 1
ATOM 2191 O O . GLN A 1 312 ? 22.653 2.525 -38.809 1.00 93.62 312 GLN A O 1
ATOM 2196 N N . TYR A 1 313 ? 21.294 0.907 -38.077 1.00 95.56 313 TYR A N 1
ATOM 2197 C CA . TYR A 1 313 ? 20.322 1.000 -39.150 1.00 95.56 313 TYR A CA 1
ATOM 2198 C C . TYR A 1 313 ? 19.014 1.501 -38.562 1.00 95.56 313 TYR A C 1
ATOM 2200 O O . TYR A 1 313 ? 18.591 1.035 -37.506 1.00 95.56 313 TYR A O 1
ATOM 2208 N N . VAL A 1 314 ? 18.360 2.434 -39.240 1.00 97.00 314 VAL A N 1
ATOM 2209 C CA . VAL A 1 314 ? 17.075 2.997 -38.825 1.00 97.00 314 VAL A CA 1
ATOM 2210 C C . VAL A 1 314 ? 16.028 2.802 -39.908 1.00 97.00 314 VAL A C 1
ATOM 2212 O O . VAL A 1 314 ? 16.323 2.879 -41.102 1.00 97.00 314 VAL A O 1
ATOM 2215 N N . ARG A 1 315 ? 14.788 2.554 -39.495 1.00 97.88 315 ARG A N 1
ATOM 2216 C CA . ARG A 1 315 ? 13.619 2.556 -40.382 1.00 97.88 315 ARG A CA 1
ATOM 2217 C C . ARG A 1 315 ? 12.367 2.974 -39.631 1.00 97.88 315 ARG A C 1
ATOM 2219 O O . ARG A 1 315 ? 12.356 3.099 -38.404 1.00 97.88 315 ARG A O 1
ATOM 2226 N N . SER A 1 316 ? 11.287 3.188 -40.365 1.00 97.62 316 SER A N 1
ATOM 2227 C CA . SER A 1 316 ? 9.986 3.511 -39.786 1.00 97.62 316 SER A CA 1
ATOM 2228 C C . SER A 1 316 ? 8.866 2.781 -40.509 1.00 97.62 316 SER A C 1
ATOM 2230 O O . SER A 1 316 ? 8.969 2.466 -41.691 1.00 97.62 316 SER A O 1
ATOM 2232 N N . ARG A 1 317 ? 7.777 2.534 -39.791 1.00 97.75 317 ARG A N 1
ATOM 2233 C CA . ARG A 1 317 ? 6.510 2.038 -40.317 1.00 97.75 317 ARG A CA 1
ATOM 2234 C C . ARG A 1 317 ? 5.454 3.120 -40.175 1.00 97.75 317 ARG A C 1
ATOM 2236 O O . ARG A 1 317 ? 5.334 3.699 -39.097 1.00 97.75 317 ARG A O 1
ATOM 2243 N N . TYR A 1 318 ? 4.662 3.331 -41.221 1.00 97.25 318 TYR A N 1
ATOM 2244 C CA . TYR A 1 318 ? 3.420 4.098 -41.158 1.00 97.25 318 TYR A CA 1
ATOM 2245 C C . TYR A 1 318 ? 2.253 3.213 -41.600 1.00 97.25 318 TYR A C 1
ATOM 2247 O O . TYR A 1 318 ? 2.221 2.701 -42.720 1.00 97.25 318 TYR A O 1
ATOM 2255 N N . VAL A 1 319 ? 1.300 3.012 -40.694 1.00 93.38 319 VAL A N 1
ATOM 2256 C CA . VAL A 1 319 ? 0.170 2.089 -40.824 1.00 93.38 319 VAL A CA 1
ATOM 2257 C C . VAL A 1 319 ? 0.647 0.675 -41.135 1.00 93.38 319 VAL A C 1
ATOM 2259 O O . VAL A 1 319 ? 0.984 -0.030 -40.205 1.00 93.38 319 VAL A O 1
ATOM 2262 N N . ALA A 1 320 ? 0.704 0.236 -42.392 1.00 93.00 320 ALA A N 1
ATOM 2263 C CA . ALA A 1 320 ? 1.115 -1.122 -42.766 1.00 93.00 320 ALA A CA 1
ATOM 2264 C C . ALA A 1 320 ? 2.429 -1.163 -43.560 1.00 93.00 320 ALA A C 1
ATOM 2266 O O . ALA A 1 320 ? 2.939 -2.247 -43.834 1.00 93.00 320 ALA A O 1
ATOM 2267 N N . VAL A 1 321 ? 2.977 -0.002 -43.920 1.00 96.81 321 VAL A N 1
ATOM 2268 C CA . VAL A 1 321 ? 4.105 0.106 -44.847 1.00 96.81 321 VAL A CA 1
ATOM 2269 C C . VAL A 1 321 ? 5.377 0.413 -44.073 1.00 96.81 321 VAL A C 1
ATOM 2271 O O . VAL A 1 321 ? 5.420 1.381 -43.314 1.00 96.81 321 VAL A O 1
ATOM 2274 N N . TRP A 1 322 ? 6.404 -0.408 -44.277 1.00 98.00 322 TRP A N 1
ATOM 2275 C CA . TRP A 1 322 ? 7.755 -0.169 -43.779 1.00 98.00 322 TRP A CA 1
ATOM 2276 C C . TRP A 1 322 ? 8.558 0.628 -44.802 1.00 98.00 322 TRP A C 1
ATOM 2278 O O . TRP A 1 322 ? 8.488 0.357 -45.998 1.00 98.00 322 TRP A O 1
ATOM 2288 N N . SER A 1 323 ? 9.336 1.597 -44.330 1.00 97.56 323 SER A N 1
ATOM 2289 C CA . SER A 1 323 ? 10.426 2.161 -45.116 1.00 97.56 323 SER A CA 1
ATOM 2290 C C . SER A 1 323 ? 11.564 1.152 -45.229 1.00 97.56 323 SER A C 1
ATOM 2292 O O . SER A 1 323 ? 11.740 0.297 -44.353 1.00 97.56 323 SER A O 1
ATOM 2294 N N . ASP A 1 324 ? 12.408 1.341 -46.237 1.00 96.62 324 ASP A N 1
ATOM 2295 C CA . ASP A 1 324 ? 13.704 0.675 -46.282 1.00 96.62 324 ASP A CA 1
ATOM 2296 C C . ASP A 1 324 ? 14.547 1.039 -45.054 1.00 96.62 324 ASP A C 1
ATOM 2298 O O . ASP A 1 324 ? 14.405 2.121 -44.463 1.00 96.62 324 ASP A O 1
ATOM 2302 N N . TRP A 1 325 ? 15.437 0.121 -44.683 1.00 97.38 325 TRP A N 1
ATOM 2303 C CA . TRP A 1 325 ? 16.485 0.384 -43.708 1.00 97.38 325 TRP A CA 1
ATOM 2304 C C . TRP A 1 325 ? 17.489 1.392 -44.262 1.00 97.38 325 TRP A C 1
ATOM 2306 O O . TRP A 1 325 ? 17.911 1.305 -45.414 1.00 97.38 325 TRP A O 1
ATOM 2316 N N . ARG A 1 326 ? 17.905 2.336 -43.420 1.00 92.81 326 ARG A N 1
ATOM 2317 C CA . ARG A 1 326 ? 18.958 3.305 -43.732 1.00 92.81 326 ARG A CA 1
ATOM 2318 C C . ARG A 1 326 ? 20.069 3.195 -42.706 1.00 92.81 326 ARG A C 1
ATOM 2320 O O . ARG A 1 326 ? 19.791 3.235 -41.512 1.00 92.81 326 ARG A O 1
ATOM 2327 N N . LEU A 1 327 ? 21.309 3.075 -43.167 1.00 89.62 327 LEU A N 1
ATOM 2328 C CA . LEU A 1 327 ? 22.483 3.155 -42.303 1.00 89.62 327 LEU A CA 1
ATOM 2329 C C . LEU A 1 327 ? 22.622 4.589 -41.765 1.00 89.62 327 LEU A C 1
ATOM 2331 O O . LEU A 1 327 ? 22.617 5.554 -42.531 1.00 89.62 327 LEU A O 1
ATOM 2335 N N . THR A 1 328 ? 22.744 4.731 -40.452 1.00 83.81 328 THR A N 1
ATOM 2336 C CA . THR A 1 328 ? 23.070 5.985 -39.777 1.00 83.81 328 THR A CA 1
ATOM 2337 C C . THR A 1 328 ? 24.558 6.268 -39.968 1.00 83.81 328 THR A C 1
ATOM 2339 O O . THR A 1 328 ? 25.401 5.465 -39.570 1.00 83.81 328 THR A O 1
ATOM 2342 N N . ILE A 1 329 ? 24.886 7.416 -40.565 1.00 69.06 329 ILE A N 1
ATOM 2343 C CA . ILE A 1 329 ? 26.267 7.877 -40.764 1.00 69.06 329 ILE A CA 1
ATOM 2344 C C . ILE A 1 329 ? 26.908 8.106 -39.385 1.00 69.06 329 ILE A C 1
ATOM 2346 O O . ILE A 1 329 ? 26.492 8.999 -38.648 1.00 69.06 329 ILE A O 1
ATOM 2350 N N . THR A 1 330 ? 27.909 7.301 -39.029 1.00 61.06 330 THR A N 1
ATOM 2351 C CA . THR A 1 330 ? 28.781 7.527 -37.862 1.00 61.06 330 THR A CA 1
ATOM 2352 C C . THR A 1 330 ? 30.100 8.162 -38.314 1.00 61.06 330 THR A C 1
ATOM 2354 O O . THR A 1 330 ? 30.443 8.091 -39.493 1.00 61.06 330 THR A O 1
ATOM 2357 N N . ASP A 1 331 ? 30.874 8.766 -37.407 1.00 56.34 331 ASP A N 1
ATOM 2358 C CA . ASP A 1 331 ? 32.181 9.387 -37.722 1.00 56.34 331 ASP A CA 1
ATOM 2359 C C . ASP A 1 331 ? 33.156 8.398 -38.410 1.00 56.34 331 ASP A C 1
ATOM 2361 O O . ASP A 1 331 ? 33.974 8.775 -39.239 1.00 56.34 331 ASP A O 1
ATOM 2365 N N . ALA A 1 332 ? 32.986 7.090 -38.169 1.00 55.22 332 ALA A N 1
ATOM 2366 C CA . ALA A 1 332 ? 33.733 6.017 -38.832 1.00 55.22 332 ALA A CA 1
ATOM 2367 C C . ALA A 1 332 ? 33.352 5.787 -40.313 1.00 55.22 332 ALA A C 1
ATOM 2369 O O . ALA A 1 332 ? 34.071 5.103 -41.041 1.00 55.22 332 ALA A O 1
ATOM 2370 N N . THR A 1 333 ? 32.222 6.325 -40.780 1.00 59.66 333 THR A N 1
ATOM 2371 C CA . THR A 1 333 ? 31.756 6.138 -42.165 1.00 59.66 333 THR A CA 1
ATOM 2372 C C . THR A 1 333 ? 32.320 7.186 -43.130 1.00 59.66 333 THR A C 1
ATOM 2374 O O . THR A 1 333 ? 32.587 6.846 -44.285 1.00 59.66 333 THR A O 1
ATOM 2377 N N . VAL A 1 334 ? 32.633 8.399 -42.654 1.00 67.69 334 VAL A N 1
ATOM 2378 C CA . VAL A 1 334 ? 33.346 9.439 -43.419 1.00 67.69 334 VAL A CA 1
ATOM 2379 C C . VAL A 1 334 ? 34.852 9.290 -43.182 1.00 67.69 334 VAL A C 1
ATOM 2381 O O . VAL A 1 334 ? 35.426 9.891 -42.283 1.00 67.69 334 VAL A O 1
ATOM 2384 N N . GLY A 1 335 ? 35.516 8.459 -43.986 1.00 79.94 335 GLY A N 1
ATOM 2385 C CA . GLY A 1 335 ? 36.970 8.296 -43.897 1.00 79.94 335 GLY A CA 1
ATOM 2386 C C . GLY A 1 335 ? 37.694 9.559 -44.369 1.00 79.94 335 GLY A C 1
ATOM 2387 O O . GLY A 1 335 ? 37.474 9.986 -45.500 1.00 79.94 335 GLY A O 1
ATOM 2388 N N . PHE A 1 336 ? 38.569 10.139 -43.542 1.00 88.69 336 PHE A N 1
ATOM 2389 C CA . PHE A 1 336 ? 39.471 11.231 -43.931 1.00 88.69 336 PHE A CA 1
ATOM 2390 C C . PHE A 1 336 ? 40.932 10.856 -43.677 1.00 88.69 336 PHE A C 1
ATOM 2392 O O . PHE A 1 336 ? 41.275 10.379 -42.597 1.00 88.69 336 PHE A O 1
ATOM 2399 N N . ALA A 1 337 ? 41.796 11.083 -44.664 1.00 92.38 337 ALA A N 1
ATOM 2400 C CA . ALA A 1 337 ? 43.229 10.848 -44.535 1.00 92.38 337 ALA A CA 1
ATOM 2401 C C . ALA A 1 337 ? 44.039 11.841 -45.371 1.00 92.38 337 ALA A C 1
ATOM 2403 O O . ALA A 1 337 ? 43.588 12.321 -46.416 1.00 92.38 337 ALA A O 1
ATOM 2404 N N . TYR A 1 338 ? 45.267 12.107 -44.924 1.00 95.38 338 TYR A N 1
ATOM 2405 C CA . TYR A 1 338 ? 46.270 12.757 -45.757 1.00 95.38 338 TYR A CA 1
ATOM 2406 C C . TYR A 1 338 ? 47.057 11.716 -46.553 1.00 95.38 338 TYR A C 1
ATOM 2408 O O . TYR A 1 338 ? 47.407 10.658 -46.035 1.00 95.38 338 TYR A O 1
ATOM 2416 N N . ALA A 1 339 ? 47.377 12.036 -47.804 1.00 96.44 339 ALA A N 1
ATOM 2417 C CA . ALA A 1 339 ? 48.307 11.259 -48.617 1.00 96.44 339 ALA A CA 1
ATOM 2418 C C . ALA A 1 339 ? 49.388 12.179 -49.196 1.00 96.44 339 ALA A C 1
ATOM 2420 O O . ALA A 1 339 ? 49.144 13.359 -49.446 1.00 96.44 339 ALA A O 1
ATOM 2421 N N . TYR A 1 340 ? 50.597 11.661 -49.397 1.00 97.19 340 TYR A N 1
ATOM 2422 C CA . TYR A 1 340 ? 51.765 12.487 -49.700 1.00 97.19 340 TYR A CA 1
ATOM 2423 C C . TYR A 1 340 ? 52.411 12.043 -51.018 1.00 97.19 340 TYR A C 1
ATOM 2425 O O . TYR A 1 340 ? 52.918 10.923 -51.104 1.00 97.19 340 TYR A O 1
ATOM 2433 N N . PRO A 1 341 ? 52.381 12.881 -52.070 1.00 96.19 341 PRO A N 1
ATOM 2434 C CA . PRO A 1 341 ? 53.021 12.556 -53.337 1.00 96.19 341 PRO A CA 1
ATOM 2435 C C . PRO A 1 341 ? 54.546 12.622 -53.243 1.00 96.19 341 PRO A C 1
ATOM 2437 O O . PRO A 1 341 ? 55.112 13.139 -52.282 1.00 96.19 341 PRO A O 1
ATOM 2440 N N . ASN A 1 342 ? 55.207 12.107 -54.282 1.00 96.25 342 ASN A N 1
ATOM 2441 C CA . ASN A 1 342 ? 56.662 12.157 -54.444 1.00 96.25 342 ASN A CA 1
ATOM 2442 C C . ASN A 1 342 ? 57.451 11.540 -53.266 1.00 96.25 342 ASN A C 1
ATOM 2444 O O . ASN A 1 342 ? 58.507 12.038 -52.887 1.00 96.25 342 ASN A O 1
ATOM 2448 N N . GLY A 1 343 ? 56.907 10.481 -52.652 1.00 91.81 343 GLY A N 1
ATOM 2449 C CA . GLY A 1 343 ? 57.532 9.796 -51.513 1.00 91.81 343 GLY A CA 1
ATOM 2450 C C . GLY A 1 343 ? 57.534 10.597 -50.205 1.00 91.81 343 GLY A C 1
ATOM 2451 O O . GLY A 1 343 ? 58.243 10.224 -49.274 1.00 91.81 343 GLY A O 1
ATOM 2452 N N . GLY A 1 344 ? 56.773 11.694 -50.130 1.00 93.88 344 GLY A N 1
ATOM 2453 C CA . GLY A 1 344 ? 56.626 12.476 -48.907 1.00 93.88 344 GLY A CA 1
ATOM 2454 C C . GLY A 1 344 ? 55.937 11.700 -47.783 1.00 93.88 344 GLY A C 1
ATOM 2455 O O . GLY A 1 344 ? 55.316 10.661 -47.994 1.00 93.88 344 GLY A O 1
ATOM 2456 N N . THR A 1 345 ? 56.016 12.244 -46.575 1.00 95.38 345 THR A N 1
ATOM 2457 C CA . THR A 1 345 ? 55.333 11.714 -45.384 1.00 95.38 345 THR A CA 1
ATOM 2458 C C . THR A 1 345 ? 54.681 12.849 -44.605 1.00 95.38 345 THR A C 1
ATOM 2460 O O . THR A 1 345 ? 54.918 14.018 -44.895 1.00 95.38 345 THR A O 1
ATOM 2463 N N . GLU A 1 346 ? 53.892 12.530 -43.581 1.00 92.94 346 GLU A N 1
ATOM 2464 C CA . GLU A 1 346 ? 53.303 13.547 -42.705 1.00 92.94 346 GLU A CA 1
ATOM 2465 C C . GLU A 1 346 ? 54.349 14.398 -41.984 1.00 92.94 346 GLU A C 1
ATOM 2467 O O . GLU A 1 346 ? 54.223 15.621 -41.940 1.00 92.94 346 GLU A O 1
ATOM 2472 N N . ALA A 1 347 ? 55.419 13.767 -41.494 1.00 93.88 347 ALA A N 1
ATOM 2473 C CA . ALA A 1 347 ? 56.521 14.462 -40.836 1.00 93.88 347 ALA A CA 1
ATOM 2474 C C . ALA A 1 347 ? 57.371 15.291 -41.815 1.00 93.88 347 ALA A C 1
ATOM 2476 O O . ALA A 1 347 ? 57.964 16.295 -41.423 1.00 93.88 347 ALA A O 1
ATOM 2477 N N . ALA A 1 348 ? 57.437 14.874 -43.083 1.00 95.06 348 ALA A N 1
ATOM 2478 C CA . ALA A 1 348 ? 58.214 15.540 -44.122 1.00 95.06 348 ALA A CA 1
ATOM 2479 C C . ALA A 1 348 ? 57.504 15.460 -45.487 1.00 95.06 348 ALA A C 1
ATOM 2481 O O . ALA A 1 348 ? 57.819 14.582 -46.302 1.00 95.06 348 ALA A O 1
ATOM 2482 N N . PRO A 1 349 ? 56.534 16.353 -45.761 1.00 96.56 349 PRO A N 1
ATOM 2483 C CA . PRO A 1 349 ? 55.865 16.394 -47.055 1.00 96.56 349 PRO A CA 1
ATOM 2484 C C . PRO A 1 349 ? 56.858 16.778 -48.160 1.00 96.56 349 PRO A C 1
ATOM 2486 O O . PRO A 1 349 ? 57.686 17.672 -47.980 1.00 96.56 349 PRO A O 1
ATOM 2489 N N . ALA A 1 350 ? 56.790 16.106 -49.309 1.00 96.81 350 ALA A N 1
ATOM 2490 C CA . ALA A 1 350 ? 57.745 16.306 -50.395 1.00 96.81 350 ALA A CA 1
ATOM 2491 C C . ALA A 1 350 ? 57.327 17.438 -51.347 1.00 96.81 350 ALA A C 1
ATOM 2493 O O . ALA A 1 350 ? 56.151 17.792 -51.484 1.00 96.81 350 ALA A O 1
ATOM 2494 N N . THR A 1 351 ? 58.320 17.999 -52.034 1.00 96.81 351 THR A N 1
ATOM 2495 C CA . THR A 1 351 ? 58.127 19.004 -53.084 1.00 96.81 351 THR A CA 1
ATOM 2496 C C . THR A 1 351 ? 57.745 18.341 -54.401 1.00 96.81 351 THR A C 1
ATOM 2498 O O . THR A 1 351 ? 58.367 17.363 -54.807 1.00 96.81 351 THR A O 1
ATOM 2501 N N . ILE A 1 352 ? 56.755 18.900 -55.090 1.00 97.12 352 ILE A N 1
ATOM 2502 C CA . ILE A 1 352 ? 56.385 18.563 -56.469 1.00 97.12 352 ILE A CA 1
ATOM 2503 C C . ILE A 1 352 ? 56.875 19.655 -57.424 1.00 97.12 352 ILE A C 1
ATOM 2505 O O . ILE A 1 352 ? 56.971 20.824 -57.044 1.00 97.12 352 ILE A O 1
ATOM 2509 N N . THR A 1 353 ? 57.171 19.286 -58.667 1.00 97.38 353 THR A N 1
ATOM 2510 C CA . THR A 1 353 ? 57.657 20.189 -59.721 1.00 97.38 353 THR A CA 1
ATOM 2511 C C . THR A 1 353 ? 56.671 20.254 -60.884 1.00 97.38 353 THR A C 1
ATOM 2513 O O . THR A 1 353 ? 55.778 19.414 -61.013 1.00 97.38 353 THR A O 1
ATOM 2516 N N . ILE A 1 354 ? 56.808 21.269 -61.738 1.00 96.81 354 ILE A N 1
ATOM 2517 C CA . ILE A 1 354 ? 56.022 21.395 -62.977 1.00 96.81 354 ILE A CA 1
ATOM 2518 C C . ILE A 1 354 ? 56.152 20.172 -63.891 1.00 96.81 354 ILE A C 1
ATOM 2520 O O . ILE A 1 354 ? 57.119 19.412 -63.811 1.00 96.81 354 ILE A O 1
ATOM 2524 N N . ASN A 1 355 ? 55.175 20.012 -64.782 1.00 96.25 355 ASN A N 1
ATOM 2525 C CA . ASN A 1 355 ? 55.147 18.994 -65.834 1.00 96.25 355 ASN A CA 1
ATOM 2526 C C . ASN A 1 355 ? 55.404 17.560 -65.335 1.00 96.25 355 ASN A C 1
ATOM 2528 O O . ASN A 1 355 ? 56.121 16.786 -65.965 1.00 96.25 355 ASN A O 1
ATOM 2532 N N . SER A 1 356 ? 54.862 17.223 -64.169 1.00 97.12 356 SER A N 1
ATOM 2533 C CA . SER A 1 356 ? 55.122 15.959 -63.488 1.00 97.12 356 SER A CA 1
ATOM 2534 C C . SER A 1 356 ? 53.816 15.266 -63.112 1.00 97.12 356 SER A C 1
ATOM 2536 O O . SER A 1 356 ? 52.776 15.900 -62.908 1.00 97.12 356 SER A O 1
ATOM 2538 N N . ARG A 1 357 ? 53.876 13.937 -63.034 1.00 97.31 357 ARG A N 1
ATOM 2539 C CA . ARG A 1 357 ? 52.764 13.078 -62.629 1.00 97.31 357 ARG A CA 1
ATOM 2540 C C . ARG A 1 357 ? 53.245 12.164 -61.512 1.00 97.31 357 ARG A C 1
ATOM 2542 O O . ARG A 1 357 ? 54.171 11.387 -61.719 1.00 97.31 357 ARG A O 1
ATOM 2549 N N . TYR A 1 358 ? 52.612 12.256 -60.349 1.00 97.62 358 TYR A N 1
ATOM 2550 C CA . TYR A 1 358 ? 52.959 11.459 -59.174 1.00 97.62 358 TYR A CA 1
ATOM 2551 C C . TYR A 1 358 ? 51.822 10.502 -58.854 1.00 97.62 358 TYR A C 1
ATOM 2553 O O . TYR A 1 358 ? 50.671 10.926 -58.783 1.00 97.62 358 TYR A O 1
ATOM 2561 N N . THR A 1 359 ? 52.136 9.230 -58.639 1.00 97.00 359 THR A N 1
ATOM 2562 C CA . THR A 1 359 ? 51.187 8.253 -58.101 1.00 97.00 359 THR A CA 1
ATOM 2563 C C . THR A 1 359 ? 51.316 8.192 -56.585 1.00 97.00 359 THR A C 1
ATOM 2565 O O . THR A 1 359 ? 52.408 8.321 -56.030 1.00 97.00 359 THR A O 1
ATOM 2568 N N . VAL A 1 360 ? 50.185 8.035 -55.908 1.00 96.44 360 VAL A N 1
ATOM 2569 C CA . VAL A 1 360 ? 50.093 7.939 -54.448 1.00 96.44 360 VAL A CA 1
ATOM 2570 C C . VAL A 1 360 ? 49.138 6.802 -54.124 1.00 96.44 360 VAL A C 1
ATOM 2572 O O . VAL A 1 360 ? 48.118 6.663 -54.793 1.00 96.44 360 VAL A O 1
ATOM 2575 N N . ALA A 1 361 ? 49.441 5.980 -53.123 1.00 96.75 361 ALA A N 1
ATOM 2576 C CA . ALA A 1 361 ? 48.495 4.960 -52.680 1.00 96.75 361 ALA A CA 1
ATOM 2577 C C . ALA A 1 361 ? 47.199 5.623 -52.181 1.00 96.75 361 ALA A C 1
ATOM 2579 O O . ALA A 1 361 ? 47.252 6.639 -51.482 1.00 96.75 361 ALA A O 1
ATOM 2580 N N . ASN A 1 362 ? 46.045 5.058 -52.538 1.00 95.06 362 ASN A N 1
ATOM 2581 C CA . ASN A 1 362 ? 44.771 5.465 -51.960 1.00 95.06 362 ASN A CA 1
ATOM 2582 C C . ASN A 1 362 ? 44.767 5.065 -50.475 1.00 95.06 362 ASN A C 1
ATOM 2584 O O . ASN A 1 362 ? 44.869 3.871 -50.186 1.00 95.06 362 ASN A O 1
ATOM 2588 N N . PRO A 1 363 ? 44.643 6.018 -49.531 1.00 93.25 363 PRO A N 1
ATOM 2589 C CA . PRO A 1 363 ? 44.569 5.692 -48.110 1.00 93.25 363 PRO A CA 1
ATOM 2590 C C . PRO A 1 363 ? 43.308 4.892 -47.743 1.00 93.25 363 PRO A C 1
ATOM 2592 O O . PRO A 1 363 ? 43.245 4.340 -46.648 1.00 93.25 363 PRO A O 1
ATOM 2595 N N . PHE A 1 364 ? 42.339 4.776 -48.661 1.00 92.81 364 PHE A N 1
ATOM 2596 C CA . PHE A 1 364 ? 41.153 3.924 -48.540 1.00 92.81 364 PHE A CA 1
ATOM 2597 C C . PHE A 1 364 ? 41.082 2.900 -49.692 1.00 92.81 364 PHE A C 1
ATOM 2599 O O . PHE A 1 364 ? 40.279 3.077 -50.612 1.00 92.81 364 PHE A O 1
ATOM 2606 N N . PRO A 1 365 ? 41.917 1.840 -49.687 1.00 91.25 365 PRO A N 1
ATOM 2607 C CA . PRO A 1 365 ? 41.941 0.843 -50.759 1.00 91.25 365 PRO A CA 1
ATOM 2608 C C . PRO A 1 365 ? 40.560 0.228 -51.011 1.00 91.25 365 PRO A C 1
ATOM 2610 O O . PRO A 1 365 ? 39.871 -0.155 -50.069 1.00 91.25 365 PRO A O 1
ATOM 2613 N N . GLY A 1 366 ? 40.158 0.126 -52.278 1.00 90.62 366 GLY A N 1
ATOM 2614 C CA . GLY A 1 366 ? 38.862 -0.440 -52.670 1.00 90.62 366 GLY A CA 1
ATOM 2615 C C . GLY A 1 366 ? 37.692 0.550 -52.692 1.00 90.62 366 GLY A C 1
ATOM 2616 O O . GLY A 1 366 ? 36.610 0.165 -53.126 1.00 90.62 366 GLY A O 1
ATOM 2617 N N . HIS A 1 367 ? 37.890 1.810 -52.286 1.00 88.62 367 HIS A N 1
ATOM 2618 C CA . HIS A 1 367 ? 36.811 2.799 -52.191 1.00 88.62 367 HIS A CA 1
ATOM 2619 C C . HIS A 1 367 ? 36.954 3.959 -53.182 1.00 88.62 367 HIS A C 1
ATOM 2621 O O . HIS A 1 367 ? 38.059 4.393 -53.520 1.00 88.62 367 HIS A O 1
ATOM 2627 N N . GLU A 1 368 ? 35.813 4.510 -53.599 1.00 92.06 368 GLU A N 1
ATOM 2628 C CA . GLU A 1 368 ? 35.745 5.800 -54.289 1.00 92.06 368 GLU A CA 1
ATOM 2629 C C . GLU A 1 368 ? 36.046 6.951 -53.318 1.00 92.06 368 GLU A C 1
ATOM 2631 O O . GLU A 1 368 ? 35.548 6.986 -52.183 1.00 92.06 368 GLU A O 1
ATOM 2636 N N . VAL A 1 369 ? 36.869 7.903 -53.764 1.00 93.38 369 VAL A N 1
ATOM 2637 C CA . VAL A 1 369 ? 37.343 9.015 -52.935 1.00 93.38 369 VAL A CA 1
ATOM 2638 C C . VAL A 1 369 ? 37.238 10.369 -53.635 1.00 93.38 369 VAL A C 1
ATOM 2640 O O . VAL A 1 369 ? 37.429 10.501 -54.844 1.00 93.38 369 VAL A O 1
ATOM 2643 N N . ILE A 1 370 ? 37.015 11.412 -52.839 1.00 93.25 370 ILE A N 1
ATOM 2644 C CA . ILE A 1 370 ? 37.232 12.806 -53.228 1.00 93.25 370 ILE A CA 1
ATOM 2645 C C . ILE A 1 370 ? 38.653 13.184 -52.818 1.00 93.25 370 ILE A C 1
ATOM 2647 O O . ILE A 1 370 ? 39.027 13.057 -51.652 1.00 93.25 370 ILE A O 1
ATOM 2651 N N . VAL A 1 371 ? 39.440 13.670 -53.778 1.00 95.00 371 VAL A N 1
ATOM 2652 C CA . VAL A 1 371 ? 40.832 14.083 -53.566 1.00 95.00 371 VAL A CA 1
ATOM 2653 C C . VAL A 1 371 ? 40.961 15.580 -53.805 1.00 95.00 371 VAL A C 1
ATOM 2655 O O . VAL A 1 371 ? 40.629 16.065 -54.885 1.00 95.00 371 VAL A O 1
ATOM 2658 N N . LEU A 1 372 ? 41.512 16.297 -52.830 1.00 95.44 372 LEU A N 1
ATOM 2659 C CA . LEU A 1 372 ? 41.917 17.694 -52.966 1.00 95.44 372 LEU A CA 1
ATOM 2660 C C . LEU A 1 372 ? 43.437 17.784 -52.821 1.00 95.44 372 LEU A C 1
ATOM 2662 O O . LEU A 1 372 ? 43.984 17.402 -51.785 1.00 95.44 372 LEU A O 1
ATOM 2666 N N . ALA A 1 373 ? 44.123 18.275 -53.854 1.00 95.75 373 ALA A N 1
ATOM 2667 C CA . ALA A 1 373 ? 45.557 18.519 -53.772 1.00 95.75 373 ALA A CA 1
ATOM 2668 C C . ALA A 1 373 ? 45.820 19.887 -53.153 1.00 95.75 373 ALA A C 1
ATOM 2670 O O . ALA A 1 373 ? 45.382 20.902 -53.678 1.00 95.75 373 ALA A O 1
ATOM 2671 N N . GLU A 1 374 ? 46.563 19.909 -52.053 1.00 96.94 374 GLU A N 1
ATOM 2672 C CA . GLU A 1 374 ? 47.005 21.138 -51.414 1.00 96.94 374 GLU A CA 1
ATOM 2673 C C . GLU A 1 374 ? 48.499 21.346 -51.653 1.00 96.94 374 GLU A C 1
ATOM 2675 O O . GLU A 1 374 ? 49.302 20.414 -51.547 1.00 96.94 374 GLU A O 1
ATOM 2680 N N . ILE A 1 375 ? 48.878 22.589 -51.924 1.00 95.81 375 ILE A N 1
ATOM 2681 C CA . ILE A 1 375 ? 50.269 23.036 -51.925 1.00 95.81 375 ILE A CA 1
ATOM 2682 C C . ILE A 1 375 ? 50.521 23.987 -50.755 1.00 95.81 375 ILE A C 1
ATOM 2684 O O . ILE A 1 375 ? 49.596 24.611 -50.234 1.00 95.81 375 ILE A O 1
ATOM 2688 N N . LEU A 1 376 ? 51.775 24.077 -50.317 1.00 95.06 376 LEU A N 1
ATOM 2689 C CA . LEU A 1 376 ? 52.194 24.957 -49.229 1.00 95.06 376 LEU A CA 1
ATOM 2690 C C . LEU A 1 376 ? 52.785 26.255 -49.791 1.00 95.06 376 LEU A C 1
ATOM 2692 O O . LEU A 1 376 ? 53.823 26.232 -50.452 1.00 95.06 376 LEU A O 1
ATOM 2696 N N . ILE A 1 377 ? 52.157 27.392 -49.485 1.00 91.56 377 ILE A N 1
ATOM 2697 C CA . ILE A 1 377 ? 52.633 28.730 -49.868 1.00 91.56 377 ILE A CA 1
ATOM 2698 C C . ILE A 1 377 ? 52.572 29.648 -48.646 1.00 91.56 377 ILE A C 1
ATOM 2700 O O . ILE A 1 377 ? 51.531 29.774 -48.004 1.00 91.56 377 ILE A O 1
ATOM 2704 N N . GLY A 1 378 ? 53.693 30.285 -48.290 1.00 88.19 378 GLY A N 1
ATOM 2705 C CA . GLY A 1 378 ? 53.744 31.226 -47.161 1.00 88.19 378 GLY A CA 1
ATOM 2706 C C . GLY A 1 378 ? 53.320 30.613 -45.818 1.00 88.19 378 GLY A C 1
ATOM 2707 O O . GLY A 1 378 ? 52.702 31.292 -45.003 1.00 88.19 378 GLY A O 1
ATOM 2708 N N . GLY A 1 379 ? 53.586 29.316 -45.617 1.00 90.06 379 GLY A N 1
ATOM 2709 C CA . GLY A 1 379 ? 53.186 28.567 -44.419 1.00 90.06 379 GLY A CA 1
ATOM 2710 C C . GLY A 1 379 ? 51.715 28.133 -44.383 1.00 90.06 379 GLY A C 1
ATOM 2711 O O . GLY A 1 379 ? 51.290 27.537 -43.397 1.00 90.06 379 GLY A O 1
ATOM 2712 N N . LYS A 1 380 ? 50.934 28.396 -45.440 1.00 92.50 380 LYS A N 1
ATOM 2713 C CA . LYS A 1 380 ? 49.520 28.009 -45.542 1.00 92.50 380 LYS A CA 1
ATOM 2714 C C . LYS A 1 380 ? 49.330 26.897 -46.565 1.00 92.50 380 LYS A C 1
ATOM 2716 O O . LYS A 1 380 ? 49.867 26.970 -47.667 1.00 92.50 380 LYS A O 1
ATOM 2721 N N . TRP A 1 381 ? 48.548 25.889 -46.196 1.00 96.56 381 TRP A N 1
ATOM 2722 C CA . TRP A 1 381 ? 48.082 24.851 -47.111 1.00 96.56 381 TRP A CA 1
ATOM 2723 C C . TRP A 1 381 ? 46.801 25.302 -47.809 1.00 96.56 381 TRP A C 1
ATOM 2725 O O . TRP A 1 381 ? 45.918 25.863 -47.160 1.00 96.56 381 TRP A O 1
ATOM 2735 N N . GLY A 1 382 ? 46.688 25.032 -49.105 1.00 93.94 382 GLY A N 1
ATOM 2736 C CA . GLY A 1 382 ? 45.485 25.337 -49.877 1.00 93.94 382 GLY A CA 1
ATOM 2737 C C . GLY A 1 382 ? 45.502 24.702 -51.262 1.00 93.94 382 GLY A C 1
ATOM 2738 O O . GLY A 1 382 ? 46.559 24.299 -51.750 1.00 93.94 382 GLY A O 1
ATOM 2739 N N . ASP A 1 383 ? 44.326 24.598 -51.877 1.00 93.81 383 ASP A N 1
ATOM 2740 C CA . ASP A 1 383 ? 44.191 24.130 -53.257 1.00 93.81 383 ASP A CA 1
ATOM 2741 C C . ASP A 1 383 ? 44.857 25.125 -54.213 1.00 93.81 383 ASP A C 1
ATOM 2743 O O . ASP A 1 383 ? 44.619 26.324 -54.126 1.00 93.81 383 ASP A O 1
ATOM 2747 N N . ALA A 1 384 ? 45.698 24.630 -55.118 1.00 89.94 384 ALA A N 1
ATOM 2748 C CA . ALA A 1 384 ? 46.358 25.446 -56.133 1.00 89.94 384 ALA A CA 1
ATOM 2749 C C . ALA A 1 384 ? 45.410 25.893 -57.261 1.00 89.94 384 ALA A C 1
ATOM 2751 O O . ALA A 1 384 ? 45.802 26.713 -58.097 1.00 89.94 384 ALA A O 1
ATOM 2752 N N . GLY A 1 385 ? 44.212 25.304 -57.324 1.00 89.81 385 GLY A N 1
ATOM 2753 C CA . GLY A 1 385 ? 43.300 25.419 -58.450 1.00 89.81 385 GLY A CA 1
ATOM 2754 C C . GLY A 1 385 ? 43.869 24.780 -59.719 1.00 89.81 385 GLY A C 1
ATOM 2755 O O . GLY A 1 385 ? 44.960 24.197 -59.742 1.00 89.81 385 GLY A O 1
ATOM 2756 N N . TRP A 1 386 ? 43.122 24.900 -60.815 1.00 92.38 386 TRP A N 1
ATOM 2757 C CA . TRP A 1 386 ? 43.601 24.515 -62.139 1.00 92.38 386 TRP A CA 1
ATOM 2758 C C . TRP A 1 386 ? 43.132 25.516 -63.185 1.00 92.38 386 TRP A C 1
ATOM 2760 O O . TRP A 1 386 ? 41.935 25.732 -63.360 1.00 92.38 386 TRP A O 1
ATOM 2770 N N . PHE A 1 387 ? 44.082 26.088 -63.916 1.00 91.00 387 PHE A N 1
ATOM 2771 C CA . PHE A 1 387 ? 43.826 27.036 -64.989 1.00 91.00 387 PHE A CA 1
ATOM 2772 C C . PHE A 1 387 ? 44.602 26.625 -66.241 1.00 91.00 387 PHE A C 1
ATOM 2774 O O . PHE A 1 387 ? 45.756 26.196 -66.164 1.00 91.00 387 PHE A O 1
ATOM 2781 N N . TYR A 1 388 ? 43.970 26.748 -67.408 1.00 91.69 388 TYR A N 1
ATOM 2782 C CA . TYR A 1 388 ? 44.601 26.459 -68.692 1.00 91.69 388 TYR A CA 1
ATOM 2783 C C . TYR A 1 388 ? 44.585 27.705 -69.572 1.00 91.69 388 TYR A C 1
ATOM 2785 O O . TYR A 1 388 ? 43.534 28.301 -69.794 1.00 91.69 388 TYR A O 1
ATOM 2793 N N . SER A 1 389 ? 45.756 28.075 -70.087 1.00 86.44 389 SER A N 1
ATOM 2794 C CA . SER A 1 389 ? 45.900 29.159 -71.065 1.00 86.44 389 SER A CA 1
ATOM 2795 C C . SER A 1 389 ? 46.857 28.741 -72.184 1.00 86.44 389 SER A C 1
ATOM 2797 O O . SER A 1 389 ? 46.428 28.100 -73.136 1.00 86.44 389 SER A O 1
ATOM 2799 N N . SER A 1 390 ? 48.159 28.999 -72.047 1.00 84.06 390 SER A N 1
ATOM 2800 C CA . SER A 1 390 ? 49.217 28.530 -72.964 1.00 84.06 390 SER A CA 1
ATOM 2801 C C . SER A 1 390 ? 49.994 27.319 -72.424 1.00 84.06 390 SER A C 1
ATOM 2803 O O . SER A 1 390 ? 51.080 26.983 -72.891 1.00 84.06 390 SER A O 1
ATOM 2805 N N . GLY A 1 391 ? 49.428 26.671 -71.410 1.00 87.69 391 GLY A N 1
ATOM 2806 C CA . GLY A 1 391 ? 49.960 25.532 -70.678 1.00 87.69 391 GLY A CA 1
ATOM 2807 C C . GLY A 1 391 ? 49.110 25.289 -69.432 1.00 87.69 391 GLY A C 1
ATOM 2808 O O . GLY A 1 391 ? 48.246 26.101 -69.094 1.00 87.69 391 GLY A O 1
ATOM 2809 N N . GLY A 1 392 ? 49.323 24.157 -68.763 1.00 91.69 392 GLY A N 1
ATOM 2810 C CA . GLY A 1 392 ? 48.661 23.885 -67.488 1.00 91.69 392 GLY A CA 1
ATOM 2811 C C . GLY A 1 392 ? 49.292 24.702 -66.361 1.00 91.69 392 GLY A C 1
ATOM 2812 O O . GLY A 1 392 ? 50.522 24.728 -66.235 1.00 91.69 392 GLY A O 1
ATOM 2813 N N . TYR A 1 393 ? 48.453 25.317 -65.532 1.00 93.62 393 TYR A N 1
ATOM 2814 C CA . TYR A 1 393 ? 48.840 25.995 -64.301 1.00 93.62 393 TYR A CA 1
ATOM 2815 C C . TYR A 1 393 ? 48.032 25.421 -63.140 1.00 93.62 393 TYR A C 1
ATOM 2817 O O . TYR A 1 393 ? 46.805 25.368 -63.208 1.00 93.62 393 TYR A O 1
ATOM 2825 N N . GLY A 1 394 ? 48.721 25.014 -62.079 1.00 94.44 394 GLY A N 1
ATOM 2826 C CA . GLY A 1 394 ? 48.088 24.459 -60.888 1.00 94.44 394 GLY A CA 1
ATOM 2827 C C . GLY A 1 394 ? 48.495 23.018 -60.608 1.00 94.44 394 GLY A C 1
ATOM 2828 O O . GLY A 1 394 ? 49.368 22.440 -61.267 1.00 94.44 394 GLY A O 1
ATOM 2829 N N . THR A 1 395 ? 47.855 22.444 -59.599 1.00 95.88 395 THR A N 1
ATOM 2830 C CA . THR A 1 395 ? 48.114 21.090 -59.107 1.00 95.88 395 THR A CA 1
ATOM 2831 C C . THR A 1 395 ? 46.776 20.418 -58.867 1.00 95.88 395 THR A C 1
ATOM 2833 O O . THR A 1 395 ? 45.977 20.914 -58.084 1.00 95.88 395 THR A O 1
ATOM 2836 N N . LYS A 1 396 ? 46.530 19.282 -59.522 1.00 95.25 396 LYS A N 1
ATOM 2837 C CA . LYS A 1 396 ? 45.269 18.553 -59.390 1.00 95.25 396 LYS A CA 1
ATOM 2838 C C . LYS A 1 396 ? 45.500 17.153 -58.845 1.00 95.25 396 LYS A C 1
ATOM 2840 O O . LYS A 1 396 ? 46.254 16.374 -59.426 1.00 95.25 396 LYS A O 1
ATOM 2845 N N . GLY A 1 397 ? 44.808 16.842 -57.754 1.00 95.69 397 GLY A N 1
ATOM 2846 C CA . GLY A 1 397 ? 44.646 15.487 -57.240 1.00 95.69 397 GLY A CA 1
ATOM 2847 C C . GLY A 1 397 ? 43.437 14.825 -57.893 1.00 95.69 397 GLY A C 1
ATOM 2848 O O . GLY A 1 397 ? 42.415 15.469 -58.124 1.00 95.69 397 GLY A O 1
ATOM 2849 N N . SER A 1 398 ? 43.539 13.553 -58.252 1.00 95.69 398 SER A N 1
ATOM 2850 C CA . SER A 1 398 ? 42.413 12.769 -58.769 1.00 95.69 398 SER A CA 1
ATOM 2851 C C . SER A 1 398 ? 42.591 11.301 -58.407 1.00 95.69 398 SER A C 1
ATOM 2853 O O . SER A 1 398 ? 43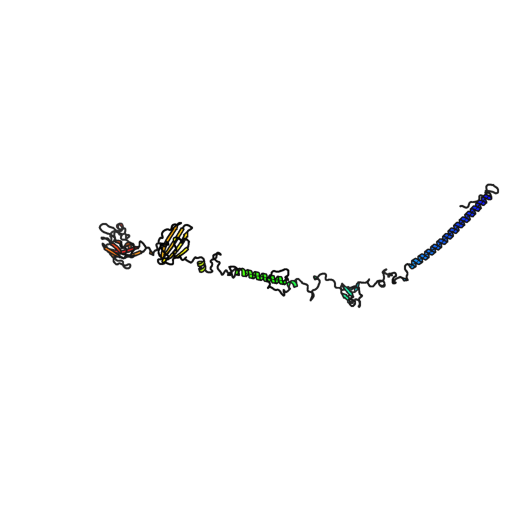.716 10.830 -58.253 1.00 95.69 398 SER A O 1
ATOM 2855 N N . GLN A 1 399 ? 41.488 10.572 -58.278 1.00 96.50 399 GLN A N 1
ATOM 2856 C CA . GLN A 1 399 ? 41.542 9.120 -58.182 1.00 96.50 399 GLN A CA 1
ATOM 2857 C C . GLN A 1 399 ? 41.840 8.535 -59.570 1.00 96.50 399 GLN A C 1
ATOM 2859 O O . GLN A 1 399 ? 41.205 8.925 -60.550 1.00 96.50 399 GLN A O 1
ATOM 2864 N N . LEU A 1 400 ? 42.835 7.650 -59.663 1.00 96.06 400 LEU A N 1
ATOM 2865 C CA . LEU A 1 400 ? 43.162 6.929 -60.897 1.00 96.06 400 LEU A CA 1
ATOM 2866 C C . LEU A 1 400 ? 42.392 5.606 -60.968 1.00 96.06 400 LEU A C 1
ATOM 2868 O O . LEU A 1 400 ? 41.814 5.286 -62.001 1.00 96.06 400 LEU A O 1
ATOM 2872 N N . ASP A 1 401 ? 42.382 4.868 -59.858 1.00 95.56 401 ASP A N 1
ATOM 2873 C CA . ASP A 1 401 ? 41.641 3.625 -59.649 1.00 95.56 401 ASP A CA 1
ATOM 2874 C C . ASP A 1 401 ? 41.320 3.455 -58.148 1.00 95.56 401 ASP A C 1
ATOM 2876 O O . ASP A 1 401 ? 41.637 4.321 -57.327 1.00 95.56 401 ASP A O 1
ATOM 2880 N N . LEU A 1 402 ? 40.686 2.344 -57.759 1.00 94.25 402 LEU A N 1
ATOM 2881 C CA . LEU A 1 402 ? 40.277 2.103 -56.367 1.00 94.25 402 LEU A CA 1
ATOM 2882 C C . LEU A 1 402 ? 41.445 2.036 -55.362 1.00 94.25 402 LEU A C 1
ATOM 2884 O O . LEU A 1 402 ? 41.220 2.173 -54.161 1.00 94.25 402 LEU A O 1
ATOM 2888 N N . ASN A 1 403 ? 42.686 1.865 -55.819 1.00 96.19 403 ASN A N 1
ATOM 2889 C CA . ASN A 1 403 ? 43.874 1.719 -54.975 1.00 96.19 403 ASN A CA 1
ATOM 2890 C C . ASN A 1 403 ? 44.921 2.821 -55.191 1.00 96.19 403 ASN A C 1
ATOM 2892 O O . ASN A 1 403 ? 45.857 2.933 -54.398 1.00 96.19 403 ASN A O 1
ATOM 2896 N N . THR A 1 404 ? 44.764 3.655 -56.220 1.00 96.69 404 THR A N 1
ATOM 2897 C CA . THR A 1 404 ? 45.781 4.621 -56.644 1.00 96.69 404 THR A CA 1
ATOM 2898 C C . THR A 1 404 ? 45.184 6.004 -56.869 1.00 96.69 404 THR A C 1
ATOM 2900 O O . THR A 1 404 ? 44.204 6.186 -57.593 1.00 96.69 404 THR A O 1
ATOM 2903 N N . LEU A 1 405 ? 45.834 7.012 -56.297 1.00 97.81 405 LEU A N 1
ATOM 2904 C CA . LEU A 1 405 ? 45.605 8.425 -56.565 1.00 97.81 405 LEU A CA 1
ATOM 2905 C C . LEU A 1 405 ? 46.708 8.963 -57.471 1.00 97.81 405 LEU A C 1
ATOM 2907 O O . LEU A 1 405 ? 47.827 8.446 -57.516 1.00 97.81 405 LEU A O 1
ATOM 2911 N N . VAL A 1 406 ? 46.405 10.051 -58.164 1.00 97.38 406 VAL A N 1
ATOM 2912 C CA . VAL A 1 406 ? 47.358 10.757 -59.004 1.00 97.38 406 VAL A CA 1
ATOM 2913 C C . VAL A 1 406 ? 47.366 12.244 -58.700 1.00 97.38 406 VAL A C 1
ATOM 2915 O O . VAL A 1 406 ? 46.321 12.863 -58.508 1.00 97.38 406 VAL A O 1
ATOM 2918 N N . VAL A 1 407 ? 48.565 12.819 -58.700 1.00 97.38 407 VAL A N 1
ATOM 2919 C CA . VAL A 1 407 ? 48.794 14.262 -58.683 1.00 97.38 407 VAL A CA 1
ATOM 2920 C C . VAL A 1 407 ? 49.382 14.664 -60.020 1.00 97.38 407 VAL A C 1
ATOM 2922 O O . VAL A 1 407 ? 50.480 14.233 -60.375 1.00 97.38 407 VAL A O 1
ATOM 2925 N N . GLN A 1 408 ? 48.646 15.483 -60.762 1.00 96.69 408 GLN A N 1
ATOM 2926 C CA . GLN A 1 408 ? 49.097 16.065 -62.018 1.00 96.69 408 GLN A CA 1
ATOM 2927 C C . GLN A 1 408 ? 49.441 17.535 -61.790 1.00 96.69 408 GLN A C 1
ATOM 2929 O O . GLN A 1 408 ? 48.593 18.306 -61.334 1.00 96.69 408 GLN A O 1
ATOM 2934 N N . THR A 1 409 ? 50.666 17.931 -62.135 1.00 97.06 409 THR A N 1
ATOM 2935 C CA . THR A 1 409 ? 51.065 19.341 -62.125 1.00 97.06 409 THR A CA 1
ATOM 2936 C C . THR A 1 409 ? 50.970 19.953 -63.511 1.00 97.06 409 THR A C 1
ATOM 2938 O O . THR A 1 409 ? 51.138 19.280 -64.535 1.00 97.06 409 THR A O 1
ATOM 2941 N N . GLY A 1 410 ? 50.677 21.250 -63.537 1.00 95.12 410 GLY A N 1
ATOM 2942 C CA . GLY A 1 410 ? 50.693 22.050 -64.745 1.00 95.12 410 GLY A CA 1
ATOM 2943 C C . GLY A 1 410 ? 52.070 22.050 -65.410 1.00 95.12 410 GLY A C 1
ATOM 2944 O O . GLY A 1 410 ? 53.104 22.071 -64.739 1.00 95.12 410 GLY A O 1
ATOM 2945 N N . ALA A 1 411 ? 52.092 22.035 -66.744 1.00 94.75 411 ALA A N 1
ATOM 2946 C CA . ALA A 1 411 ? 53.336 22.062 -67.513 1.00 94.75 411 ALA A CA 1
ATOM 2947 C C . ALA A 1 411 ? 54.143 23.351 -67.285 1.00 94.75 411 ALA A C 1
ATOM 2949 O O . ALA A 1 411 ? 55.367 23.342 -67.395 1.00 94.75 411 ALA A O 1
ATOM 2950 N N . THR A 1 412 ? 53.462 24.449 -66.940 1.00 93.56 412 THR A N 1
ATOM 2951 C CA . THR A 1 412 ? 54.087 25.764 -66.798 1.00 93.56 412 THR A CA 1
ATOM 2952 C C . THR A 1 412 ? 54.320 26.130 -65.339 1.00 93.56 412 THR A C 1
ATOM 2954 O O . THR A 1 412 ? 55.392 26.646 -65.025 1.00 93.56 412 THR A O 1
ATOM 2957 N N . ARG A 1 413 ? 53.349 25.900 -64.443 1.00 93.00 413 ARG A N 1
ATOM 2958 C CA . ARG A 1 413 ? 53.433 26.227 -63.004 1.00 93.00 413 ARG A CA 1
ATOM 2959 C C . ARG A 1 413 ? 52.611 25.250 -62.157 1.00 93.00 413 ARG A C 1
ATOM 2961 O O . ARG A 1 413 ? 51.598 24.737 -62.625 1.00 93.00 413 ARG A O 1
ATOM 2968 N N . VAL A 1 414 ? 53.015 25.049 -60.901 1.00 94.50 414 VAL A N 1
ATOM 2969 C CA . VAL A 1 414 ? 52.264 24.267 -59.898 1.00 94.50 414 VAL A CA 1
ATOM 2970 C C . VAL A 1 414 ? 51.199 25.097 -59.164 1.00 94.50 414 VAL A C 1
ATOM 2972 O O . VAL A 1 414 ? 50.330 24.519 -58.521 1.00 94.50 414 VAL A O 1
ATOM 2975 N N . SER A 1 415 ? 51.247 26.431 -59.281 1.00 93.06 415 SER A N 1
ATOM 2976 C CA . SER A 1 415 ? 50.236 27.399 -58.813 1.00 93.06 415 SER A CA 1
ATOM 2977 C C . SER A 1 415 ? 50.059 28.525 -59.840 1.00 93.06 415 SER A C 1
ATOM 2979 O O . SER A 1 415 ? 50.882 28.656 -60.752 1.00 93.06 415 SER A O 1
ATOM 2981 N N . TYR A 1 416 ? 49.025 29.358 -59.715 1.00 91.56 416 TYR A N 1
ATOM 2982 C CA . TYR A 1 416 ? 48.843 30.528 -60.582 1.00 91.56 416 TYR A CA 1
ATOM 2983 C C . TYR A 1 416 ? 48.363 31.753 -59.799 1.00 91.56 416 TYR A C 1
ATOM 2985 O O . TYR A 1 416 ? 48.405 31.754 -58.579 1.00 91.56 416 TYR A O 1
ATOM 2993 N N . THR A 1 417 ? 47.985 32.835 -60.481 1.00 90.19 417 THR A N 1
ATOM 2994 C CA . THR A 1 417 ? 47.392 33.989 -59.805 1.00 90.19 417 THR A CA 1
ATOM 2995 C C . THR A 1 417 ? 45.993 33.637 -59.308 1.00 90.19 417 THR A C 1
ATOM 2997 O O . THR A 1 417 ? 45.185 33.086 -60.060 1.00 90.19 417 THR A O 1
ATOM 3000 N N . SER A 1 418 ? 45.679 34.004 -58.064 1.00 90.56 418 SER A N 1
ATOM 3001 C CA . SER A 1 418 ? 44.447 33.570 -57.388 1.00 90.56 418 SER A CA 1
ATOM 3002 C C . SER A 1 418 ? 43.170 34.030 -58.093 1.00 90.56 418 SER A C 1
ATOM 3004 O O . SER A 1 418 ? 42.143 33.367 -58.015 1.00 90.56 418 SER A O 1
ATOM 3006 N N . ASN A 1 419 ? 43.225 35.140 -58.835 1.00 88.94 419 ASN A N 1
ATOM 3007 C CA . ASN A 1 419 ? 42.104 35.630 -59.643 1.00 88.94 419 ASN A CA 1
ATOM 3008 C C . ASN A 1 419 ? 41.755 34.727 -60.842 1.00 88.94 419 ASN A C 1
ATOM 3010 O O . ASN A 1 419 ? 40.658 34.849 -61.378 1.00 88.94 419 ASN A O 1
ATOM 3014 N N . ALA A 1 420 ? 42.673 33.866 -61.284 1.00 88.81 420 ALA A N 1
ATOM 3015 C CA . ALA A 1 420 ? 42.498 32.997 -62.446 1.00 88.81 420 ALA A CA 1
ATOM 3016 C C . ALA A 1 420 ? 42.371 31.514 -62.061 1.00 88.81 420 ALA A C 1
ATOM 3018 O O . ALA A 1 420 ? 41.605 30.787 -62.688 1.00 88.81 420 ALA A O 1
ATOM 3019 N N . SER A 1 421 ? 43.096 31.062 -61.036 1.00 88.56 421 SER A N 1
ATOM 3020 C CA . SER A 1 421 ? 43.016 29.692 -60.499 1.00 88.56 421 SER A CA 1
ATOM 3021 C C . SER A 1 421 ? 41.885 29.498 -59.486 1.00 88.56 421 SER A C 1
ATOM 3023 O O . SER A 1 421 ? 41.467 28.362 -59.272 1.00 88.56 421 SER A O 1
ATOM 3025 N N . GLY A 1 422 ? 41.417 30.575 -58.842 1.00 89.31 422 GLY A N 1
ATOM 3026 C CA . GLY A 1 422 ? 40.516 30.496 -57.690 1.00 89.31 422 GLY A CA 1
ATOM 3027 C C . GLY A 1 422 ? 41.194 30.003 -56.406 1.00 89.31 422 GLY A C 1
ATOM 3028 O O . GLY A 1 422 ? 40.497 29.661 -55.452 1.00 89.31 422 GLY A O 1
ATOM 3029 N N . ASP A 1 423 ? 42.532 29.942 -56.374 1.00 90.81 423 ASP A N 1
ATOM 3030 C CA . ASP A 1 423 ? 43.282 29.481 -55.202 1.00 90.81 423 ASP A CA 1
ATOM 3031 C C . ASP A 1 423 ? 43.169 30.453 -54.004 1.00 90.81 423 ASP A C 1
ATOM 3033 O O . ASP A 1 423 ? 42.915 31.650 -54.183 1.00 90.81 423 ASP A O 1
ATOM 3037 N N . PRO A 1 424 ? 43.366 29.980 -52.757 1.00 90.69 424 PRO A N 1
ATOM 3038 C CA . PRO A 1 424 ? 43.129 30.780 -51.558 1.00 90.69 424 PRO A CA 1
ATOM 3039 C C . PRO A 1 424 ? 44.326 31.660 -51.152 1.00 90.69 424 PRO A C 1
ATOM 3041 O O . PRO A 1 424 ? 44.311 32.250 -50.069 1.00 90.69 424 PRO A O 1
ATOM 3044 N N . PHE A 1 425 ? 45.399 31.724 -51.948 1.00 91.62 425 PHE A N 1
ATOM 3045 C CA . PHE A 1 425 ? 46.682 32.279 -51.502 1.00 91.62 425 PHE A CA 1
ATOM 3046 C C . PHE A 1 425 ? 46.833 33.791 -51.721 1.00 91.62 425 PHE A C 1
ATOM 3048 O O . PHE A 1 425 ? 47.740 34.395 -51.146 1.00 91.62 425 PHE A O 1
ATOM 3055 N N . GLY A 1 426 ? 45.971 34.415 -52.528 1.00 88.69 426 GLY A N 1
ATOM 3056 C CA . GLY A 1 426 ? 46.042 35.843 -52.860 1.00 88.69 426 GLY A CA 1
ATOM 3057 C C . GLY A 1 426 ? 47.245 36.236 -53.736 1.00 88.69 426 GLY A C 1
ATOM 3058 O O . GLY A 1 426 ? 47.740 37.356 -53.627 1.00 88.69 426 GLY A O 1
ATOM 3059 N N . GLN A 1 427 ? 47.752 35.334 -54.582 1.00 84.94 427 GLN A N 1
ATOM 3060 C CA . GLN A 1 427 ? 48.880 35.572 -55.489 1.00 84.94 427 GLN A CA 1
ATOM 3061 C C . GLN A 1 427 ? 48.486 36.518 -56.636 1.00 84.94 427 GLN A C 1
ATOM 3063 O O . GLN A 1 427 ? 47.550 36.235 -57.382 1.00 84.94 427 GLN A O 1
ATOM 3068 N N . THR A 1 428 ? 49.230 37.616 -56.822 1.00 78.38 428 THR A N 1
ATOM 3069 C CA . THR A 1 428 ? 48.888 38.673 -57.798 1.00 78.38 428 THR A CA 1
ATOM 3070 C C . THR A 1 428 ? 49.810 38.777 -59.014 1.00 78.38 428 THR A C 1
ATOM 3072 O O . THR A 1 428 ? 49.431 39.444 -59.972 1.00 78.38 428 THR A O 1
ATOM 3075 N N . ALA A 1 429 ? 50.991 38.144 -59.023 1.00 67.94 429 ALA A N 1
ATOM 3076 C CA . ALA A 1 429 ? 51.954 38.361 -60.115 1.00 67.94 429 ALA A CA 1
ATOM 3077 C C . ALA A 1 429 ? 52.750 37.132 -60.591 1.00 67.94 429 ALA A C 1
ATOM 3079 O O . ALA A 1 429 ? 53.182 37.123 -61.744 1.00 67.94 429 ALA A O 1
ATOM 3080 N N . THR A 1 430 ? 52.931 36.076 -59.786 1.00 71.31 430 THR A N 1
ATOM 3081 C CA . THR A 1 430 ? 53.752 34.932 -60.228 1.00 71.31 430 THR A CA 1
ATOM 3082 C C . THR A 1 430 ? 53.370 33.618 -59.551 1.00 71.31 430 THR A C 1
ATOM 3084 O O . THR A 1 430 ? 53.417 33.508 -58.330 1.00 71.31 430 THR A O 1
ATOM 3087 N N . GLY A 1 431 ? 53.041 32.604 -60.360 1.00 78.25 431 GLY A N 1
ATOM 3088 C CA . GLY A 1 431 ? 52.872 31.220 -59.908 1.00 78.25 431 GLY A CA 1
ATOM 3089 C C . GLY A 1 431 ? 54.211 30.502 -59.696 1.00 78.25 431 GLY A C 1
ATOM 3090 O O . GLY A 1 431 ? 55.234 30.898 -60.262 1.00 78.25 431 GLY A O 1
ATOM 3091 N N . LEU A 1 432 ? 54.207 29.426 -58.909 1.00 89.31 432 LEU A N 1
ATOM 3092 C CA . LEU A 1 432 ? 55.409 28.673 -58.529 1.00 89.31 432 LEU A CA 1
ATOM 3093 C C . LEU A 1 432 ? 55.784 27.593 -59.560 1.00 89.31 432 LEU A C 1
ATOM 3095 O O . LEU A 1 432 ? 54.914 27.000 -60.196 1.00 89.31 432 LEU A O 1
ATOM 3099 N N . SER A 1 433 ? 57.076 27.291 -59.714 1.00 93.06 433 SER A N 1
ATOM 3100 C CA . SER A 1 433 ? 57.569 26.139 -60.499 1.00 93.06 433 SER A CA 1
ATOM 3101 C C . SER A 1 433 ? 57.696 24.849 -59.674 1.00 93.06 433 SER A C 1
ATOM 3103 O O . SER A 1 433 ? 57.846 23.760 -60.229 1.00 93.06 433 SER A O 1
ATOM 3105 N N . SER A 1 434 ? 57.620 24.961 -58.350 1.00 94.94 434 SER A N 1
ATOM 3106 C CA . SER A 1 434 ? 57.605 23.841 -57.416 1.00 94.94 434 SER A CA 1
ATOM 3107 C C . SER A 1 434 ? 56.990 24.261 -56.086 1.00 94.94 434 SER A C 1
ATOM 3109 O O . SER A 1 434 ? 57.128 25.420 -55.695 1.00 94.94 434 SER A O 1
ATOM 3111 N N . ALA A 1 435 ? 56.354 23.335 -55.377 1.00 95.81 435 ALA A N 1
ATOM 3112 C CA . ALA A 1 435 ? 55.809 23.577 -54.043 1.00 95.81 435 ALA A CA 1
ATOM 3113 C C . ALA A 1 435 ? 55.733 22.270 -53.251 1.00 95.81 435 ALA A C 1
ATOM 3115 O O . ALA A 1 435 ? 55.627 21.193 -53.836 1.00 95.81 435 ALA A O 1
ATOM 3116 N N . THR A 1 436 ? 55.772 22.349 -51.924 1.00 97.75 436 THR A N 1
ATOM 3117 C CA . THR A 1 436 ? 55.470 21.197 -51.068 1.00 97.75 436 THR A CA 1
ATOM 3118 C C . THR A 1 436 ? 53.997 20.832 -51.215 1.00 97.75 436 THR A C 1
ATOM 3120 O O . THR A 1 436 ? 53.156 21.729 -51.193 1.00 97.75 436 THR A O 1
ATOM 3123 N N . CYS A 1 437 ? 53.676 19.546 -51.377 1.00 97.12 437 CYS A N 1
ATOM 3124 C CA . CYS A 1 437 ? 52.310 19.090 -51.644 1.00 97.12 437 CYS A CA 1
ATOM 3125 C C . CYS A 1 437 ? 51.851 18.000 -50.670 1.00 97.12 437 CYS A C 1
ATOM 3127 O O . CYS A 1 437 ? 52.635 17.158 -50.232 1.00 97.12 437 CYS A O 1
ATOM 3129 N N . ARG A 1 438 ? 50.553 18.013 -50.364 1.00 97.62 438 ARG A N 1
ATOM 3130 C CA . ARG A 1 438 ? 49.821 16.928 -49.707 1.00 97.62 438 ARG A CA 1
ATOM 3131 C C . ARG A 1 438 ? 48.441 16.790 -50.342 1.00 97.62 438 ARG A C 1
ATOM 3133 O O . ARG A 1 438 ? 47.941 17.721 -50.964 1.00 97.62 438 ARG A O 1
ATOM 3140 N N . LEU A 1 439 ? 47.805 15.649 -50.146 1.00 97.69 439 LEU A N 1
ATOM 3141 C CA . LEU A 1 439 ? 46.439 15.382 -50.572 1.00 97.69 439 LEU A CA 1
ATOM 3142 C C . LEU A 1 439 ? 45.549 15.263 -49.348 1.00 97.69 439 LEU A C 1
ATOM 3144 O O . LEU A 1 439 ? 45.900 14.551 -48.413 1.00 97.69 439 LEU A O 1
ATOM 3148 N N . LYS A 1 440 ? 44.393 15.918 -49.378 1.00 96.38 440 LYS A N 1
ATOM 3149 C CA . LYS A 1 440 ? 43.263 15.594 -48.510 1.00 96.38 440 LYS A CA 1
ATOM 3150 C C . LYS A 1 440 ? 42.371 14.604 -49.243 1.00 96.38 440 LYS A C 1
ATOM 3152 O O . LYS A 1 440 ? 41.975 14.869 -50.379 1.00 96.38 440 LYS A O 1
ATOM 3157 N N . VAL A 1 441 ? 42.085 13.473 -48.613 1.00 95.12 441 VAL A N 1
ATOM 3158 C CA . VAL A 1 441 ? 41.315 12.384 -49.215 1.00 95.12 441 VAL A CA 1
ATOM 3159 C C . VAL A 1 441 ? 40.120 12.090 -48.325 1.00 95.12 441 VAL A C 1
ATOM 3161 O O . VAL A 1 441 ? 40.297 11.775 -47.150 1.00 95.12 441 VAL A O 1
ATOM 3164 N N . TRP A 1 442 ? 38.918 12.192 -48.887 1.00 92.56 442 TRP A N 1
ATOM 3165 C CA . TRP A 1 442 ? 37.675 11.796 -48.230 1.00 92.56 442 TRP A CA 1
ATOM 3166 C C . TRP A 1 442 ? 37.078 10.590 -48.936 1.00 92.56 442 TRP A C 1
ATOM 3168 O O . TRP A 1 442 ? 36.948 10.588 -50.159 1.00 92.56 442 TRP A O 1
ATOM 3178 N N . ARG A 1 443 ? 36.669 9.583 -48.174 1.00 88.81 443 ARG A N 1
ATOM 3179 C CA . ARG A 1 443 ? 35.904 8.445 -48.680 1.00 88.81 443 ARG A CA 1
ATOM 3180 C C . ARG A 1 443 ? 34.449 8.859 -48.920 1.00 88.81 443 ARG A C 1
ATOM 3182 O O . ARG A 1 443 ? 33.828 9.429 -48.027 1.00 88.81 443 ARG A O 1
ATOM 3189 N N . VAL A 1 444 ? 33.913 8.575 -50.111 1.00 77.06 444 VAL A N 1
ATOM 3190 C CA . VAL A 1 444 ? 32.557 9.008 -50.516 1.00 77.06 444 VAL A CA 1
ATOM 3191 C C . VAL A 1 444 ? 31.465 8.084 -49.970 1.00 77.06 444 VAL A C 1
ATOM 3193 O O . VAL A 1 444 ? 30.402 8.555 -49.573 1.00 77.06 444 VAL A O 1
ATOM 3196 N N . HIS A 1 445 ? 31.739 6.780 -49.901 1.00 64.50 445 HIS A N 1
ATOM 3197 C CA . HIS A 1 445 ? 30.802 5.765 -49.419 1.00 64.50 445 HIS A CA 1
ATOM 3198 C C . HIS A 1 445 ? 31.464 4.845 -48.387 1.00 64.50 445 HIS A C 1
ATOM 3200 O O . HIS A 1 445 ? 32.639 4.498 -48.537 1.00 64.50 445 HIS A O 1
ATOM 3206 N N . ALA A 1 446 ? 30.708 4.504 -47.335 1.00 56.94 446 ALA A N 1
ATOM 3207 C CA . ALA A 1 446 ? 31.141 3.630 -46.246 1.00 56.94 446 ALA A CA 1
ATOM 3208 C C . ALA A 1 446 ? 31.545 2.237 -46.733 1.00 56.94 446 ALA A C 1
ATOM 3210 O O . ALA A 1 446 ? 30.855 1.722 -47.638 1.00 56.94 446 ALA A O 1
#